Protein AF-0000000077519573 (afdb_homodimer)

Nearest PDB structures (foldseek):
  1yo6-assembly1_B  TM=9.695E-01  e=8.395E-28  Caenorhabditis elegans
  1yo6-assembly2_C  TM=9.551E-01  e=5.136E-28  Caenorhabditis elegans
  1yo6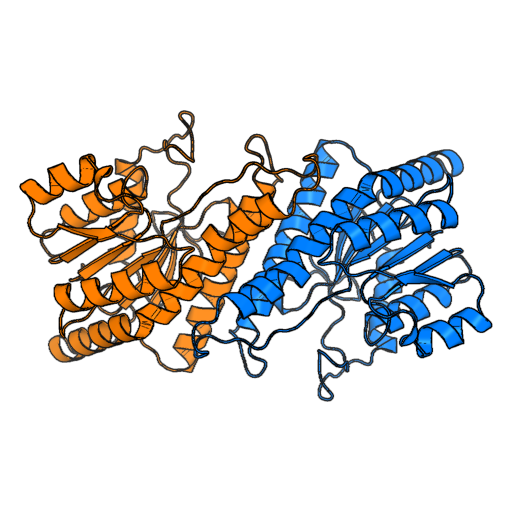-assembly3_E  TM=9.651E-01  e=6.577E-26  Caenorhabditis elegans
  2cfc-assembly1_D  TM=7.766E-01  e=6.249E-14  Xanthobacter autotrophicus Py2
  5f1p-assembly1_A  TM=7.983E-01  e=2.139E-11  Streptomyces platensis subsp. rosaceus

Structure (mmCIF, N/CA/C/O backbone):
data_AF-0000000077519573-model_v1
#
loop_
_entity.id
_entity.type
_entity.pdbx_description
1 polymer 'Uncharacterized protein'
#
loop_
_atom_site.group_PDB
_atom_site.id
_atom_site.type_symbol
_atom_site.label_atom_id
_atom_site.label_alt_id
_atom_site.label_comp_id
_atom_site.label_asym_id
_atom_site.label_entity_id
_atom_site.label_seq_id
_atom_site.pdbx_PDB_ins_code
_atom_site.Cartn_x
_atom_site.Cartn_y
_atom_site.Cartn_z
_atom_site.occupancy
_atom_site.B_iso_or_equiv
_atom_site.auth_seq_id
_atom_site.auth_comp_id
_atom_site.auth_asym_id
_atom_site.auth_atom_id
_atom_site.pdbx_PDB_model_num
ATOM 1 N N . MET A 1 1 ? -1.277 21.375 24.266 1 76.94 1 MET A N 1
ATOM 2 C CA . MET A 1 1 ? -1.514 22.688 23.672 1 76.94 1 MET A CA 1
ATOM 3 C C . MET A 1 1 ? -1.911 22.562 22.203 1 76.94 1 MET A C 1
ATOM 5 O O . MET A 1 1 ? -1.479 21.641 21.516 1 76.94 1 MET A O 1
ATOM 9 N N . ALA A 1 2 ? -2.742 23.469 21.734 1 89.88 2 ALA A N 1
ATOM 10 C CA . ALA A 1 2 ? -3.383 23.422 20.422 1 89.88 2 ALA A CA 1
ATOM 11 C C . ALA A 1 2 ? -2.508 24.094 19.359 1 89.88 2 ALA A C 1
ATOM 13 O O . ALA A 1 2 ? -1.77 25.031 19.656 1 89.88 2 ALA A O 1
ATOM 14 N N . PRO A 1 3 ? -2.477 23.531 18.172 1 95.12 3 PRO A N 1
ATOM 15 C CA . PRO A 1 3 ? -1.772 24.188 17.062 1 95.12 3 PRO A CA 1
ATOM 16 C C . PRO A 1 3 ? -2.426 25.5 16.641 1 95.12 3 PRO A C 1
ATOM 18 O O . PRO A 1 3 ? -3.645 25.656 16.75 1 95.12 3 PRO A O 1
ATOM 21 N N . ARG A 1 4 ? -1.615 26.422 16.188 1 95.75 4 ARG A N 1
ATOM 22 C CA . ARG A 1 4 ? -2.131 27.703 15.75 1 95.75 4 ARG A CA 1
ATOM 23 C C . ARG A 1 4 ? -2.908 27.562 14.445 1 95.75 4 ARG A C 1
ATOM 25 O O . ARG A 1 4 ? -4 28.125 14.305 1 95.75 4 ARG A O 1
ATOM 32 N N . ALA A 1 5 ? -2.336 26.875 13.469 1 98.56 5 ALA A N 1
ATOM 33 C CA . ALA A 1 5 ? -2.889 26.766 12.117 1 98.56 5 ALA A CA 1
ATOM 34 C C . ALA A 1 5 ? -2.953 25.312 11.672 1 98.56 5 ALA A C 1
ATOM 36 O O . ALA A 1 5 ? -1.968 24.578 11.781 1 98.56 5 ALA A O 1
ATOM 37 N N . VAL A 1 6 ? -4.129 24.891 11.125 1 98.88 6 VAL A N 1
ATOM 38 C CA . VAL A 1 6 ? -4.332 23.5 10.703 1 98.88 6 VAL A CA 1
ATOM 39 C C . VAL A 1 6 ? -4.961 23.484 9.312 1 98.88 6 VAL A C 1
ATOM 41 O O . VAL A 1 6 ? -5.699 24.391 8.938 1 98.88 6 VAL A O 1
ATOM 44 N N . PHE A 1 7 ? -4.586 22.484 8.531 1 98.94 7 PHE A N 1
ATOM 45 C CA . PHE A 1 7 ? -5.137 22.234 7.203 1 98.94 7 PHE A CA 1
ATOM 46 C C . PHE A 1 7 ? -5.727 20.844 7.109 1 98.94 7 PHE A C 1
ATOM 48 O O . PHE A 1 7 ? -5.039 19.844 7.371 1 98.94 7 PHE A O 1
ATOM 55 N N . VAL A 1 8 ? -7.039 20.766 6.773 1 98.88 8 VAL A N 1
ATOM 56 C CA . VAL A 1 8 ? -7.754 19.5 6.672 1 98.88 8 VAL A CA 1
ATOM 57 C C . VAL A 1 8 ? -8.195 19.266 5.23 1 98.88 8 VAL A C 1
ATOM 59 O O . VAL A 1 8 ? -8.914 20.078 4.652 1 98.88 8 VAL A O 1
ATOM 62 N N . THR A 1 9 ? -7.77 18.156 4.641 1 98.75 9 THR A N 1
ATOM 63 C CA . THR A 1 9 ? -8.219 17.812 3.293 1 98.75 9 THR A CA 1
ATOM 64 C C . THR A 1 9 ? -9.523 17.031 3.336 1 98.75 9 THR A C 1
ATOM 66 O O . THR A 1 9 ? -9.805 16.328 4.316 1 98.75 9 THR A O 1
ATOM 69 N N . GLY A 1 10 ? -10.281 17.062 2.178 1 97.19 10 GLY A N 1
ATOM 70 C CA . GLY A 1 10 ? -11.562 16.359 2.158 1 97.19 10 GLY A CA 1
ATOM 71 C C . GLY A 1 10 ? -12.508 16.828 3.25 1 97.19 10 GLY A C 1
ATOM 72 O O . GLY A 1 10 ? -13.07 16 3.979 1 97.19 10 GLY A O 1
ATOM 73 N N . ALA A 1 11 ? -12.727 18.109 3.393 1 97.44 11 ALA A N 1
ATOM 74 C CA . ALA A 1 11 ? -13.32 18.688 4.598 1 97.44 11 ALA A CA 1
ATOM 75 C C . ALA A 1 11 ? -14.789 19.047 4.371 1 97.44 11 ALA A C 1
ATOM 77 O O . ALA A 1 11 ? -15.445 19.594 5.258 1 97.44 11 ALA A O 1
ATOM 78 N N . SER A 1 12 ? -15.359 18.75 3.236 1 94.62 12 SER A N 1
ATOM 79 C CA . SER A 1 12 ? -16.672 19.266 2.883 1 94.62 12 SER A CA 1
ATOM 80 C C . SER A 1 12 ? -17.797 18.453 3.539 1 94.62 12 SER A C 1
ATOM 82 O O . SER A 1 12 ? -18.938 18.891 3.596 1 94.62 12 SER A O 1
ATOM 84 N N . ARG A 1 13 ? -17.5 17.219 3.984 1 91 13 ARG A N 1
ATOM 85 C CA . ARG A 1 13 ? -18.516 16.359 4.594 1 91 13 ARG A CA 1
ATOM 86 C C . ARG A 1 13 ? -17.891 15.312 5.496 1 91 13 ARG A C 1
ATOM 88 O O . ARG A 1 13 ? -16.656 15.227 5.598 1 91 13 ARG A O 1
ATOM 95 N N . GLY A 1 14 ? -18.719 14.688 6.238 1 92.31 14 GLY A N 1
ATOM 96 C CA . GLY A 1 14 ? -18.312 13.516 6.984 1 92.31 14 GLY A CA 1
ATOM 97 C C . GLY A 1 14 ? -17.266 13.812 8.039 1 92.31 14 GLY A C 1
ATOM 98 O O . GLY A 1 14 ? -17.406 14.75 8.82 1 92.31 14 GLY A O 1
ATOM 99 N N . ILE A 1 15 ? -16.281 12.938 8.055 1 93.94 15 ILE A N 1
ATOM 100 C CA . ILE A 1 15 ? -15.234 12.992 9.07 1 93.94 15 ILE A CA 1
ATOM 101 C C . ILE A 1 15 ? -14.445 14.289 8.922 1 93.94 15 ILE A C 1
ATOM 103 O O . ILE A 1 15 ? -14.141 14.961 9.906 1 93.94 15 ILE A O 1
ATOM 107 N N . GLY A 1 16 ? -14.164 14.719 7.648 1 96.94 16 GLY A N 1
ATOM 108 C CA . GLY A 1 16 ? -13.406 15.938 7.406 1 96.94 16 GLY A CA 1
ATOM 109 C C . GLY A 1 16 ? -14.094 17.188 7.941 1 96.94 16 GLY A C 1
ATOM 110 O O . GLY A 1 16 ? -13.461 18.016 8.594 1 96.94 16 GLY A O 1
ATOM 111 N N . LEU A 1 17 ? -15.344 17.281 7.66 1 97.06 17 LEU A N 1
ATOM 112 C CA . LEU A 1 17 ? -16.125 18.391 8.188 1 97.06 17 LEU A CA 1
ATOM 113 C C . LEU A 1 17 ? -16.156 18.359 9.711 1 97.06 17 LEU A C 1
ATOM 115 O O . LEU A 1 17 ? -16.031 19.391 10.359 1 97.06 17 LEU A O 1
ATOM 119 N N . GLY A 1 18 ? -16.344 17.156 10.25 1 97.06 18 GLY A N 1
ATOM 120 C CA . GLY A 1 18 ? -16.344 16.984 11.688 1 97.06 18 GLY A CA 1
ATOM 121 C C . GLY A 1 18 ? -15.039 17.438 12.328 1 97.06 18 GLY A C 1
ATOM 122 O O . GLY A 1 18 ? -15.039 18.062 13.398 1 97.06 18 GLY A O 1
ATOM 123 N N . ILE A 1 19 ? -13.906 17.141 11.688 1 98 19 ILE A N 1
ATOM 124 C CA . ILE A 1 19 ? -12.594 17.531 12.188 1 98 19 ILE A CA 1
ATOM 125 C C . ILE A 1 19 ? -12.469 19.047 12.188 1 98 19 ILE A C 1
ATOM 127 O O . ILE A 1 19 ? -11.992 19.641 13.156 1 98 19 ILE A O 1
ATOM 131 N N . VAL A 1 20 ? -12.914 19.672 11.125 1 98.56 20 VAL A N 1
ATOM 132 C CA . VAL A 1 20 ? -12.898 21.125 11.023 1 98.56 20 VAL A CA 1
ATOM 133 C C . VAL A 1 20 ? -13.688 21.734 12.18 1 98.56 20 VAL A C 1
ATOM 135 O O . VAL A 1 20 ? -13.18 22.609 12.883 1 98.56 20 VAL A O 1
ATOM 138 N N . LYS A 1 21 ? -14.867 21.234 12.398 1 98.38 21 LYS A N 1
ATOM 139 C CA . LYS A 1 21 ? -15.719 21.75 13.469 1 98.38 21 LYS A CA 1
ATOM 140 C C . LYS A 1 21 ? -15.062 21.547 14.836 1 98.38 21 LYS A C 1
ATOM 142 O O . LYS A 1 21 ? -15.117 22.438 15.688 1 98.38 21 LYS A O 1
ATOM 147 N N . ALA A 1 22 ? -14.492 20.391 15.031 1 98.06 22 ALA A N 1
ATOM 148 C CA . ALA A 1 22 ? -13.852 20.062 16.312 1 98.06 22 ALA A CA 1
ATOM 149 C C . ALA A 1 22 ? -12.688 21.016 16.578 1 98.06 22 ALA A C 1
ATOM 151 O O . ALA A 1 22 ? -12.508 21.469 17.719 1 98.06 22 ALA A O 1
ATOM 152 N N . PHE A 1 23 ? -11.852 21.344 15.57 1 98.5 23 PHE A N 1
ATOM 153 C CA . PHE A 1 23 ? -10.758 22.297 15.75 1 98.5 23 PHE A CA 1
ATOM 154 C C . PHE A 1 23 ? -11.297 23.672 16.125 1 98.5 23 PHE A C 1
ATOM 156 O O . PHE A 1 23 ? -10.719 24.359 16.969 1 98.5 23 PHE A O 1
ATOM 163 N N . LEU A 1 24 ? -12.383 24.078 15.523 1 98.25 24 LEU A N 1
ATOM 164 C CA . LEU A 1 24 ? -12.938 25.422 15.719 1 98.25 24 LEU A CA 1
ATOM 165 C C . LEU A 1 24 ? -13.547 25.547 17.109 1 98.25 24 LEU A C 1
ATOM 167 O O . LEU A 1 24 ? -13.82 26.672 17.562 1 98.25 24 LEU A O 1
ATOM 171 N N . GLU A 1 25 ? -13.781 24.438 17.797 1 97.38 25 GLU A N 1
ATOM 172 C CA . GLU A 1 25 ? -14.289 24.484 19.172 1 97.38 25 GLU A CA 1
ATOM 173 C C . GLU A 1 25 ? -13.227 25 20.141 1 97.38 25 GLU A C 1
ATOM 175 O O . GLU A 1 25 ? -13.547 25.438 21.25 1 97.38 25 GLU A O 1
ATOM 180 N N . ASP A 1 26 ? -11.977 24.875 19.766 1 96.62 26 ASP A N 1
ATOM 181 C CA . ASP A 1 26 ? -10.891 25.328 20.609 1 96.62 26 ASP A CA 1
ATOM 182 C C . ASP A 1 26 ? -10.469 26.75 20.234 1 96.62 26 ASP A C 1
ATOM 184 O O . ASP A 1 26 ? -9.945 26.984 19.141 1 96.62 26 ASP A O 1
ATOM 188 N N . PRO A 1 27 ? -10.562 27.703 21.109 1 95.88 27 PRO A N 1
ATOM 189 C CA . PRO A 1 27 ? -10.266 29.094 20.781 1 95.88 27 PRO A CA 1
ATOM 190 C C . PRO A 1 27 ? -8.781 29.344 20.547 1 95.88 27 PRO A C 1
ATOM 192 O O . PRO A 1 27 ? -8.398 30.375 20 1 95.88 27 PRO A O 1
ATOM 195 N N . SER A 1 28 ? -7.957 28.406 20.953 1 94.88 28 SER A N 1
ATOM 196 C CA . SER A 1 28 ? -6.516 28.578 20.781 1 94.88 28 SER A CA 1
ATOM 197 C C . SER A 1 28 ? -6.086 28.312 19.344 1 94.88 28 SER A C 1
ATOM 199 O O . SER A 1 28 ? -4.973 28.656 18.953 1 94.88 28 SER A O 1
ATOM 201 N N . VAL A 1 29 ? -6.914 27.656 18.562 1 97.88 29 VAL A N 1
ATOM 202 C CA . VAL A 1 29 ? -6.645 27.469 17.141 1 97.88 29 VAL A CA 1
ATOM 203 C C . VAL A 1 29 ? -7.039 28.719 16.359 1 97.88 29 VAL A C 1
ATOM 205 O O . VAL A 1 29 ? -8.227 29.047 16.266 1 97.88 29 VAL A O 1
ATOM 208 N N . GLU A 1 30 ? -6.117 29.344 15.719 1 98 30 GLU A N 1
ATOM 209 C CA . GLU A 1 30 ? -6.359 30.656 15.133 1 98 30 GLU A CA 1
ATOM 210 C C . GLU A 1 30 ? -6.785 30.531 13.672 1 98 30 GLU A C 1
ATOM 212 O O . GLU A 1 30 ? -7.484 31.406 13.156 1 98 30 GLU A O 1
ATOM 217 N N . ILE A 1 31 ? -6.266 29.516 13.008 1 98.69 31 ILE A N 1
ATOM 218 C CA . ILE A 1 31 ? -6.527 29.344 11.578 1 98.69 31 ILE A CA 1
ATOM 219 C C . ILE A 1 31 ? -6.906 27.891 11.289 1 98.69 31 ILE A C 1
ATOM 221 O O . ILE A 1 31 ? -6.168 26.969 11.641 1 98.69 31 ILE A O 1
ATOM 225 N N . VAL A 1 32 ? -8.039 27.703 10.711 1 98.88 32 VAL A N 1
ATOM 226 C CA . VAL A 1 32 ? -8.469 26.406 10.219 1 98.88 32 VAL A CA 1
ATOM 227 C C . VAL A 1 32 ? -8.719 26.469 8.711 1 98.88 32 VAL A C 1
ATOM 229 O O . VAL A 1 32 ? -9.562 27.25 8.258 1 98.88 32 VAL A O 1
ATOM 232 N N . ILE A 1 33 ? -7.953 25.75 7.969 1 98.88 33 ILE A N 1
ATOM 233 C CA . ILE A 1 33 ? -8.094 25.734 6.516 1 98.88 33 ILE A CA 1
ATOM 234 C C . ILE A 1 33 ? -8.742 24.422 6.082 1 98.88 33 ILE A C 1
ATOM 236 O O . ILE A 1 33 ? -8.25 23.328 6.414 1 98.88 33 ILE A O 1
ATOM 240 N N . ALA A 1 34 ? -9.836 24.516 5.34 1 98.81 34 ALA A N 1
ATOM 241 C CA . ALA A 1 34 ? -10.586 23.375 4.836 1 98.81 34 ALA A CA 1
ATOM 242 C C . ALA A 1 34 ? -10.414 23.219 3.324 1 98.81 34 ALA A C 1
ATOM 244 O O . ALA A 1 34 ? -10.766 24.125 2.564 1 98.81 34 ALA A O 1
ATOM 245 N N . GLY A 1 35 ? -9.836 22.109 2.887 1 98.62 35 GLY A N 1
ATOM 246 C CA . GLY A 1 35 ? -9.727 21.797 1.47 1 98.62 35 GLY A CA 1
ATOM 247 C C . GLY A 1 35 ? -10.93 21.047 0.93 1 98.62 35 GLY A C 1
ATOM 248 O O . GLY A 1 35 ? -11.336 20.031 1.492 1 98.62 35 GLY A O 1
ATOM 249 N N . ALA A 1 36 ? -11.484 21.516 -0.112 1 97.62 36 ALA A N 1
ATOM 250 C CA . ALA A 1 36 ? -12.617 20.875 -0.774 1 97.62 36 ALA A CA 1
ATOM 251 C C . ALA A 1 36 ? -12.469 20.922 -2.291 1 97.62 36 ALA A C 1
ATOM 253 O O . ALA A 1 36 ? -11.984 21.906 -2.844 1 97.62 36 ALA A O 1
ATOM 254 N N . ARG A 1 37 ? -12.906 19.859 -2.955 1 95 37 ARG A N 1
ATOM 255 C CA . ARG A 1 37 ? -12.828 19.812 -4.414 1 95 37 ARG A CA 1
ATOM 256 C C . ARG A 1 37 ? -13.766 20.828 -5.047 1 95 37 ARG A C 1
ATOM 258 O O . ARG A 1 37 ? -13.398 21.516 -6.008 1 95 37 ARG A O 1
ATOM 265 N N . ASN A 1 38 ? -14.938 20.797 -4.508 1 94.75 38 ASN A N 1
ATOM 266 C CA . ASN A 1 38 ? -15.961 21.75 -4.926 1 94.75 38 ASN A CA 1
ATOM 267 C C . ASN A 1 38 ? -16.297 22.734 -3.811 1 94.75 38 ASN A C 1
ATOM 269 O O . ASN A 1 38 ? -17.156 22.453 -2.961 1 94.75 38 ASN A O 1
ATOM 273 N N . VAL A 1 39 ? -15.75 23.891 -3.859 1 95.31 39 VAL A N 1
ATOM 274 C CA . VAL A 1 39 ? -15.898 24.891 -2.812 1 95.31 39 VAL A CA 1
ATOM 275 C C . VAL A 1 39 ? -17.328 25.453 -2.83 1 95.31 39 VAL A C 1
ATOM 277 O O . VAL A 1 39 ? -17.922 25.656 -1.776 1 95.31 39 VAL A O 1
ATOM 280 N N . ASP A 1 40 ? -17.828 25.594 -4.027 1 92.88 40 ASP A N 1
ATOM 281 C CA . ASP A 1 40 ? -19.156 26.156 -4.16 1 92.88 40 ASP A CA 1
ATOM 282 C C . ASP A 1 40 ? -20.219 25.234 -3.555 1 92.88 40 ASP A C 1
ATOM 284 O O . ASP A 1 40 ? -21.234 25.703 -3.039 1 92.88 40 ASP A O 1
ATOM 288 N N . GLY A 1 41 ? -19.969 23.969 -3.574 1 93.25 41 GLY A N 1
ATOM 289 C CA . GLY A 1 41 ? -20.906 22.984 -3.066 1 93.25 41 GLY A CA 1
ATOM 290 C C . GLY A 1 41 ? -20.703 22.656 -1.599 1 93.25 41 GLY A C 1
ATOM 291 O O . GLY A 1 41 ? -21.469 21.891 -1.014 1 93.25 41 GLY A O 1
ATOM 292 N N . ALA A 1 42 ? -19.703 23.266 -0.997 1 95.12 42 ALA A N 1
ATOM 293 C CA . ALA A 1 42 ? -19.406 23 0.412 1 95.12 42 ALA A CA 1
ATOM 294 C C . ALA A 1 42 ? -20.281 23.875 1.316 1 95.12 42 ALA A C 1
ATOM 296 O O . ALA A 1 42 ? -19.781 24.688 2.082 1 95.12 42 ALA A O 1
ATOM 297 N N . VAL A 1 43 ? -21.5 23.594 1.376 1 95.88 43 VAL A N 1
ATOM 298 C CA . VAL A 1 43 ? -22.531 24.438 1.975 1 95.88 43 VAL A CA 1
ATOM 299 C C . VAL A 1 43 ? -22.297 24.547 3.479 1 95.88 43 VAL A C 1
ATOM 301 O O . VAL A 1 43 ? -22.359 25.641 4.039 1 95.88 43 VAL A O 1
ATOM 304 N N . ASP A 1 44 ? -22.016 23.453 4.121 1 96.75 44 ASP A N 1
ATOM 305 C CA . ASP A 1 44 ? -21.812 23.453 5.566 1 96.75 44 ASP A CA 1
ATOM 306 C C . ASP A 1 44 ? -20.578 24.297 5.945 1 96.75 44 ASP A C 1
ATOM 308 O O . ASP A 1 44 ? -20.625 25.062 6.91 1 96.75 44 ASP A O 1
ATOM 312 N N . LEU A 1 45 ? -19.562 24.188 5.188 1 97.88 45 LEU A N 1
ATOM 313 C CA . LEU A 1 45 ? -18.344 24.969 5.438 1 97.88 45 LEU A CA 1
ATOM 314 C C . LEU A 1 45 ? -18.625 26.453 5.27 1 97.88 45 LEU A C 1
ATOM 316 O O . LEU A 1 45 ? -18.172 27.281 6.07 1 97.88 45 LEU A O 1
ATOM 320 N N . LYS A 1 46 ? -19.328 26.781 4.254 1 97.5 46 LYS A N 1
ATOM 321 C CA . LYS A 1 46 ? -19.625 28.188 3.986 1 97.5 46 LYS A CA 1
ATOM 322 C C . LYS A 1 46 ? -20.469 28.781 5.113 1 97.5 46 LYS A C 1
ATOM 324 O O . LYS A 1 46 ? -20.25 29.938 5.512 1 97.5 46 LYS A O 1
ATOM 329 N N . LYS A 1 47 ? -21.391 28.062 5.617 1 97.81 47 LYS A N 1
ATOM 330 C CA . LYS A 1 47 ? -22.203 28.516 6.738 1 97.81 47 LYS A CA 1
ATOM 331 C C . LYS A 1 47 ? -21.328 28.797 7.965 1 97.81 47 LYS A C 1
ATOM 333 O O . LYS A 1 47 ? -21.547 29.797 8.664 1 97.81 47 LYS A O 1
ATOM 338 N N . ILE A 1 48 ? -20.406 27.891 8.234 1 98.12 48 ILE A N 1
ATOM 339 C CA . ILE A 1 48 ? -19.5 28.062 9.375 1 98.12 48 ILE A CA 1
ATOM 340 C C . ILE A 1 48 ? -18.625 29.281 9.156 1 98.12 48 ILE A C 1
ATOM 342 O O . ILE A 1 48 ? -18.406 30.078 10.086 1 98.12 48 ILE A O 1
ATOM 346 N N . GLN A 1 49 ? -18.078 29.391 7.938 1 97.38 49 GLN A N 1
ATOM 347 C CA . GLN A 1 49 ? -17.188 30.484 7.602 1 97.38 49 GLN A CA 1
ATOM 348 C C . GLN A 1 49 ? -17.844 31.844 7.84 1 97.38 49 GLN A C 1
ATOM 350 O O . GLN A 1 49 ? -17.188 32.812 8.211 1 97.38 49 GLN A O 1
ATOM 355 N N . GLU A 1 50 ? -19.156 31.969 7.699 1 97.12 50 GLU A N 1
ATOM 356 C CA . GLU A 1 50 ? -19.922 33.219 7.891 1 97.12 50 GLU A CA 1
ATOM 357 C C . GLU A 1 50 ? -19.875 33.656 9.344 1 97.12 50 GLU A C 1
ATOM 359 O O . GLU A 1 50 ? -19.969 34.844 9.633 1 97.12 50 GLU A O 1
ATOM 364 N N . VAL A 1 51 ? -19.688 32.75 10.305 1 97.44 51 VAL A N 1
ATOM 365 C CA . VAL A 1 51 ? -19.812 33.094 11.711 1 97.44 51 VAL A CA 1
ATOM 366 C C . VAL A 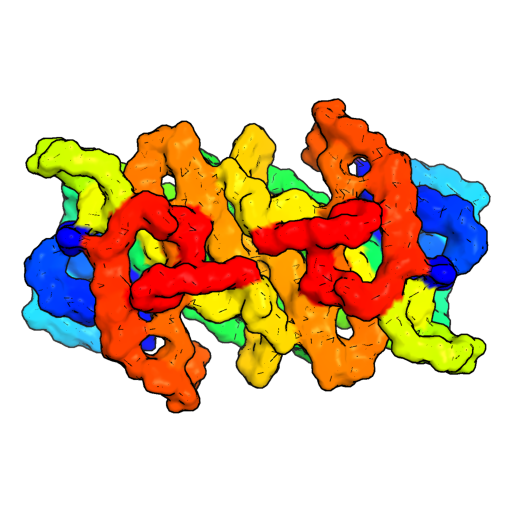1 51 ? -18.469 32.906 12.422 1 97.44 51 VAL A C 1
ATOM 368 O O . VAL A 1 51 ? -18.297 33.344 13.562 1 97.44 51 VAL A O 1
ATOM 371 N N . ASP A 1 52 ? -17.562 32.219 11.883 1 98.31 52 ASP A N 1
ATOM 372 C CA . ASP A 1 52 ? -16.234 32 12.453 1 98.31 52 ASP A CA 1
ATOM 373 C C . ASP A 1 52 ? -15.141 32.344 11.445 1 98.31 52 ASP A C 1
ATOM 375 O O . ASP A 1 52 ? -14.812 31.547 10.57 1 98.31 52 ASP A O 1
ATOM 379 N N . GLU A 1 53 ? -14.492 33.469 11.531 1 97.69 53 GLU A N 1
ATOM 380 C CA . GLU A 1 53 ? -13.531 34.031 10.586 1 97.69 53 GLU A CA 1
ATOM 381 C C . GLU A 1 53 ? -12.234 33.219 10.578 1 97.69 53 GLU A C 1
ATOM 383 O O . GLU A 1 53 ? -11.391 33.406 9.695 1 97.69 53 GLU A O 1
ATOM 388 N N . ARG A 1 54 ? -12.094 32.281 11.57 1 98.5 54 ARG A N 1
ATOM 389 C CA . ARG A 1 54 ? -10.891 31.453 11.625 1 98.5 54 ARG A CA 1
ATOM 390 C C . ARG A 1 54 ? -10.891 30.422 10.5 1 98.5 54 ARG A C 1
ATOM 392 O O . ARG A 1 54 ? -9.836 29.859 10.164 1 98.5 54 ARG A O 1
ATOM 399 N N . LEU A 1 55 ? -12.039 30.141 9.922 1 98.75 55 LEU A N 1
ATOM 400 C CA . LEU A 1 55 ? -12.164 29.125 8.891 1 98.75 55 LEU A CA 1
ATOM 401 C C . LEU A 1 55 ? -11.883 29.703 7.512 1 98.75 55 LEU A C 1
ATOM 403 O O . LEU A 1 55 ? -12.5 30.703 7.117 1 98.75 55 LEU A O 1
ATOM 407 N N . HIS A 1 56 ? -10.992 29.141 6.84 1 98.69 56 HIS A N 1
ATOM 408 C CA . HIS A 1 56 ? -10.688 29.422 5.441 1 98.69 56 HIS A CA 1
ATOM 409 C C . HIS A 1 56 ? -10.945 28.203 4.566 1 98.69 56 HIS A C 1
ATOM 411 O O . HIS A 1 56 ? -10.602 27.078 4.941 1 98.69 56 HIS A O 1
ATOM 417 N N . ILE A 1 57 ? -11.617 28.406 3.385 1 98.62 57 ILE A N 1
ATOM 418 C CA . ILE A 1 57 ? -11.898 27.312 2.469 1 98.62 57 ILE A CA 1
ATOM 419 C C . ILE A 1 57 ? -11.031 27.438 1.222 1 98.62 57 ILE A C 1
ATOM 421 O O . ILE A 1 57 ? -10.977 28.5 0.597 1 98.62 57 ILE A O 1
ATOM 425 N N . VAL A 1 58 ? -10.32 26.391 0.872 1 98.44 58 VAL A N 1
ATOM 426 C CA . VAL A 1 58 ? -9.469 26.391 -0.317 1 98.44 58 VAL A CA 1
ATOM 427 C C . VAL A 1 58 ? -9.891 25.266 -1.248 1 98.44 58 VAL A C 1
ATOM 429 O O . VAL A 1 58 ? -10.281 24.188 -0.789 1 98.44 58 VAL A O 1
ATOM 432 N N . GLN A 1 59 ? -9.836 25.484 -2.537 1 98.5 59 GLN A N 1
ATOM 433 C CA . GLN A 1 59 ? -10.102 24.438 -3.518 1 98.5 59 GLN A CA 1
ATOM 434 C C . GLN A 1 59 ? -8.93 23.469 -3.604 1 98.5 59 GLN A C 1
ATOM 436 O O . GLN A 1 59 ? -7.781 23.875 -3.756 1 98.5 59 GLN A O 1
ATOM 441 N N . LEU A 1 60 ? -9.305 22.156 -3.502 1 98.62 60 LEU A N 1
ATOM 442 C CA . LEU A 1 60 ? -8.242 21.156 -3.521 1 98.62 60 LEU A CA 1
ATOM 443 C C . LEU A 1 60 ? -8.758 19.828 -4.078 1 98.62 60 LEU A C 1
ATOM 445 O O . LEU A 1 60 ? -9.711 19.266 -3.545 1 98.62 60 LEU A O 1
ATOM 449 N N . ASP A 1 61 ? -8.203 19.453 -5.148 1 98.38 61 ASP A N 1
ATOM 450 C CA . ASP A 1 61 ? -8.258 18.078 -5.613 1 98.38 61 ASP A CA 1
ATOM 451 C C . ASP A 1 61 ? -6.926 17.359 -5.375 1 98.38 61 ASP A C 1
ATOM 453 O O . ASP A 1 61 ? -5.938 17.641 -6.059 1 98.38 61 ASP A O 1
ATOM 457 N N . VAL A 1 62 ? -6.93 16.406 -4.457 1 98.25 62 VAL A N 1
ATOM 458 C CA . VAL A 1 62 ? -5.68 15.852 -3.945 1 98.25 62 VAL A CA 1
ATOM 459 C C . VAL A 1 62 ? -4.996 15.031 -5.031 1 98.25 62 VAL A C 1
ATOM 461 O O . VAL A 1 62 ? -3.803 14.727 -4.934 1 98.25 62 VAL A O 1
ATOM 464 N N . VAL A 1 63 ? -5.75 14.602 -6.117 1 97.94 63 VAL A N 1
ATOM 465 C CA . VAL A 1 63 ? -5.141 13.766 -7.141 1 97.94 63 VAL A CA 1
ATOM 466 C C . VAL A 1 63 ? -4.617 14.633 -8.281 1 97.94 63 VAL A C 1
ATOM 468 O O . VAL A 1 63 ? -4.094 14.117 -9.273 1 97.94 63 VAL A O 1
ATOM 471 N N . ASP A 1 64 ? -4.773 15.945 -8.188 1 98.25 64 ASP A N 1
ATOM 472 C CA . ASP A 1 64 ? -4.328 16.906 -9.195 1 98.25 64 ASP A CA 1
ATOM 473 C C . ASP A 1 64 ? -3.209 17.797 -8.648 1 98.25 64 ASP A C 1
ATOM 475 O O . ASP A 1 64 ? -3.457 18.688 -7.84 1 98.25 64 ASP A O 1
ATOM 479 N N . ASP A 1 65 ? -2.027 17.594 -9.188 1 98.06 65 ASP A N 1
ATOM 480 C CA . ASP A 1 65 ? -0.854 18.281 -8.641 1 98.06 65 ASP A CA 1
ATOM 481 C C . ASP A 1 65 ? -0.954 19.797 -8.836 1 98.06 65 ASP A C 1
ATOM 483 O O . ASP A 1 65 ? -0.47 20.562 -8 1 98.06 65 ASP A O 1
ATOM 487 N N . GLU A 1 66 ? -1.523 20.219 -9.922 1 98.12 66 GLU A N 1
ATOM 488 C CA . GLU A 1 66 ? -1.727 21.641 -10.117 1 98.12 66 GLU A CA 1
ATOM 489 C C . GLU A 1 66 ? -2.697 22.219 -9.086 1 98.12 66 GLU A C 1
ATOM 491 O O . GLU A 1 66 ? -2.498 23.312 -8.586 1 98.12 66 GLU A O 1
ATOM 496 N N . SER A 1 67 ? -3.773 21.469 -8.82 1 98.56 67 SER A N 1
ATOM 497 C CA . SER A 1 67 ? -4.711 21.875 -7.777 1 98.56 67 SER A CA 1
ATOM 498 C C . SER A 1 67 ? -4.012 22 -6.426 1 98.56 67 SER A C 1
ATOM 500 O O . SER A 1 67 ? -4.25 22.953 -5.68 1 98.56 67 SER A O 1
ATOM 502 N N . ILE A 1 68 ? -3.113 21.078 -6.105 1 98.69 68 ILE A N 1
ATOM 503 C CA . ILE A 1 68 ? -2.352 21.109 -4.859 1 98.69 68 ILE A CA 1
ATOM 504 C C . ILE A 1 68 ? -1.477 22.359 -4.809 1 98.69 68 ILE A C 1
ATOM 506 O O . ILE A 1 68 ? -1.484 23.078 -3.814 1 98.69 68 ILE A O 1
ATOM 510 N N . ASP A 1 69 ? -0.782 22.625 -5.883 1 98.44 69 ASP A N 1
ATOM 511 C CA . ASP A 1 69 ? 0.118 23.766 -5.922 1 98.44 69 ASP A CA 1
ATOM 512 C C . ASP A 1 69 ? -0.649 25.078 -5.734 1 98.44 69 ASP A C 1
ATOM 514 O O . ASP A 1 69 ? -0.213 25.953 -4.992 1 98.44 69 ASP A O 1
ATOM 518 N N . ASN A 1 70 ? -1.737 25.188 -6.398 1 98.56 70 ASN A N 1
ATOM 519 C CA . ASN A 1 70 ? -2.57 26.375 -6.262 1 98.56 70 ASN A CA 1
ATOM 520 C C . ASN A 1 70 ? -3.086 26.531 -4.832 1 98.56 70 ASN A C 1
ATOM 522 O O . ASN A 1 70 ? -3.107 27.641 -4.297 1 98.56 70 ASN A O 1
ATOM 526 N N . ALA A 1 71 ? -3.52 25.453 -4.242 1 98.62 71 ALA A N 1
ATOM 527 C CA . ALA A 1 71 ? -3.986 25.484 -2.859 1 98.62 71 ALA A CA 1
ATOM 528 C C . ALA A 1 71 ? -2.873 25.953 -1.919 1 98.62 71 ALA A C 1
ATOM 530 O O . ALA A 1 71 ? -3.121 26.703 -0.979 1 98.62 71 ALA A O 1
ATOM 531 N N . LEU A 1 72 ? -1.65 25.469 -2.137 1 98.44 72 LEU A N 1
ATOM 532 C CA . LEU A 1 72 ? -0.528 25.797 -1.267 1 98.44 72 LEU A CA 1
ATOM 533 C C . LEU A 1 72 ? -0.177 27.281 -1.372 1 98.44 72 LEU A C 1
ATOM 535 O O . LEU A 1 72 ? 0.217 27.906 -0.382 1 98.44 72 LEU A O 1
ATOM 539 N N . VAL A 1 73 ? -0.336 27.828 -2.537 1 98.31 73 VAL A N 1
ATOM 540 C CA . VAL A 1 73 ? -0.139 29.266 -2.709 1 98.31 73 VAL A CA 1
ATOM 541 C C . VAL A 1 73 ? -1.146 30.031 -1.853 1 98.31 73 VAL A C 1
ATOM 543 O O . VAL A 1 73 ? -0.787 31 -1.174 1 98.31 73 VAL A O 1
ATOM 546 N N . GLU A 1 74 ? -2.369 29.625 -1.871 1 98.44 74 GLU A N 1
ATOM 547 C CA . GLU A 1 74 ? -3.398 30.25 -1.051 1 98.44 74 GLU A CA 1
ATOM 548 C C . GLU A 1 74 ? -3.102 30.078 0.436 1 98.44 74 GLU A C 1
ATOM 550 O O . GLU A 1 74 ? -3.273 31.016 1.223 1 98.44 74 GLU A O 1
ATOM 555 N N . ILE A 1 75 ? -2.652 28.922 0.828 1 98.56 75 ILE A N 1
ATOM 556 C CA . ILE A 1 75 ? -2.342 28.625 2.219 1 98.56 75 ILE A CA 1
ATOM 557 C C . ILE A 1 75 ? -1.213 29.531 2.707 1 98.56 75 ILE A C 1
ATOM 559 O O . ILE A 1 75 ? -1.256 30.031 3.832 1 98.56 75 ILE A O 1
ATOM 563 N N . ASP A 1 76 ? -0.261 29.781 1.847 1 98.38 76 ASP A N 1
ATOM 564 C CA . ASP A 1 76 ? 0.843 30.672 2.195 1 98.38 76 ASP A CA 1
ATOM 565 C C . ASP A 1 76 ? 0.333 32.062 2.568 1 98.38 76 ASP A C 1
ATOM 567 O O . ASP A 1 76 ? 0.812 32.656 3.531 1 98.38 76 ASP A O 1
ATOM 571 N N . LYS A 1 77 ? -0.617 32.5 1.827 1 98.38 77 LYS A N 1
ATOM 572 C CA . LYS A 1 77 ? -1.186 33.812 2.092 1 98.38 77 LYS A CA 1
ATOM 573 C C . LYS A 1 77 ? -1.93 33.844 3.424 1 98.38 77 LYS A C 1
ATOM 575 O O . LYS A 1 77 ? -1.955 34.844 4.109 1 98.38 77 LYS A O 1
ATOM 580 N N . ILE A 1 78 ? -2.492 32.75 3.77 1 98.31 78 ILE A N 1
ATOM 581 C CA . ILE A 1 78 ? -3.338 32.656 4.953 1 98.31 78 ILE A CA 1
ATOM 582 C C . ILE A 1 78 ? -2.467 32.562 6.203 1 98.31 78 ILE A C 1
ATOM 584 O O . ILE A 1 78 ? -2.703 33.25 7.188 1 98.31 78 ILE A O 1
ATOM 588 N N . VAL A 1 79 ? -1.437 31.703 6.176 1 98.12 79 VAL A N 1
ATOM 589 C CA . VAL A 1 79 ? -0.714 31.375 7.395 1 98.12 79 VAL A CA 1
ATOM 590 C C . VAL A 1 79 ? 0.483 32.312 7.562 1 98.12 79 VAL A C 1
ATOM 592 O O . VAL A 1 79 ? 1.031 32.438 8.664 1 98.12 79 VAL A O 1
ATOM 595 N N . GLY A 1 80 ? 1.012 32.906 6.465 1 96.5 80 GLY A N 1
ATOM 596 C CA . GLY A 1 80 ? 2.129 33.812 6.516 1 96.5 80 GLY A CA 1
ATOM 597 C C . GLY A 1 80 ? 3.418 33.188 6.992 1 96.5 80 GLY A C 1
ATOM 598 O O . GLY A 1 80 ? 3.686 32.031 6.699 1 96.5 80 GLY A O 1
ATOM 599 N N . GLU A 1 81 ? 4.207 33.969 7.707 1 93.56 81 GLU A N 1
ATOM 600 C CA . GLU A 1 81 ? 5.555 33.562 8.102 1 93.56 81 GLU A CA 1
ATOM 601 C C . GLU A 1 81 ? 5.52 32.562 9.25 1 93.56 81 GLU A C 1
ATOM 603 O O . GLU A 1 81 ? 6.508 31.859 9.508 1 93.56 81 GLU A O 1
ATOM 608 N N . ALA A 1 82 ? 4.379 32.5 9.883 1 95.44 82 ALA A N 1
ATOM 609 C CA . ALA A 1 82 ? 4.273 31.609 11.023 1 95.44 82 ALA A CA 1
ATOM 610 C C . ALA A 1 82 ? 4.066 30.172 10.562 1 95.44 82 ALA A C 1
ATOM 612 O O . ALA A 1 82 ? 4.211 29.234 11.352 1 95.44 82 AL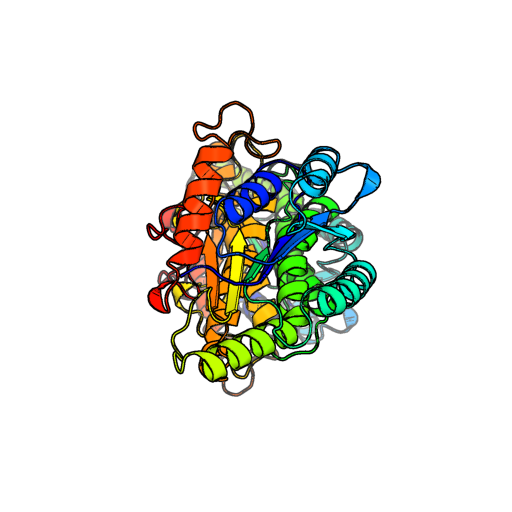A A O 1
ATOM 613 N N . GLY A 1 83 ? 3.691 29.984 9.266 1 97.38 83 GLY A N 1
ATOM 614 C CA . GLY A 1 83 ? 3.605 28.656 8.68 1 97.38 83 GLY A CA 1
ATOM 615 C C . GLY A 1 83 ? 2.379 27.891 9.133 1 97.38 83 GLY A C 1
ATOM 616 O O . GLY A 1 83 ? 1.444 28.469 9.688 1 97.38 83 GLY A O 1
ATOM 617 N N . LEU A 1 84 ? 2.338 26.578 8.797 1 98.56 84 LEU A N 1
ATOM 618 C CA . LEU A 1 84 ? 1.246 25.641 9.078 1 98.56 84 LEU A CA 1
ATOM 619 C C . LEU A 1 84 ? 1.682 24.578 10.086 1 98.56 84 LEU A C 1
ATOM 621 O O . LEU A 1 84 ? 2.684 23.891 9.875 1 98.56 84 LEU A O 1
ATOM 625 N N . ASN A 1 85 ? 0.913 24.391 11.125 1 98.44 85 ASN A N 1
ATOM 626 C CA . ASN A 1 85 ? 1.338 23.484 12.188 1 98.44 85 ASN A CA 1
ATOM 627 C C . ASN A 1 85 ? 0.909 22.047 11.898 1 98.44 85 ASN A C 1
ATOM 629 O O . ASN A 1 85 ? 1.664 21.109 12.148 1 98.44 85 ASN A O 1
ATOM 633 N N . VAL A 1 86 ? -0.309 21.891 11.391 1 98.81 86 VAL A N 1
ATOM 634 C CA . VAL A 1 86 ? -0.827 20.531 11.266 1 98.81 86 VAL A CA 1
ATOM 635 C C . VAL A 1 86 ? -1.456 20.344 9.891 1 98.81 86 VAL A C 1
ATOM 637 O O . VAL A 1 86 ? -2.264 21.156 9.445 1 98.81 86 VAL A O 1
ATOM 640 N N . LEU A 1 87 ? -1.062 19.344 9.211 1 98.88 87 LEU A N 1
ATOM 641 C CA . LEU A 1 87 ? -1.775 18.797 8.062 1 98.88 87 LEU A CA 1
ATOM 642 C C . LEU A 1 87 ? -2.545 17.531 8.461 1 98.88 87 LEU A C 1
ATOM 644 O O . LEU A 1 87 ? -1.964 16.594 9 1 98.88 87 LEU A O 1
ATOM 648 N N . VAL A 1 88 ? -3.838 17.562 8.258 1 98.81 88 VAL A N 1
ATOM 649 C CA . VAL A 1 88 ? -4.652 16.359 8.406 1 98.81 88 VAL A CA 1
ATOM 650 C C . VAL A 1 88 ? -5.035 15.828 7.023 1 98.81 88 VAL A C 1
ATOM 652 O O . VAL A 1 88 ? -5.906 16.391 6.355 1 98.81 88 VAL A O 1
ATOM 655 N N . ASN A 1 89 ? -4.367 14.797 6.637 1 98.69 89 ASN A N 1
ATOM 656 C CA . ASN A 1 89 ? -4.758 14.07 5.434 1 98.69 89 ASN A CA 1
ATOM 657 C C . ASN A 1 89 ? -5.996 13.211 5.668 1 98.69 89 ASN A C 1
ATOM 659 O O . ASN A 1 89 ? -5.887 12.047 6.066 1 98.69 89 ASN A O 1
ATOM 663 N N . ASN A 1 90 ? -7.113 13.781 5.32 1 97.75 90 ASN A N 1
ATOM 664 C CA . ASN A 1 90 ? -8.391 13.117 5.57 1 97.75 90 ASN A CA 1
ATOM 665 C C . ASN A 1 90 ? -9.062 12.688 4.273 1 97.75 90 ASN A C 1
ATOM 667 O O . ASN A 1 90 ? -9.844 11.734 4.258 1 97.75 90 ASN A O 1
ATOM 671 N N . ALA A 1 91 ? -8.781 13.406 3.182 1 95.94 91 ALA A N 1
ATOM 672 C CA . ALA A 1 91 ? -9.375 13.039 1.902 1 95.94 91 ALA A CA 1
ATOM 673 C C . ALA A 1 91 ? -9.156 11.562 1.6 1 95.94 91 ALA A C 1
ATOM 675 O O . ALA A 1 91 ? -8.039 11.055 1.746 1 95.94 91 ALA A O 1
ATOM 676 N N . GLY A 1 92 ? -10.148 10.859 1.274 1 94.06 92 GLY A N 1
ATOM 677 C CA . GLY A 1 92 ? -10.086 9.445 0.967 1 94.06 92 GLY A CA 1
ATOM 678 C C . GLY A 1 92 ? -11.359 8.914 0.337 1 94.06 92 GLY A C 1
ATOM 679 O O . GLY A 1 92 ? -12.391 9.594 0.343 1 94.06 92 GLY A O 1
ATOM 680 N N . ILE A 1 93 ? -11.266 7.77 -0.233 1 92.75 93 ILE A N 1
ATOM 681 C CA . ILE A 1 93 ? -12.422 7.137 -0.864 1 92.75 93 ILE A CA 1
ATOM 682 C C . ILE A 1 93 ? -12.391 5.633 -0.605 1 92.75 93 ILE A C 1
ATOM 684 O O . ILE A 1 93 ? -11.344 5.082 -0.251 1 92.75 93 ILE A O 1
ATOM 688 N N . ILE A 1 94 ? -13.5 5.066 -0.657 1 91.75 94 ILE A N 1
ATOM 689 C CA . ILE A 1 94 ? -13.633 3.615 -0.764 1 91.75 94 ILE A CA 1
ATOM 690 C C . ILE A 1 94 ? -14.141 3.244 -2.152 1 91.75 94 ILE A C 1
ATOM 692 O O . ILE A 1 94 ? -15.219 3.688 -2.564 1 91.75 94 ILE A O 1
ATOM 696 N N . VAL A 1 95 ? -13.367 2.584 -2.889 1 93.19 95 VAL A N 1
ATOM 697 C CA . VAL A 1 95 ? -13.781 1.999 -4.16 1 93.19 95 VAL A CA 1
ATOM 698 C C . VAL A 1 95 ? -14.125 0.524 -3.965 1 93.19 95 VAL A C 1
ATOM 700 O O . VAL A 1 95 ? -13.242 -0.298 -3.717 1 93.19 95 VAL A O 1
ATOM 703 N N . PRO A 1 96 ? -15.375 0.206 -4.031 1 93.19 96 PRO A N 1
ATOM 704 C CA . PRO A 1 96 ? -15.742 -1.195 -3.805 1 93.19 96 PRO A CA 1
ATOM 705 C C . PRO A 1 96 ? -14.984 -2.156 -4.719 1 93.19 96 PRO A C 1
ATOM 707 O O . PRO A 1 96 ? -14.977 -1.979 -5.938 1 93.19 96 PRO A O 1
ATOM 710 N N . TYR A 1 97 ? -14.305 -3.1 -4.109 1 94.06 97 TYR A N 1
ATOM 711 C CA . TYR A 1 97 ? -13.5 -4.094 -4.805 1 94.06 97 TYR A CA 1
ATOM 712 C C . TYR A 1 97 ? -13.211 -5.293 -3.904 1 94.06 97 TYR A C 1
ATOM 714 O O . TYR A 1 97 ? -12.938 -5.133 -2.715 1 94.06 97 TYR A O 1
ATOM 722 N N . ARG A 1 98 ? -13.398 -6.445 -4.391 1 92.62 98 ARG A N 1
ATOM 723 C CA . ARG A 1 98 ? -13.102 -7.668 -3.652 1 92.62 98 ARG A CA 1
ATOM 724 C C . ARG A 1 98 ? -12.469 -8.719 -4.555 1 92.62 98 ARG A C 1
ATOM 726 O O . ARG A 1 98 ? -12.312 -8.492 -5.758 1 92.62 98 ARG A O 1
ATOM 733 N N . ALA A 1 99 ? -12.094 -9.828 -3.992 1 91.5 99 ALA A N 1
ATOM 734 C CA . ALA A 1 99 ? -11.367 -10.867 -4.711 1 91.5 99 ALA A CA 1
ATOM 735 C C . ALA A 1 99 ? -12.156 -11.352 -5.922 1 91.5 99 ALA A C 1
ATOM 737 O O . ALA A 1 99 ? -11.578 -11.625 -6.98 1 91.5 99 ALA A O 1
ATOM 738 N N . GLU A 1 100 ? -13.461 -11.414 -5.816 1 91.06 100 GLU A N 1
ATOM 739 C CA . GLU A 1 100 ? -14.32 -11.992 -6.855 1 91.06 100 GLU A CA 1
ATOM 740 C C . GLU A 1 100 ? -14.742 -10.93 -7.867 1 91.06 100 GLU A C 1
ATOM 742 O O . GLU A 1 100 ? -15.383 -11.242 -8.875 1 91.06 100 GLU A O 1
ATOM 747 N N . THR A 1 101 ? -14.391 -9.664 -7.566 1 93.19 101 THR A N 1
ATOM 748 C CA . THR A 1 101 ? -14.672 -8.617 -8.539 1 93.19 101 THR A CA 1
ATOM 749 C C . THR A 1 101 ? -13.922 -8.867 -9.844 1 93.19 101 THR A C 1
ATOM 751 O O . THR A 1 101 ? -12.766 -9.289 -9.828 1 93.19 101 THR A O 1
ATOM 754 N N . ALA A 1 102 ? -14.648 -8.617 -10.984 1 95.81 102 ALA A N 1
ATOM 755 C CA . ALA A 1 102 ? -13.922 -8.672 -12.242 1 95.81 102 ALA A CA 1
ATOM 756 C C . ALA A 1 102 ? -12.68 -7.781 -12.203 1 95.81 102 ALA A C 1
ATOM 758 O O . ALA A 1 102 ? -12.734 -6.656 -11.703 1 95.81 102 ALA A O 1
ATOM 759 N N . PRO A 1 103 ? -11.578 -8.352 -12.648 1 96.88 103 PRO A N 1
ATOM 760 C CA . PRO A 1 103 ? -10.344 -7.57 -12.578 1 96.88 103 PRO A CA 1
ATOM 761 C C . PRO A 1 103 ? -10.484 -6.18 -13.195 1 96.88 103 PRO A C 1
ATOM 763 O O . PRO A 1 103 ? -10.898 -6.055 -14.352 1 96.88 103 PRO A O 1
ATOM 766 N N . ASP A 1 104 ? -10.227 -5.18 -12.422 1 97.81 104 ASP A N 1
ATOM 767 C CA . ASP A 1 104 ? -10.383 -3.783 -12.812 1 97.81 104 ASP A CA 1
ATOM 768 C C . ASP A 1 104 ? -9.242 -2.928 -12.273 1 97.81 104 ASP A C 1
ATOM 770 O O . ASP A 1 104 ? -9.312 -2.428 -11.148 1 97.81 104 ASP A O 1
ATOM 774 N N . ARG A 1 105 ? -8.219 -2.725 -13.094 1 98.31 105 ARG A N 1
ATOM 775 C CA . ARG A 1 105 ? -7.012 -2 -12.719 1 98.31 105 ARG A CA 1
ATOM 776 C C . ARG A 1 105 ? -7.336 -0.564 -12.32 1 98.31 105 ARG A C 1
ATOM 778 O O . ARG A 1 105 ? -6.766 -0.039 -11.359 1 98.31 105 ARG A O 1
ATOM 785 N N . ALA A 1 106 ? -8.188 0.028 -13.047 1 98.06 106 ALA A N 1
ATOM 786 C CA . ALA A 1 106 ? -8.523 1.433 -12.82 1 98.06 106 ALA A CA 1
ATOM 787 C C . ALA A 1 106 ? -9.102 1.644 -11.43 1 98.06 106 ALA A C 1
ATOM 789 O O . ALA A 1 106 ? -8.781 2.631 -10.758 1 98.06 106 ALA A O 1
ATOM 790 N N . LYS A 1 107 ? -9.938 0.769 -10.945 1 97.69 107 LYS A N 1
ATOM 791 C CA . LYS A 1 107 ? -10.531 0.876 -9.617 1 97.69 107 LYS A CA 1
ATOM 792 C C . LYS A 1 107 ? -9.469 0.809 -8.531 1 97.69 107 LYS A C 1
ATOM 794 O O . LYS A 1 107 ? -9.461 1.627 -7.605 1 97.69 107 LYS A O 1
ATOM 799 N N . ILE A 1 108 ? -8.594 -0.142 -8.68 1 98.19 108 ILE A N 1
ATOM 800 C CA . ILE A 1 108 ? -7.535 -0.331 -7.688 1 98.19 108 ILE A CA 1
ATOM 801 C C . ILE A 1 108 ? -6.629 0.899 -7.66 1 98.19 108 ILE A C 1
ATOM 803 O O . ILE A 1 108 ? -6.336 1.437 -6.586 1 98.19 108 ILE A O 1
ATOM 807 N N . GLU A 1 109 ? -6.254 1.333 -8.828 1 98.5 109 GLU A N 1
ATOM 808 C CA . GLU A 1 109 ? -5.301 2.436 -8.922 1 98.5 109 GLU A CA 1
ATOM 809 C C . GLU A 1 109 ? -5.93 3.748 -8.469 1 98.5 109 GLU A C 1
ATOM 811 O O . GLU A 1 109 ? -5.246 4.609 -7.91 1 98.5 109 GLU A O 1
ATOM 816 N N . THR A 1 110 ? -7.215 3.889 -8.672 1 98.19 110 THR A N 1
ATOM 817 C CA . THR A 1 110 ? -7.914 5.059 -8.156 1 98.19 110 THR A CA 1
ATOM 818 C C . THR A 1 110 ? -7.836 5.109 -6.637 1 98.19 110 THR A C 1
ATOM 820 O O . THR A 1 110 ? -7.496 6.145 -6.059 1 98.19 110 THR A O 1
ATOM 823 N N . ALA A 1 111 ? -8.102 3.994 -5.973 1 97.44 111 ALA A N 1
ATOM 824 C CA . ALA A 1 111 ? -8.023 3.926 -4.516 1 97.44 111 ALA A CA 1
ATOM 825 C C . ALA A 1 111 ? -6.609 4.238 -4.027 1 97.44 111 ALA A C 1
ATOM 827 O O . ALA A 1 111 ? -6.426 5.016 -3.086 1 97.44 111 ALA A O 1
ATOM 828 N N . MET A 1 112 ? -5.641 3.686 -4.719 1 98.31 112 MET A N 1
ATOM 829 C CA . MET A 1 112 ? -4.246 3.883 -4.34 1 98.31 112 MET A CA 1
ATOM 830 C C . MET A 1 112 ? -3.832 5.34 -4.52 1 98.31 112 MET A C 1
ATOM 832 O O . MET A 1 112 ? -3.133 5.898 -3.676 1 98.31 112 MET A O 1
ATOM 836 N N . SER A 1 113 ? -4.25 5.902 -5.598 1 98.56 113 SER A N 1
ATOM 837 C CA . SER A 1 113 ? -3.885 7.277 -5.914 1 98.56 113 SER A CA 1
ATOM 838 C C . SER A 1 113 ? -4.449 8.25 -4.883 1 98.56 113 SER A C 1
ATOM 840 O O . SER A 1 113 ? -3.732 9.117 -4.375 1 98.56 113 SER A O 1
ATOM 842 N N . VAL A 1 114 ? -5.645 8.102 -4.543 1 98.25 114 VAL A N 1
ATOM 843 C CA . VAL A 1 114 ? -6.328 9.039 -3.658 1 98.25 114 VAL A CA 1
ATOM 844 C C . VAL A 1 114 ? -5.879 8.82 -2.217 1 98.25 114 VAL A C 1
ATOM 846 O O . VAL A 1 114 ? -5.531 9.766 -1.512 1 98.25 114 VAL A O 1
ATOM 849 N N . ASN A 1 115 ? -5.801 7.555 -1.777 1 97.94 115 ASN A N 1
ATOM 850 C CA . ASN A 1 115 ? -5.668 7.254 -0.356 1 97.94 115 ASN A CA 1
ATOM 851 C C . ASN A 1 115 ? -4.203 7.164 0.064 1 97.94 115 ASN A C 1
ATOM 853 O O . ASN A 1 115 ? -3.891 7.219 1.255 1 97.94 115 ASN A O 1
ATOM 857 N N . ALA A 1 116 ? -3.326 6.965 -0.911 1 98.31 116 ALA A N 1
ATOM 858 C CA . ALA A 1 116 ? -1.94 6.711 -0.522 1 98.31 116 ALA A CA 1
ATOM 859 C C . ALA A 1 116 ? -0.991 7.688 -1.21 1 98.31 116 ALA A C 1
ATOM 861 O O . ALA A 1 116 ? -0.341 8.5 -0.549 1 98.31 116 ALA A O 1
ATOM 862 N N . THR A 1 117 ? -1.027 7.719 -2.529 1 98.69 117 THR A N 1
ATOM 863 C CA . THR A 1 117 ? -0.087 8.555 -3.268 1 98.69 117 THR A CA 1
ATOM 864 C C . THR A 1 117 ? -0.329 10.031 -2.973 1 98.69 117 THR A C 1
ATOM 866 O O . THR A 1 117 ? 0.615 10.789 -2.727 1 98.69 117 THR A O 1
ATOM 869 N N . SER A 1 118 ? -1.556 10.445 -2.986 1 98.75 118 SER A N 1
ATOM 870 C CA . SER A 1 118 ? -1.907 11.852 -2.863 1 98.75 118 SER A CA 1
ATOM 871 C C . SER A 1 118 ? -1.512 12.406 -1.497 1 98.75 118 SER A C 1
ATOM 873 O O . SER A 1 118 ? -0.889 13.461 -1.405 1 98.75 118 SER A O 1
ATOM 875 N N . PRO A 1 119 ? -1.843 11.727 -0.394 1 98.69 119 PRO A N 1
ATOM 876 C CA . PRO A 1 119 ? -1.409 12.266 0.897 1 98.69 119 PRO A CA 1
ATOM 877 C C . PRO A 1 119 ? 0.111 12.344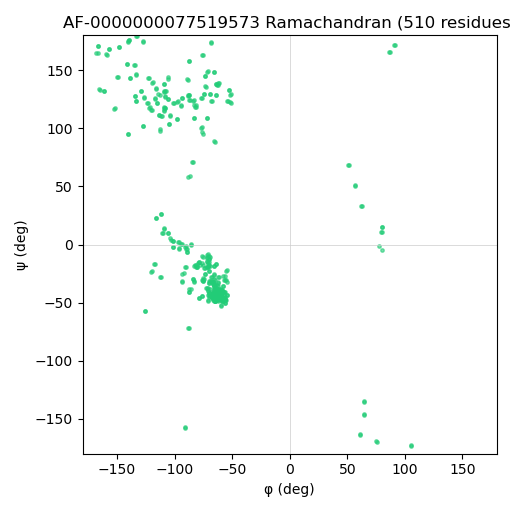 1.026 1 98.69 119 PRO A C 1
ATOM 879 O O . PRO A 1 119 ? 0.636 13.227 1.707 1 98.69 119 PRO A O 1
ATOM 882 N N . LEU A 1 120 ? 0.855 11.406 0.405 1 98.62 120 LEU A N 1
ATOM 883 C CA . LEU A 1 120 ? 2.311 11.492 0.426 1 98.62 120 LEU A CA 1
ATOM 884 C C . LEU A 1 120 ? 2.791 12.727 -0.335 1 98.62 120 LEU A C 1
ATOM 886 O O . LEU A 1 120 ? 3.609 13.492 0.173 1 98.62 120 LEU A O 1
ATOM 890 N N . ILE A 1 121 ? 2.281 12.914 -1.521 1 98.69 121 ILE A N 1
ATOM 891 C CA . ILE A 1 121 ? 2.662 14.047 -2.359 1 98.69 121 ILE A CA 1
ATOM 892 C C . ILE A 1 121 ? 2.375 15.352 -1.624 1 98.69 121 ILE A C 1
ATOM 894 O O . ILE A 1 121 ? 3.23 16.234 -1.562 1 98.69 121 ILE A O 1
ATOM 898 N N . LEU A 1 122 ? 1.213 15.445 -1.075 1 98.69 122 LEU A N 1
ATOM 899 C CA . LEU A 1 122 ? 0.847 16.656 -0.346 1 98.69 122 LEU A CA 1
ATOM 900 C C . LEU A 1 122 ? 1.75 16.859 0.867 1 98.69 122 LEU A C 1
ATOM 902 O O . LEU A 1 122 ? 2.182 17.969 1.148 1 98.69 122 LEU A O 1
ATOM 906 N N . SER A 1 123 ? 2.006 15.781 1.617 1 98.5 123 SER A N 1
ATOM 907 C CA . SER A 1 123 ? 2.879 15.844 2.785 1 98.5 123 SER A CA 1
ATOM 908 C C . SER A 1 123 ? 4.262 16.375 2.416 1 98.5 123 SER A C 1
ATOM 910 O O . SER A 1 123 ? 4.852 17.156 3.16 1 98.5 123 SER A O 1
ATOM 912 N N . GLN A 1 124 ? 4.738 15.914 1.272 1 97.81 124 GLN A N 1
ATOM 913 C CA . GLN A 1 124 ? 6.051 16.359 0.828 1 97.81 124 GLN A CA 1
ATOM 914 C C . GLN A 1 124 ? 6.012 17.828 0.401 1 97.81 124 GLN A C 1
ATOM 916 O O . GLN A 1 124 ? 6.902 18.609 0.75 1 97.81 124 GLN A O 1
ATOM 921 N N . LYS A 1 125 ? 5.008 18.219 -0.324 1 98 125 LYS A N 1
ATOM 922 C CA . LYS A 1 125 ? 4.906 19.578 -0.854 1 98 125 LYS A CA 1
ATOM 923 C C . LYS A 1 125 ? 4.699 20.594 0.266 1 98 125 LYS A C 1
ATOM 925 O O . LYS A 1 125 ? 5.113 21.75 0.15 1 98 125 LYS A O 1
ATOM 930 N N . ILE A 1 126 ? 4.105 20.156 1.349 1 97.88 126 ILE A N 1
ATOM 931 C CA . ILE A 1 126 ? 3.74 21.094 2.396 1 97.88 126 ILE A CA 1
ATOM 932 C C . ILE A 1 126 ? 4.82 21.109 3.477 1 97.88 126 ILE A C 1
ATOM 934 O O . ILE A 1 126 ? 4.773 21.938 4.395 1 97.88 126 ILE A O 1
ATOM 938 N N . ALA A 1 127 ? 5.848 20.312 3.402 1 97.19 127 ALA A N 1
ATOM 939 C CA . ALA A 1 127 ? 6.855 20.094 4.438 1 97.19 127 ALA A CA 1
ATOM 940 C C . ALA A 1 127 ? 7.547 21.406 4.805 1 97.19 127 ALA A C 1
ATOM 942 O O . ALA A 1 127 ? 7.82 21.672 5.98 1 97.19 127 ALA A O 1
ATOM 943 N N . GLY A 1 128 ? 7.824 22.219 3.777 1 96.44 128 GLY A N 1
ATOM 944 C CA . GLY A 1 128 ? 8.461 23.5 4.051 1 96.44 128 GLY A CA 1
ATOM 945 C C . GLY A 1 128 ? 7.629 24.406 4.941 1 96.44 128 GLY A C 1
ATOM 946 O O . GLY A 1 128 ? 8.172 25.094 5.805 1 96.44 128 GLY A O 1
ATOM 947 N N . ARG A 1 129 ? 6.367 24.406 4.75 1 97.88 129 ARG A N 1
ATOM 948 C CA . ARG A 1 129 ? 5.445 25.219 5.547 1 97.88 129 ARG A CA 1
ATOM 949 C C . ARG A 1 129 ? 5.34 24.688 6.969 1 97.88 129 ARG A C 1
ATOM 951 O O . ARG A 1 129 ? 5.199 25.453 7.918 1 97.88 129 ARG A O 1
ATOM 958 N N . LEU A 1 130 ? 5.445 23.391 7.133 1 98.44 130 LEU A N 1
ATOM 959 C CA . LEU A 1 130 ? 5.438 22.766 8.453 1 98.44 130 LEU A CA 1
ATOM 960 C C . LEU A 1 130 ? 6.73 23.062 9.203 1 98.44 130 LEU A C 1
ATOM 962 O O . LEU A 1 130 ? 6.707 23.344 10.398 1 98.44 130 LEU A O 1
ATOM 966 N N . GLN A 1 131 ? 7.797 23.047 8.492 1 97.25 131 GLN A N 1
ATOM 967 C CA . GLN A 1 131 ? 9.078 23.375 9.109 1 97.25 131 GLN A CA 1
ATOM 968 C C . GLN A 1 131 ? 9.109 24.828 9.562 1 97.25 131 GLN A C 1
ATOM 970 O O . GLN A 1 131 ? 9.664 25.156 10.617 1 97.25 131 GLN A O 1
ATOM 975 N N . LYS A 1 132 ? 8.531 25.656 8.734 1 97.44 132 LYS A N 1
ATOM 976 C CA . LYS A 1 132 ? 8.438 27.062 9.109 1 97.44 132 LYS A CA 1
ATOM 977 C C . LYS A 1 132 ? 7.68 27.234 10.43 1 97.44 132 LYS A C 1
ATOM 979 O O . LYS A 1 132 ? 8.117 27.969 11.312 1 97.44 132 LYS A O 1
ATOM 984 N N . ALA A 1 133 ? 6.598 26.547 10.547 1 97.94 133 ALA A N 1
ATOM 985 C CA . ALA A 1 133 ? 5.812 26.609 11.773 1 97.94 133 ALA A CA 1
ATOM 986 C C . ALA A 1 133 ? 6.602 26.047 12.953 1 97.94 133 ALA A C 1
ATOM 988 O O . ALA A 1 133 ? 6.539 26.578 14.062 1 97.94 133 ALA A O 1
ATOM 989 N N . ALA A 1 134 ? 7.281 24.969 12.688 1 97.69 134 ALA A N 1
ATOM 990 C CA . ALA A 1 134 ? 8.086 24.344 13.734 1 97.69 134 ALA A CA 1
ATOM 991 C C . ALA A 1 134 ? 9.156 25.312 14.25 1 97.69 134 ALA A C 1
ATOM 993 O O . ALA A 1 134 ? 9.359 25.438 15.461 1 97.69 134 ALA A O 1
ATOM 994 N N . ASN A 1 135 ? 9.781 25.969 13.367 1 96.12 135 ASN A N 1
ATOM 995 C CA . ASN A 1 135 ? 10.812 26.922 13.742 1 96.12 135 ASN A CA 1
ATOM 996 C C . ASN A 1 135 ? 10.219 28.125 14.469 1 96.12 135 ASN A C 1
ATOM 998 O O . ASN A 1 135 ? 10.781 28.594 15.469 1 96.12 135 ASN A O 1
ATOM 1002 N N . TYR A 1 136 ? 9.188 28.594 13.938 1 96.06 136 TYR A N 1
ATOM 1003 C CA . TYR A 1 136 ? 8.508 29.719 14.57 1 96.06 136 TYR A CA 1
ATOM 1004 C C . TYR A 1 136 ? 8.125 29.375 16.016 1 96.06 136 TYR A C 1
ATOM 1006 O O . TYR A 1 136 ? 8.352 30.172 16.922 1 96.06 136 TYR A O 1
ATOM 1014 N N . TYR A 1 137 ? 7.547 28.234 16.219 1 95.5 137 TYR A N 1
ATOM 1015 C CA . TYR A 1 137 ? 7.145 27.781 17.547 1 95.5 137 TYR A CA 1
ATOM 1016 C C . TYR A 1 137 ? 8.344 27.672 18.484 1 95.5 137 TYR A C 1
ATOM 1018 O O . TYR A 1 137 ? 8.281 28.109 19.641 1 95.5 137 TYR A O 1
ATOM 1026 N N . PHE A 1 138 ? 9.406 27.141 17.984 1 95.38 138 PHE A N 1
ATOM 1027 C CA . PHE A 1 138 ? 10.617 27 18.766 1 95.38 138 PHE A CA 1
ATOM 1028 C C . PHE A 1 138 ? 11.172 28.359 19.172 1 95.38 138 PHE A C 1
ATOM 1030 O O . PHE A 1 138 ? 11.594 28.547 20.312 1 95.38 138 PHE A O 1
ATOM 1037 N N . GLU A 1 139 ? 11.18 29.234 18.297 1 95.69 139 GLU A N 1
ATOM 1038 C CA . GLU A 1 139 ? 11.688 30.578 18.578 1 95.69 139 GLU A CA 1
ATOM 1039 C C . GLU A 1 139 ? 10.859 31.266 19.641 1 95.69 139 GLU A C 1
ATOM 1041 O O . GLU A 1 139 ? 11.398 32 20.469 1 95.69 139 GLU A O 1
ATOM 1046 N N . LYS A 1 140 ? 9.609 31 19.625 1 94.5 140 LYS A N 1
ATOM 1047 C CA . LYS A 1 140 ? 8.703 31.688 20.531 1 94.5 140 LYS A CA 1
ATOM 1048 C C . LYS A 1 140 ? 8.688 31.031 21.906 1 94.5 140 LYS A C 1
ATOM 1050 O O . LYS A 1 140 ? 8.508 31.703 22.922 1 94.5 140 LYS A O 1
ATOM 1055 N N . THR A 1 141 ? 8.898 29.719 21.984 1 94.81 141 THR A N 1
ATOM 1056 C CA . THR A 1 141 ? 8.609 29.016 23.234 1 94.81 141 THR A CA 1
ATOM 1057 C C . THR A 1 141 ? 9.859 28.344 23.781 1 94.81 141 THR A C 1
ATOM 1059 O O . THR A 1 141 ? 9.922 27.984 24.953 1 94.81 141 THR A O 1
ATOM 1062 N N . GLY A 1 142 ? 10.812 28.062 22.938 1 95.69 142 GLY A N 1
ATOM 1063 C CA . GLY A 1 142 ? 11.992 27.297 23.312 1 95.69 142 GLY A CA 1
ATOM 1064 C C . GLY A 1 142 ? 11.742 25.797 23.406 1 95.69 142 GLY A C 1
ATOM 1065 O O . GLY A 1 142 ? 12.664 25.031 23.688 1 95.69 142 GLY A O 1
ATOM 1066 N N . ASP A 1 143 ? 10.523 25.359 23.172 1 94.94 143 ASP A N 1
ATOM 1067 C CA . ASP A 1 143 ? 10.148 23.953 23.219 1 94.94 143 ASP A CA 1
ATOM 1068 C C . ASP A 1 143 ? 10.484 23.25 21.906 1 94.94 143 ASP A C 1
ATOM 1070 O O . ASP A 1 143 ? 9.984 23.625 20.844 1 94.94 143 ASP A O 1
ATOM 1074 N N . ASP A 1 144 ? 11.344 22.203 21.984 1 94.19 144 ASP A N 1
ATOM 1075 C CA . ASP A 1 144 ? 11.812 21.516 20.781 1 94.19 144 ASP A CA 1
ATOM 1076 C C . ASP A 1 144 ? 11.195 20.125 20.672 1 94.19 144 ASP A C 1
ATOM 1078 O O . ASP A 1 144 ? 11.648 19.297 19.875 1 94.19 144 ASP A O 1
ATOM 1082 N N . SER A 1 145 ? 10.141 19.859 21.469 1 95.06 145 SER A N 1
ATOM 1083 C CA . SER A 1 145 ? 9.508 18.547 21.469 1 95.06 145 SER A CA 1
ATOM 1084 C C . SER A 1 145 ? 8.672 18.344 20.203 1 95.06 145 SER A C 1
ATOM 1086 O O . SER A 1 145 ? 8.133 19.297 19.641 1 95.06 145 SER A O 1
ATOM 1088 N N . LEU A 1 146 ? 8.648 17.141 19.719 1 96.31 146 LEU A N 1
ATOM 1089 C CA . LEU A 1 146 ? 7.734 16.812 18.625 1 96.31 146 LEU A CA 1
ATOM 1090 C C . LEU A 1 146 ? 6.285 16.844 19.094 1 96.31 146 LEU A C 1
ATOM 1092 O O . LEU A 1 146 ? 5.918 16.156 20.047 1 96.31 146 LEU A O 1
ATOM 1096 N N . SER A 1 147 ? 5.496 17.625 18.453 1 96.5 147 SER A N 1
ATOM 1097 C CA . SER A 1 147 ? 4.102 17.812 18.828 1 96.5 147 SER A CA 1
ATOM 1098 C C . SER A 1 147 ? 3.314 18.516 17.719 1 96.5 147 SER A C 1
ATOM 1100 O O . SER A 1 147 ? 3.898 19.031 16.766 1 96.5 147 SER A O 1
ATOM 1102 N N . ALA A 1 148 ? 2.002 18.547 17.922 1 96.44 148 ALA A N 1
ATOM 1103 C CA . ALA A 1 148 ? 1.139 19.219 16.953 1 96.44 148 ALA A CA 1
ATOM 1104 C C . ALA A 1 148 ? 1.267 20.734 17.078 1 96.44 148 ALA A C 1
ATOM 1106 O O . ALA A 1 148 ? 0.957 21.453 16.125 1 96.44 148 ALA A O 1
ATOM 1107 N N . ASN A 1 149 ? 1.734 21.266 18.188 1 94.75 149 ASN A N 1
ATOM 1108 C CA . ASN A 1 149 ? 1.969 22.688 18.359 1 94.75 149 ASN A CA 1
ATOM 1109 C C . ASN A 1 149 ? 3.119 23.172 17.469 1 94.75 149 ASN A C 1
ATOM 1111 O O . ASN A 1 149 ? 3.141 24.328 17.062 1 94.75 149 ASN A O 1
ATOM 1115 N N . ARG A 1 150 ? 3.994 22.281 17.297 1 95.94 150 ARG A N 1
ATOM 1116 C CA . ARG A 1 150 ? 5.148 22.594 16.469 1 95.94 150 ARG A CA 1
ATOM 1117 C C . ARG A 1 150 ? 4.859 22.281 15 1 95.94 150 ARG A C 1
ATOM 1119 O O . ARG A 1 150 ? 4.484 23.172 14.234 1 95.94 150 ARG A O 1
ATOM 1126 N N . ALA A 1 151 ? 4.797 20.984 14.664 1 98.25 151 ALA A N 1
ATOM 1127 C CA . ALA A 1 151 ? 4.449 20.562 13.305 1 98.25 151 ALA A CA 1
ATOM 1128 C C . ALA A 1 151 ? 4.09 19.078 13.273 1 98.25 151 ALA A C 1
ATOM 1130 O O . ALA A 1 151 ? 4.801 18.25 13.836 1 98.25 151 ALA A O 1
ATOM 1131 N N . ALA A 1 152 ? 2.977 18.797 12.594 1 98.69 152 ALA A N 1
ATOM 1132 C CA . ALA A 1 152 ? 2.562 17.406 12.516 1 98.69 152 ALA A CA 1
ATOM 1133 C C . ALA A 1 152 ? 1.822 17.109 11.211 1 98.69 152 ALA A C 1
ATOM 1135 O O . ALA A 1 152 ? 1.133 17.984 10.68 1 98.69 152 ALA A O 1
ATOM 1136 N N . ILE A 1 153 ? 2.041 15.961 10.711 1 98.81 153 ILE A N 1
ATOM 1137 C CA . ILE A 1 153 ? 1.223 15.359 9.664 1 98.81 153 ILE A CA 1
ATOM 1138 C C . ILE A 1 153 ? 0.398 14.219 10.25 1 98.81 153 ILE A C 1
ATOM 1140 O O . ILE A 1 153 ? 0.952 13.258 10.797 1 98.81 153 ILE A O 1
ATOM 1144 N N . VAL A 1 154 ? -0.891 14.375 10.188 1 98.75 154 VAL A N 1
ATOM 1145 C CA . VAL A 1 154 ? -1.804 13.344 10.68 1 98.75 154 VAL A CA 1
ATOM 1146 C C . VAL A 1 154 ? -2.549 12.711 9.508 1 98.75 154 VAL A C 1
ATOM 1148 O O . VAL A 1 154 ? -3.379 13.359 8.867 1 98.75 154 VAL A O 1
ATOM 1151 N N . ASN A 1 155 ? -2.227 11.461 9.234 1 98.38 155 ASN A N 1
ATOM 1152 C CA . ASN A 1 155 ? -2.955 10.68 8.242 1 98.38 155 ASN A CA 1
ATOM 1153 C C . ASN A 1 155 ? -4.16 9.969 8.859 1 98.38 155 ASN A C 1
ATOM 1155 O O . ASN A 1 155 ? -4.031 9.297 9.883 1 98.38 155 ASN A O 1
ATOM 1159 N N . ILE A 1 156 ? -5.273 10.164 8.242 1 96.19 156 ILE A N 1
ATOM 1160 C CA . ILE A 1 156 ? -6.449 9.445 8.727 1 96.19 156 ILE A CA 1
ATOM 1161 C C . ILE A 1 156 ? -6.465 8.039 8.133 1 96.19 156 ILE A C 1
ATOM 1163 O O . ILE A 1 156 ? -6.699 7.863 6.938 1 96.19 156 ILE A O 1
ATOM 1167 N N . GLY A 1 157 ? -6.215 7.125 8.992 1 90.5 157 GLY A N 1
ATOM 1168 C CA . GLY A 1 157 ? -6.188 5.723 8.609 1 90.5 157 GLY A CA 1
ATOM 1169 C C . GLY A 1 157 ? -7.531 5.035 8.758 1 90.5 157 GLY A C 1
ATOM 1170 O O . GLY A 1 157 ? -8.578 5.652 8.547 1 90.5 157 GLY A O 1
ATOM 1171 N N . SER A 1 158 ? -7.5 3.75 8.883 1 81.69 158 SER A N 1
ATOM 1172 C CA . SER A 1 158 ? -8.656 2.873 9.055 1 81.69 158 SER A CA 1
ATOM 1173 C C . SER A 1 158 ? -8.242 1.533 9.656 1 81.69 158 SER A C 1
ATOM 1175 O O . SER A 1 158 ? -7.051 1.239 9.773 1 81.69 158 SER A O 1
ATOM 1177 N N . ASP A 1 159 ? -9.234 0.835 10.133 1 77.38 159 ASP A N 1
ATOM 1178 C CA . ASP A 1 159 ? -8.961 -0.552 10.492 1 77.38 159 ASP A CA 1
ATOM 1179 C C . ASP A 1 159 ? -8.367 -1.317 9.305 1 77.38 159 ASP A C 1
ATOM 1181 O O . ASP A 1 159 ? -7.656 -2.307 9.492 1 77.38 159 ASP A O 1
ATOM 1185 N N . SER A 1 160 ? -8.609 -0.854 8.195 1 81.12 160 SER A N 1
ATOM 1186 C CA . SER A 1 160 ? -8.102 -1.448 6.965 1 81.12 160 SER A CA 1
ATOM 1187 C C . SER A 1 160 ? -6.598 -1.229 6.82 1 81.12 160 SER A C 1
ATOM 1189 O O . SER A 1 160 ? -5.949 -1.86 5.984 1 81.12 160 SER A O 1
ATOM 1191 N N . SER A 1 161 ? -6.082 -0.502 7.621 1 80.38 161 SER A N 1
ATOM 1192 C CA . SER A 1 161 ? -4.645 -0.258 7.594 1 80.38 161 SER A CA 1
ATOM 1193 C C . SER A 1 161 ? -3.881 -1.366 8.312 1 80.38 161 SER A C 1
ATOM 1195 O O . SER A 1 161 ? -2.666 -1.494 8.156 1 80.38 161 SER A O 1
ATOM 1197 N N . SER A 1 162 ? -4.609 -2.105 9.125 1 81.56 162 SER A N 1
ATOM 1198 C CA . SER A 1 162 ? -3.977 -3.102 9.984 1 81.56 162 SER A CA 1
ATOM 1199 C C . SER A 1 162 ? -3.969 -4.477 9.328 1 81.56 162 SER A C 1
ATOM 1201 O O . SER A 1 162 ? -5.023 -5.012 8.977 1 81.56 162 SER A O 1
ATOM 1203 N N . MET A 1 163 ? -2.812 -5 9.273 1 82.94 163 MET A N 1
ATOM 1204 C CA . MET A 1 163 ? -2.697 -6.363 8.766 1 82.94 163 MET A CA 1
ATOM 1205 C C . MET A 1 163 ? -3.232 -7.371 9.773 1 82.94 163 MET A C 1
ATOM 1207 O O . MET A 1 163 ? -3.857 -8.367 9.391 1 82.94 163 MET A O 1
ATOM 1211 N N . ALA A 1 164 ? -2.975 -7.066 10.961 1 82.06 164 ALA A N 1
ATOM 1212 C CA . ALA A 1 164 ? -3.402 -7.965 12.031 1 82.06 164 ALA A CA 1
ATOM 1213 C C . ALA A 1 164 ? -4.922 -8.102 12.062 1 82.06 164 ALA A C 1
ATOM 1215 O O . ALA A 1 164 ? -5.449 -9.156 12.414 1 82.06 164 ALA A O 1
ATOM 1216 N N . LEU A 1 165 ? -5.609 -7.07 11.609 1 82.12 165 LEU A N 1
ATOM 1217 C CA . LEU A 1 165 ? -7.066 -7.07 11.672 1 82.12 165 LEU A CA 1
ATOM 1218 C C . LEU A 1 165 ? -7.668 -7.406 10.305 1 82.12 165 LEU A C 1
ATOM 1220 O O . LEU A 1 165 ? -8.891 -7.352 10.133 1 82.12 165 LEU A O 1
ATOM 1224 N N . ASN A 1 166 ? -6.824 -7.691 9.383 1 87.38 166 ASN A N 1
ATOM 1225 C CA . ASN A 1 166 ? -7.293 -8 8.039 1 87.38 166 ASN A CA 1
ATOM 1226 C C . ASN A 1 166 ? -7.98 -9.367 7.98 1 87.38 166 ASN A C 1
ATOM 1228 O O . ASN A 1 166 ? -7.312 -10.398 8.016 1 87.38 166 ASN A O 1
ATOM 1232 N N . ASP A 1 167 ? -9.312 -9.312 7.812 1 86 167 ASP A N 1
ATOM 1233 C CA . ASP A 1 167 ? -10.102 -10.539 7.738 1 86 167 ASP A CA 1
ATOM 1234 C C . ASP A 1 167 ? -10.75 -10.68 6.367 1 86 167 ASP A C 1
ATOM 1236 O O . ASP A 1 167 ? -11.805 -11.312 6.238 1 86 167 ASP A O 1
ATOM 1240 N N . GLY A 1 168 ? -10.109 -9.977 5.383 1 88.69 168 GLY A N 1
ATOM 1241 C CA . GLY A 1 168 ? -10.625 -10.086 4.023 1 88.69 168 GLY A CA 1
ATOM 1242 C C . GLY A 1 168 ? -11.375 -8.852 3.572 1 88.69 168 GLY A C 1
ATOM 1243 O O . GLY A 1 168 ? -11.266 -7.785 4.184 1 88.69 168 GLY A O 1
ATOM 1244 N N . SER A 1 169 ? -12 -8.953 2.4 1 83.19 169 SER A N 1
ATOM 1245 C CA . SER A 1 169 ? -12.68 -7.801 1.81 1 83.19 169 SER A CA 1
ATOM 1246 C C . SER A 1 169 ? -14 -7.516 2.521 1 83.19 169 SER A C 1
ATOM 1248 O O . SER A 1 169 ? -14.414 -6.359 2.621 1 83.19 169 SER A O 1
ATOM 1250 N N . GLY A 1 170 ? -14.594 -8.594 3.062 1 74.31 170 GLY A N 1
ATOM 1251 C CA . GLY A 1 170 ? -15.852 -8.484 3.791 1 74.31 170 GLY A CA 1
ATOM 1252 C C . GLY A 1 170 ? -16.984 -7.953 2.939 1 74.31 170 GLY A C 1
ATOM 1253 O O . GLY A 1 170 ? -16.922 -7.98 1.708 1 74.31 170 GLY A O 1
ATOM 1254 N N . GLN A 1 171 ? -18.016 -7.531 3.67 1 71.44 171 GLN A N 1
ATOM 1255 C CA . GLN A 1 171 ? -19.234 -7.086 3.02 1 71.44 171 GLN A CA 1
ATOM 1256 C C . GLN A 1 171 ? -19.031 -5.742 2.32 1 71.44 171 GLN A C 1
ATOM 1258 O O . GLN A 1 171 ? -19.734 -5.426 1.358 1 71.44 171 GLN A O 1
ATOM 1263 N N . PHE A 1 172 ? -18.016 -5.066 2.715 1 71.31 172 PHE A N 1
ATOM 1264 C CA . PHE A 1 172 ? -17.812 -3.723 2.186 1 71.31 172 PHE A CA 1
ATOM 1265 C C . PHE A 1 172 ? -16.828 -3.744 1.014 1 71.31 172 PHE A C 1
ATOM 1267 O O . PHE A 1 172 ? -16.578 -2.707 0.401 1 71.31 172 PHE A O 1
ATOM 1274 N N . GLU A 1 173 ? -16.375 -4.859 0.633 1 82.69 173 GLU A N 1
ATOM 1275 C CA . GLU A 1 173 ? -15.492 -5.035 -0.521 1 82.69 173 GLU A CA 1
ATOM 1276 C C . GLU A 1 173 ? -14.305 -4.086 -0.46 1 82.69 173 GLU A C 1
ATOM 1278 O O . GLU A 1 173 ? -14.141 -3.225 -1.329 1 82.69 173 GLU A O 1
ATOM 1283 N N . VAL A 1 174 ? -13.406 -4.34 0.534 1 89.88 174 VAL A N 1
ATOM 1284 C CA . VAL A 1 174 ? -12.445 -3.297 0.875 1 89.88 174 VAL A CA 1
ATOM 1285 C C . VAL A 1 174 ? -11.039 -3.738 0.476 1 89.88 174 VAL A C 1
ATOM 1287 O O . VAL A 1 174 ? -10.047 -3.303 1.074 1 89.88 174 VAL A O 1
ATOM 1290 N N . LEU A 1 175 ? -10.969 -4.605 -0.504 1 94.75 175 LEU A N 1
ATOM 1291 C CA . LEU A 1 175 ? -9.641 -5.074 -0.895 1 94.75 175 LEU A CA 1
ATOM 1292 C C . LEU A 1 175 ? -8.758 -3.91 -1.336 1 94.75 175 LEU A C 1
ATOM 1294 O O . LEU A 1 175 ? -7.66 -3.723 -0.81 1 94.75 175 LEU A O 1
ATOM 1298 N N . ALA A 1 176 ? -9.25 -3.102 -2.266 1 95.81 176 ALA A N 1
ATOM 1299 C CA . ALA A 1 176 ? -8.477 -1.963 -2.76 1 95.81 176 ALA A CA 1
ATOM 1300 C C . ALA A 1 176 ? -8.25 -0.933 -1.656 1 95.81 176 ALA A C 1
ATOM 1302 O O . ALA A 1 176 ? -7.195 -0.304 -1.593 1 95.81 176 ALA A O 1
ATOM 1303 N N . HIS A 1 177 ? -9.234 -0.777 -0.829 1 94 177 HIS A N 1
ATOM 1304 C CA . HIS A 1 177 ? -9.117 0.131 0.306 1 94 177 HIS A CA 1
ATOM 1305 C C . HIS A 1 177 ? -8.031 -0.328 1.271 1 94 177 HIS A C 1
ATOM 1307 O O . HIS A 1 177 ? -7.199 0.472 1.7 1 94 177 HIS A O 1
ATOM 1313 N N . ARG A 1 178 ? -7.996 -1.591 1.561 1 94.44 178 ARG A N 1
ATOM 1314 C CA . ARG A 1 178 ? -6.984 -2.143 2.453 1 94.44 178 ARG A CA 1
ATOM 1315 C C . ARG A 1 178 ? -5.582 -1.946 1.881 1 94.44 178 ARG A C 1
ATOM 1317 O O . ARG A 1 178 ? -4.66 -1.557 2.602 1 94.44 178 ARG A O 1
ATOM 1324 N N . MET A 1 179 ? -5.461 -2.23 0.619 1 96.69 179 MET A N 1
ATOM 1325 C CA . MET A 1 179 ? -4.18 -2.002 -0.042 1 96.69 179 MET A CA 1
ATOM 1326 C C . MET A 1 179 ? -3.729 -0.555 0.123 1 96.69 179 MET A C 1
ATOM 1328 O O . MET A 1 179 ? -2.584 -0.294 0.495 1 96.69 179 MET A O 1
ATOM 1332 N N . SER A 1 180 ? -4.598 0.352 -0.12 1 97.06 180 SER A N 1
ATOM 1333 C CA . SER A 1 180 ? -4.27 1.773 -0.139 1 97.06 180 SER A CA 1
ATOM 1334 C C . SER A 1 180 ? -3.963 2.289 1.263 1 97.06 180 SER A C 1
ATOM 1336 O O . SER A 1 180 ? -3.021 3.062 1.452 1 97.06 180 SER A O 1
ATOM 1338 N N . LYS A 1 181 ? -4.719 1.87 2.23 1 95.75 181 LYS A N 1
ATOM 1339 C CA . LYS A 1 181 ? -4.543 2.371 3.592 1 95.75 181 LYS A CA 1
ATOM 1340 C C . LYS A 1 181 ? -3.316 1.749 4.254 1 95.75 181 LYS A C 1
ATOM 1342 O O . LYS A 1 181 ? -2.662 2.385 5.082 1 95.75 181 LYS A O 1
ATOM 1347 N N . THR A 1 182 ? -3.008 0.534 3.893 1 95.31 182 THR A N 1
ATOM 1348 C CA . THR A 1 182 ? -1.754 -0.044 4.363 1 95.31 182 THR A CA 1
ATOM 1349 C C . THR A 1 182 ? -0.56 0.691 3.762 1 95.31 182 THR A C 1
ATOM 1351 O O . THR A 1 182 ? 0.449 0.905 4.438 1 95.31 182 THR A O 1
ATOM 1354 N N . ALA A 1 183 ? -0.671 1.003 2.488 1 96.94 183 ALA A N 1
ATO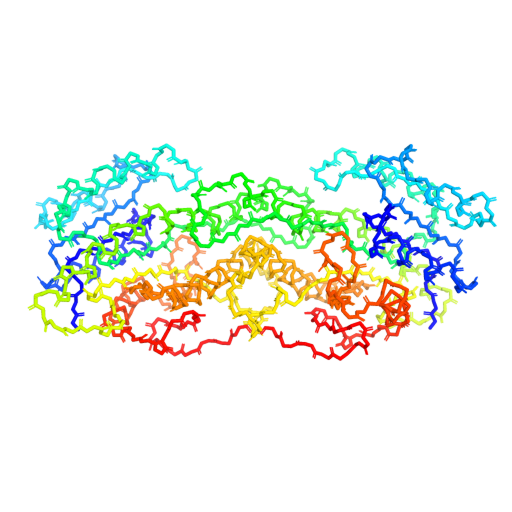M 1355 C CA . ALA A 1 183 ? 0.372 1.8 1.846 1 96.94 183 ALA A CA 1
ATOM 1356 C C . ALA A 1 183 ? 0.515 3.16 2.521 1 96.94 183 ALA A C 1
ATOM 1358 O O . ALA A 1 183 ? 1.629 3.662 2.693 1 96.94 183 ALA A O 1
ATOM 1359 N N . LEU A 1 184 ? -0.578 3.752 2.908 1 97.44 184 LEU A N 1
ATOM 1360 C CA . LEU A 1 184 ? -0.587 5.008 3.652 1 97.44 184 LEU A CA 1
ATOM 1361 C C . LEU A 1 184 ? 0.181 4.867 4.961 1 97.44 184 LEU A C 1
ATOM 1363 O O . LEU A 1 184 ? 0.999 5.727 5.301 1 97.44 184 LEU A O 1
ATOM 1367 N N . LEU A 1 185 ? -0.094 3.83 5.656 1 95.88 185 LEU A N 1
ATOM 1368 C CA . LEU A 1 185 ? 0.604 3.594 6.918 1 95.88 185 LEU A CA 1
ATOM 1369 C C . LEU A 1 185 ? 2.096 3.387 6.68 1 95.88 185 LEU A C 1
ATOM 1371 O O . LEU A 1 185 ? 2.922 3.846 7.473 1 95.88 185 LEU A O 1
ATOM 1375 N N . SER A 1 186 ? 2.383 2.709 5.602 1 95.62 186 SER A N 1
ATOM 1376 C CA . SER A 1 186 ? 3.779 2.463 5.262 1 95.62 186 SER A CA 1
ATOM 1377 C C . SER A 1 186 ? 4.547 3.77 5.094 1 95.62 186 SER A C 1
ATOM 1379 O O . SER A 1 186 ? 5.617 3.947 5.68 1 95.62 186 SER A O 1
ATOM 1381 N N . PHE A 1 187 ? 4.008 4.719 4.332 1 96.94 187 PHE A N 1
ATOM 1382 C CA . PHE A 1 187 ? 4.781 5.945 4.156 1 96.94 187 PHE A CA 1
ATOM 1383 C C . PHE A 1 187 ? 4.746 6.793 5.422 1 96.94 187 PHE A C 1
ATOM 1385 O O . PHE A 1 187 ? 5.633 7.613 5.648 1 96.94 187 PHE A O 1
ATOM 1392 N N . THR A 1 188 ? 3.688 6.625 6.25 1 97.38 188 THR A N 1
ATOM 1393 C CA . THR A 1 188 ? 3.66 7.305 7.539 1 97.38 188 THR A CA 1
ATOM 1394 C C . THR A 1 188 ? 4.898 6.957 8.359 1 97.38 188 THR A C 1
ATOM 1396 O O . THR A 1 188 ? 5.594 7.852 8.852 1 97.38 188 THR A O 1
ATOM 1399 N N . ARG A 1 189 ? 5.105 5.676 8.43 1 95.44 189 ARG A N 1
ATOM 1400 C CA . ARG A 1 189 ? 6.258 5.211 9.188 1 95.44 189 ARG A CA 1
ATOM 1401 C C . ARG A 1 189 ? 7.562 5.617 8.508 1 95.44 189 ARG A C 1
ATOM 1403 O O . ARG A 1 189 ? 8.492 6.086 9.172 1 95.44 189 ARG A O 1
ATOM 1410 N N . THR A 1 190 ? 7.629 5.473 7.227 1 96.5 190 THR A N 1
ATOM 1411 C CA . THR A 1 190 ? 8.844 5.797 6.488 1 96.5 190 THR A CA 1
ATOM 1412 C C . THR A 1 190 ? 9.195 7.273 6.645 1 96.5 190 THR A C 1
ATOM 1414 O O . THR A 1 190 ? 10.344 7.621 6.922 1 96.5 190 THR A O 1
ATOM 1417 N N . LEU A 1 191 ? 8.234 8.133 6.516 1 96.75 191 LEU A N 1
ATOM 1418 C CA . LEU A 1 191 ? 8.461 9.562 6.676 1 96.75 191 LEU A CA 1
ATOM 1419 C C . LEU A 1 191 ? 8.945 9.883 8.086 1 96.75 191 LEU A C 1
ATOM 1421 O O . LEU A 1 191 ? 9.875 10.664 8.266 1 96.75 191 LEU A O 1
ATOM 1425 N N . ALA A 1 192 ? 8.25 9.312 9.062 1 96.94 192 ALA A N 1
ATOM 1426 C CA . ALA A 1 192 ? 8.641 9.547 10.453 1 96.94 192 ALA A CA 1
ATOM 1427 C C . ALA A 1 192 ? 10.109 9.195 10.68 1 96.94 192 ALA A C 1
ATOM 1429 O O . ALA A 1 192 ? 10.844 9.969 11.297 1 96.94 192 ALA A O 1
ATOM 1430 N N . MET A 1 193 ? 10.516 8.07 10.117 1 95.56 193 MET A N 1
ATOM 1431 C CA . MET A 1 193 ? 11.898 7.613 10.281 1 95.56 193 MET A CA 1
ATOM 1432 C C . MET A 1 193 ? 12.859 8.516 9.523 1 95.56 193 MET A C 1
ATOM 1434 O O . MET A 1 193 ? 13.922 8.867 10.039 1 95.56 193 MET A O 1
ATOM 1438 N N . ASP A 1 194 ? 12.523 8.852 8.312 1 95.38 194 ASP A N 1
ATOM 1439 C CA . ASP A 1 194 ? 13.375 9.719 7.504 1 95.38 194 ASP A CA 1
ATOM 1440 C C . ASP A 1 194 ? 13.539 11.086 8.156 1 95.38 194 ASP A C 1
ATOM 1442 O O . ASP A 1 194 ? 14.641 11.633 8.203 1 95.38 194 ASP A O 1
ATOM 1446 N N . TYR A 1 195 ? 12.453 11.641 8.625 1 96 195 TYR A N 1
ATOM 1447 C CA . TYR A 1 195 ? 12.492 12.945 9.281 1 96 195 TYR A CA 1
ATOM 1448 C C . TYR A 1 195 ? 13.328 12.891 10.555 1 96 195 TYR A C 1
ATOM 1450 O O . TYR A 1 195 ? 14.086 13.82 10.852 1 96 195 TYR A O 1
ATOM 1458 N N . LYS A 1 196 ? 13.141 11.859 11.289 1 94.81 196 LYS A N 1
ATOM 1459 C CA . LYS A 1 196 ? 13.953 11.695 12.492 1 94.81 196 LYS A CA 1
ATOM 1460 C C . LYS A 1 196 ? 15.438 11.688 12.156 1 94.81 196 LYS A C 1
ATOM 1462 O O . LYS A 1 196 ? 16.234 12.398 12.781 1 94.81 196 LYS A O 1
ATOM 1467 N N . LYS A 1 197 ? 15.836 10.961 11.148 1 93.81 197 LYS A N 1
ATOM 1468 C CA . LYS A 1 197 ? 17.234 10.836 10.742 1 93.81 197 LYS A CA 1
ATOM 1469 C C . LYS A 1 197 ? 17.781 12.172 10.227 1 93.81 197 LYS A C 1
ATOM 1471 O O . LYS A 1 197 ? 18.938 12.5 10.445 1 93.81 197 LYS A O 1
ATOM 1476 N N . ALA A 1 198 ? 16.922 12.867 9.609 1 93.56 198 ALA A N 1
ATOM 1477 C CA . ALA A 1 198 ? 17.328 14.141 9.031 1 93.56 198 ALA A CA 1
ATOM 1478 C C . ALA A 1 198 ? 17.156 15.281 10.031 1 93.56 198 ALA A C 1
ATOM 1480 O O . ALA A 1 198 ? 17.406 16.438 9.719 1 93.56 198 ALA A O 1
ATOM 1481 N N . GLU A 1 199 ? 16.609 14.984 11.211 1 94.56 199 GLU A N 1
ATOM 1482 C CA . GLU A 1 199 ? 16.359 15.953 12.273 1 94.56 199 GLU A CA 1
ATOM 1483 C C . GLU A 1 199 ? 15.375 17.031 11.82 1 94.56 199 GLU A C 1
ATOM 1485 O O . GLU A 1 199 ? 15.578 18.219 12.078 1 94.56 199 GLU A O 1
ATOM 1490 N N . ILE A 1 200 ? 14.477 16.594 10.992 1 95.62 200 ILE A N 1
ATOM 1491 C CA . ILE A 1 200 ? 13.359 17.453 10.594 1 95.62 200 ILE A CA 1
ATOM 1492 C C . ILE A 1 200 ? 12.25 17.359 11.648 1 95.62 200 ILE A C 1
ATOM 1494 O O . ILE A 1 200 ? 11.742 16.281 11.938 1 95.62 200 ILE A O 1
ATOM 1498 N N . PRO A 1 201 ? 11.836 18.484 12.227 1 97.06 201 PRO A N 1
ATOM 1499 C CA . PRO A 1 201 ? 10.961 18.469 13.398 1 97.06 201 PRO A CA 1
ATOM 1500 C C . PRO A 1 201 ? 9.477 18.406 13.031 1 97.06 201 PRO A C 1
ATOM 1502 O O . PRO A 1 201 ? 8.703 19.266 13.453 1 97.06 201 PRO A O 1
ATOM 1505 N N . ILE A 1 202 ? 9.07 17.406 12.328 1 98 202 ILE A N 1
ATOM 1506 C CA . ILE A 1 202 ? 7.688 17.172 11.945 1 98 202 ILE A CA 1
ATOM 1507 C C . ILE A 1 202 ? 7.238 15.805 12.453 1 98 202 ILE A C 1
ATOM 1509 O O . ILE A 1 202 ? 7.852 14.781 12.133 1 98 202 ILE A O 1
ATOM 1513 N N . LEU A 1 203 ? 6.258 15.797 13.32 1 98.38 203 LEU A N 1
ATOM 1514 C CA . LEU A 1 203 ? 5.66 14.547 13.773 1 98.38 203 LEU A CA 1
ATOM 1515 C C . LEU A 1 203 ? 4.734 13.969 12.711 1 98.38 203 LEU A C 1
ATOM 1517 O O . LEU A 1 203 ? 3.887 14.672 12.172 1 98.38 203 LEU A O 1
ATOM 1521 N N . VAL A 1 204 ? 4.934 12.719 12.32 1 98.44 204 VAL A N 1
ATOM 1522 C CA . VAL A 1 204 ? 4.07 12.047 11.352 1 98.44 204 VAL A CA 1
ATOM 1523 C C . VAL A 1 204 ? 3.395 10.852 12.016 1 98.44 204 VAL A C 1
ATOM 1525 O O . VAL A 1 204 ? 4.062 10 12.617 1 98.44 204 VAL A O 1
ATOM 1528 N N . THR A 1 205 ? 2.092 10.82 11.945 1 97.94 205 THR A N 1
ATOM 1529 C CA . THR A 1 205 ? 1.377 9.719 12.578 1 97.94 205 THR A CA 1
ATOM 1530 C C . THR A 1 205 ? 0.104 9.383 11.812 1 97.94 205 THR A C 1
ATOM 1532 O O . THR A 1 205 ? -0.206 10.023 10.805 1 97.94 205 THR A O 1
ATOM 1535 N N . CYS A 1 206 ? -0.501 8.266 12.203 1 97.38 206 CYS A N 1
ATOM 1536 C CA . CYS A 1 206 ? -1.757 7.801 11.617 1 97.38 206 CYS A CA 1
ATOM 1537 C C . CYS A 1 206 ? -2.799 7.551 12.703 1 97.38 206 CYS A C 1
ATOM 1539 O O . CYS A 1 206 ? -2.52 6.879 13.695 1 97.38 206 CYS A O 1
ATOM 1541 N N . LEU A 1 207 ? -3.967 8.156 12.562 1 96.56 207 LEU A N 1
ATOM 1542 C CA . LEU A 1 207 ? -5.066 7.973 13.508 1 96.56 207 LEU A CA 1
ATOM 1543 C C . LEU A 1 207 ? -6.281 7.367 12.812 1 96.56 207 LEU A C 1
ATOM 1545 O O . LEU A 1 207 ? -6.605 7.738 11.68 1 96.56 207 LEU A O 1
ATOM 1549 N N . HIS A 1 208 ? -6.914 6.5 13.445 1 92.06 208 HIS A N 1
ATOM 1550 C CA . HIS A 1 208 ? -8.156 5.871 13.008 1 92.06 208 HIS A CA 1
ATOM 1551 C C . HIS A 1 208 ? -9.367 6.539 13.641 1 92.06 208 HIS A C 1
ATOM 1553 O O . HIS A 1 208 ? -9.477 6.598 14.867 1 92.06 208 HIS A O 1
ATOM 1559 N N . PRO A 1 209 ? -10.188 6.984 12.852 1 89.56 209 PRO A N 1
ATOM 1560 C CA . PRO A 1 209 ? -11.344 7.695 13.406 1 89.56 209 PRO A CA 1
ATOM 1561 C C . PRO A 1 209 ? -12.375 6.754 14.016 1 89.56 209 PRO A C 1
ATOM 1563 O O . PRO A 1 209 ? -13.281 7.203 14.727 1 89.56 209 PRO A O 1
ATOM 1566 N N . GLY A 1 210 ? -12.234 5.438 13.789 1 79.75 210 GLY A N 1
ATOM 1567 C CA . GLY A 1 210 ? -13.273 4.484 14.133 1 79.75 210 GLY A CA 1
ATOM 1568 C C . GLY A 1 210 ? -14.25 4.234 13 1 79.75 210 GLY A C 1
ATOM 1569 O O . GLY A 1 210 ? -14.086 4.773 11.906 1 79.75 210 GLY A O 1
ATOM 1570 N N . TRP A 1 211 ? -15.094 3.287 13.18 1 75.88 211 TRP A N 1
ATOM 1571 C CA . TRP A 1 211 ? -16.203 3.09 12.258 1 75.88 211 TRP A CA 1
ATOM 1572 C C . TRP A 1 211 ? -17.312 4.121 12.5 1 75.88 211 TRP A C 1
ATOM 1574 O O . TRP A 1 211 ? -18.062 4.02 13.477 1 75.88 211 TRP A O 1
ATOM 1584 N N . VAL A 1 212 ? -17.328 5.094 11.695 1 80 212 VAL A N 1
ATOM 1585 C CA . VAL A 1 212 ? -18.109 6.305 11.938 1 80 212 VAL A CA 1
ATOM 1586 C C . VAL A 1 212 ? -19.281 6.359 10.961 1 80 212 VAL A C 1
ATOM 1588 O O . VAL A 1 212 ? -19.141 6.004 9.789 1 80 212 VAL A O 1
ATOM 1591 N N . ASP A 1 213 ? -20.375 6.738 11.469 1 75.25 213 ASP A N 1
ATOM 1592 C CA . ASP A 1 213 ? -21.562 6.953 10.641 1 75.25 213 ASP A CA 1
ATOM 1593 C C . ASP A 1 213 ? -21.344 8.117 9.672 1 75.25 213 ASP A C 1
ATOM 1595 O O . ASP A 1 213 ? -21.641 9.266 10.008 1 75.25 213 ASP A O 1
ATOM 1599 N N . SER A 1 214 ? -20.828 7.859 8.539 1 75.81 214 SER A N 1
ATOM 1600 C CA . SER A 1 214 ? -20.531 8.766 7.426 1 75.81 214 SER A CA 1
ATOM 1601 C C . SER A 1 214 ? -20.844 8.109 6.086 1 75.81 214 SER A C 1
ATOM 1603 O O . SER A 1 214 ? -21.344 6.984 6.035 1 75.81 214 SER A O 1
ATOM 1605 N N . GLU A 1 215 ? -20.703 8.922 5.09 1 67.25 215 GLU A N 1
ATOM 1606 C CA . GLU A 1 215 ? -20.953 8.367 3.762 1 67.25 215 GLU A CA 1
ATOM 1607 C C . GLU A 1 215 ? -20.109 7.129 3.51 1 67.25 215 GLU A C 1
ATOM 1609 O O . GLU A 1 215 ? -20.562 6.176 2.875 1 67.25 215 GLU A O 1
ATOM 1614 N N . LEU A 1 216 ? -18.953 7.082 4.07 1 70.75 216 LEU A N 1
ATOM 1615 C CA . LEU A 1 216 ? -18.062 5.957 3.846 1 70.75 216 LEU A CA 1
ATOM 1616 C C . LEU A 1 216 ? -18.359 4.82 4.82 1 70.75 216 LEU A C 1
ATOM 1618 O O . LEU A 1 216 ? -18.297 3.646 4.445 1 70.75 216 LEU A O 1
ATOM 1622 N N . GLY A 1 217 ? -18.672 5.113 6.051 1 72.44 217 GLY A N 1
ATOM 1623 C CA . GLY A 1 217 ? -18.844 4.109 7.09 1 72.44 217 GLY A CA 1
ATOM 1624 C C . GLY A 1 217 ? -20.234 3.486 7.098 1 72.44 217 GLY A C 1
ATOM 1625 O O . GLY A 1 217 ? -20.406 2.348 7.535 1 72.44 217 GLY A O 1
ATOM 1626 N N . GLY A 1 218 ? -21.203 4.281 6.66 1 70.5 218 GLY A N 1
ATOM 1627 C CA . GLY A 1 218 ? -22.562 3.785 6.578 1 70.5 218 GLY A CA 1
ATOM 1628 C C . GLY A 1 218 ? -23.328 3.943 7.879 1 70.5 218 GLY A C 1
ATOM 1629 O O . GLY A 1 218 ? -22.75 4.195 8.93 1 70.5 218 GLY A O 1
ATOM 1630 N N . PRO A 1 219 ? -24.609 3.795 7.789 1 68.81 219 PRO A N 1
ATOM 1631 C CA . PRO A 1 219 ? -25.5 4.078 8.906 1 68.81 219 PRO A CA 1
ATOM 1632 C C . PRO A 1 219 ? -25.375 3.064 10.039 1 68.81 219 PRO A C 1
ATOM 1634 O O . PRO A 1 219 ? -25.844 3.312 11.156 1 68.81 219 PRO A O 1
ATOM 1637 N N . GLU A 1 220 ? -24.719 1.954 9.844 1 70.06 220 GLU A N 1
ATOM 1638 C CA . GLU A 1 220 ? -24.594 0.922 10.867 1 70.06 220 GLU A CA 1
ATOM 1639 C C . GLU A 1 220 ? -23.406 1.207 11.797 1 70.06 220 GLU A C 1
ATOM 1641 O O . GLU A 1 220 ? -23.234 0.526 12.805 1 70.06 220 GLU A O 1
ATOM 1646 N N . ALA A 1 221 ? -22.734 2.293 11.516 1 73.06 221 ALA A N 1
ATOM 1647 C CA . ALA A 1 221 ? -21.562 2.613 12.32 1 73.06 221 ALA A CA 1
ATOM 1648 C C . ALA A 1 221 ? -21.953 3.09 13.711 1 73.06 221 ALA A C 1
ATOM 1650 O O . ALA A 1 221 ? -22.828 3.961 13.859 1 73.06 221 ALA A O 1
ATOM 1651 N N . PRO A 1 222 ? -21.328 2.658 14.766 1 77.06 222 PRO A N 1
ATOM 1652 C CA . PRO A 1 222 ? -21.734 2.934 16.141 1 77.06 222 PRO A CA 1
ATOM 1653 C C . PRO A 1 222 ? -21.297 4.312 16.625 1 77.06 222 PRO A C 1
ATOM 1655 O O . PRO A 1 222 ? -21.844 4.836 17.609 1 77.06 222 PRO A O 1
ATOM 1658 N N . VAL A 1 223 ? -20.359 4.91 16.016 1 83.06 223 VAL A N 1
ATOM 1659 C CA . VAL A 1 223 ? -19.797 6.156 16.516 1 83.06 223 VAL A CA 1
ATOM 1660 C C . VAL A 1 223 ? -20.25 7.32 15.633 1 83.06 223 VAL A C 1
ATOM 1662 O O . VAL A 1 223 ? -20.219 7.227 14.398 1 83.06 223 VAL A O 1
ATOM 1665 N N . THR A 1 224 ? -20.719 8.391 16.312 1 87.81 224 THR A N 1
ATOM 1666 C CA . THR A 1 224 ? -21.125 9.562 15.539 1 87.81 224 THR A CA 1
ATOM 1667 C C . THR A 1 224 ? -19.906 10.336 15.039 1 87.81 224 THR A C 1
ATOM 1669 O O . THR A 1 224 ? -18.812 10.203 15.586 1 87.81 224 THR A O 1
ATOM 1672 N N . VAL A 1 225 ? -20.141 11.156 14.102 1 91.69 225 VAL A N 1
ATOM 1673 C CA . VAL A 1 225 ? -19.078 11.984 13.547 1 91.69 225 VAL A CA 1
ATOM 1674 C C . VAL A 1 225 ? -18.547 12.93 14.625 1 91.69 225 VAL A C 1
ATOM 1676 O O . VAL A 1 225 ? -17.328 13.062 14.797 1 91.69 225 VAL A O 1
ATOM 1679 N N . LYS A 1 226 ? -19.438 13.516 15.391 1 92.31 226 LYS A N 1
ATOM 1680 C CA . LYS A 1 226 ? -19.047 14.477 16.422 1 92.31 226 LYS A CA 1
ATOM 1681 C C . LYS A 1 226 ? -18.188 13.812 17.5 1 92.31 226 LYS A C 1
ATOM 1683 O O . LYS A 1 226 ? -17.156 14.352 17.891 1 92.31 226 LYS A O 1
ATOM 1688 N N . GLU A 1 227 ? -18.625 12.656 17.922 1 91.62 227 GLU A N 1
ATOM 1689 C CA . GLU A 1 227 ? -17.875 11.93 18.953 1 91.62 227 GLU A CA 1
ATOM 1690 C C . GLU A 1 227 ? -16.5 11.531 18.438 1 91.62 227 GLU A C 1
ATOM 1692 O O . GLU A 1 227 ? -15.492 11.711 19.125 1 91.62 227 GLU A O 1
ATOM 1697 N N . SER A 1 228 ? -16.469 11.047 17.25 1 93.31 228 SER A N 1
ATOM 1698 C CA . SER A 1 228 ? -15.211 10.578 16.672 1 93.31 228 SER A CA 1
ATOM 1699 C C . SER A 1 228 ? -14.242 11.734 16.453 1 93.31 228 SER A C 1
ATOM 1701 O O . SER A 1 228 ? -13.086 11.672 16.891 1 93.31 228 SER A O 1
ATOM 1703 N N . THR A 1 229 ? -14.703 12.773 15.875 1 95.69 229 THR A N 1
ATOM 1704 C CA . THR A 1 229 ? -13.812 13.859 15.484 1 95.69 229 THR A CA 1
ATOM 1705 C C . THR A 1 229 ? -13.398 14.68 16.703 1 95.69 229 THR A C 1
ATOM 1707 O O . THR A 1 229 ? -12.289 15.211 16.75 1 95.69 229 THR A O 1
ATOM 1710 N N . GLY A 1 230 ? -14.273 14.766 17.719 1 96.12 230 GLY A N 1
ATOM 1711 C CA . GLY A 1 230 ? -13.867 15.375 18.969 1 96.12 230 GLY A CA 1
ATOM 1712 C C . GLY A 1 230 ? -12.711 14.648 19.625 1 96.12 230 GLY A C 1
ATOM 1713 O O . GLY A 1 230 ? -11.742 15.273 20.062 1 96.12 230 GLY A O 1
ATOM 1714 N N . ALA A 1 231 ? -12.836 13.352 19.656 1 95.19 231 ALA A N 1
ATOM 1715 C CA . ALA A 1 231 ? -11.766 12.539 20.234 1 95.19 231 ALA A CA 1
ATOM 1716 C C . ALA A 1 231 ? -10.484 12.656 19.406 1 95.19 231 ALA A C 1
ATOM 1718 O O . ALA A 1 231 ? -9.383 12.727 19.953 1 95.19 231 ALA A O 1
ATOM 1719 N N . LEU A 1 232 ? -10.609 12.703 18.109 1 96.75 232 LEU A N 1
ATOM 1720 C CA . LEU A 1 232 ? -9.477 12.789 17.203 1 96.75 232 LEU A CA 1
ATOM 1721 C C . LEU A 1 232 ? -8.703 14.086 17.422 1 96.75 232 LEU A C 1
ATOM 1723 O O . LEU A 1 232 ? -7.473 14.07 17.547 1 96.75 232 LEU A O 1
ATOM 1727 N N . VAL A 1 233 ? -9.406 15.172 17.484 1 97.94 233 VAL A N 1
ATOM 1728 C CA . VAL A 1 233 ? -8.758 16.469 17.641 1 97.94 233 VAL A CA 1
ATOM 1729 C C . VAL A 1 233 ? -8.102 16.562 19.016 1 97.94 233 VAL A C 1
ATOM 1731 O O . VAL A 1 233 ? -6.988 17.078 19.141 1 97.94 233 VAL A O 1
ATOM 1734 N N . LYS A 1 234 ? -8.789 16.062 20.047 1 96.88 234 LYS A N 1
ATOM 1735 C CA . LYS A 1 234 ? -8.164 16 21.359 1 96.88 234 LYS A CA 1
ATOM 1736 C C . LYS A 1 234 ? -6.867 15.203 21.312 1 96.88 234 LYS A C 1
ATOM 1738 O O . LYS A 1 234 ? -5.871 15.602 21.922 1 96.88 234 LYS A O 1
ATOM 1743 N N . SER A 1 235 ? -6.914 14.117 20.656 1 97.38 235 SER A N 1
ATOM 1744 C CA . SER A 1 235 ? -5.734 13.273 20.516 1 97.38 235 SER A CA 1
ATOM 1745 C C . SER A 1 235 ? -4.629 13.984 19.75 1 97.38 235 SER A C 1
ATOM 1747 O O . SER A 1 235 ? -3.449 13.859 20.078 1 97.38 235 SER A O 1
ATOM 1749 N N . ILE A 1 236 ? -5 14.727 18.688 1 98 236 ILE A N 1
ATOM 1750 C CA . ILE A 1 236 ? -4.016 15.477 17.922 1 98 236 ILE A CA 1
ATOM 1751 C C . ILE A 1 236 ? -3.293 16.469 18.828 1 98 236 ILE A C 1
ATOM 1753 O O . ILE A 1 236 ? -2.07 16.609 18.766 1 98 236 ILE A O 1
ATOM 1757 N N . PHE A 1 237 ? -4.012 17.109 19.766 1 97.38 237 PHE A N 1
ATOM 1758 C CA . PHE A 1 237 ? -3.432 18.062 20.688 1 97.38 237 PHE A CA 1
ATOM 1759 C C . PHE A 1 237 ? -2.451 17.391 21.641 1 97.38 237 PHE A C 1
ATOM 1761 O O . PHE A 1 237 ? -1.573 18.031 22.203 1 97.38 237 PHE A O 1
ATOM 1768 N N . ASN A 1 238 ? -2.57 16.062 21.734 1 96.94 238 ASN A N 1
ATOM 1769 C CA . ASN A 1 238 ? -1.787 15.336 22.734 1 96.94 238 ASN A CA 1
ATOM 1770 C C . ASN A 1 238 ? -0.705 14.477 22.078 1 96.94 238 ASN A C 1
ATOM 1772 O O . ASN A 1 238 ? -0.097 13.633 22.734 1 96.94 238 ASN A O 1
ATOM 1776 N N . LEU A 1 239 ? -0.478 14.625 20.828 1 97.44 239 LEU A N 1
ATOM 1777 C CA . LEU A 1 239 ? 0.54 13.852 20.125 1 97.44 239 LEU A CA 1
ATOM 1778 C C . LEU A 1 239 ? 1.932 14.172 20.672 1 97.44 239 LEU A C 1
ATOM 1780 O O . LEU A 1 239 ? 2.244 15.336 20.938 1 97.44 239 LEU A O 1
ATOM 1784 N N . THR A 1 240 ? 2.77 13.188 20.859 1 96.56 240 THR A N 1
ATOM 1785 C CA . THR A 1 240 ? 4.172 13.273 21.25 1 96.56 240 THR A CA 1
ATOM 1786 C C . THR A 1 240 ? 5.039 12.391 20.359 1 96.56 240 THR A C 1
ATOM 1788 O O . THR A 1 240 ? 4.527 11.711 19.453 1 96.56 240 THR A O 1
ATOM 1791 N N . GLU A 1 241 ? 6.273 12.414 20.625 1 96.25 241 GLU A N 1
ATOM 1792 C CA . GLU A 1 241 ? 7.234 11.625 19.859 1 96.25 241 GLU A CA 1
ATOM 1793 C C . GLU A 1 241 ? 6.875 10.141 19.906 1 96.25 241 GLU A C 1
ATOM 1795 O O . GLU A 1 241 ? 7.133 9.414 18.938 1 96.25 241 GLU A O 1
ATOM 1800 N N . THR A 1 242 ? 6.207 9.672 20.922 1 96.19 242 THR A N 1
ATOM 1801 C CA . THR A 1 242 ? 5.883 8.258 21.078 1 96.19 242 THR A CA 1
ATOM 1802 C C . THR A 1 242 ? 4.816 7.84 20.078 1 96.19 242 THR A C 1
ATOM 1804 O O . THR A 1 242 ? 4.59 6.648 19.859 1 96.19 242 THR A O 1
ATOM 1807 N N . HIS A 1 243 ? 4.195 8.758 19.422 1 96.81 243 HIS A N 1
ATOM 1808 C CA . HIS A 1 243 ? 3.111 8.461 18.5 1 96.81 243 HIS A CA 1
ATOM 1809 C C . HIS A 1 243 ? 3.594 8.508 17.047 1 96.81 243 HIS A C 1
ATOM 1811 O O . HIS A 1 243 ? 2.824 8.242 16.125 1 96.81 243 HIS A O 1
ATOM 1817 N N . ALA A 1 244 ? 4.848 8.844 16.844 1 96.81 244 ALA A N 1
ATOM 1818 C CA . ALA A 1 244 ? 5.379 9 15.5 1 96.81 244 ALA A CA 1
ATOM 1819 C C . ALA A 1 244 ? 5.465 7.66 14.781 1 96.81 244 ALA A C 1
ATOM 1821 O O . ALA A 1 244 ? 5.941 6.672 15.352 1 96.81 244 ALA A O 1
ATOM 1822 N N . GLY A 1 245 ? 4.945 7.605 13.586 1 95.44 245 GLY A N 1
ATOM 1823 C CA . GLY A 1 245 ? 5.16 6.504 12.664 1 95.44 245 GLY A CA 1
ATOM 1824 C C . GLY A 1 245 ? 4.281 5.301 12.961 1 95.44 245 GLY A C 1
ATOM 1825 O O . GLY A 1 245 ? 4.52 4.211 12.438 1 95.44 245 GLY A O 1
ATOM 1826 N N . ARG A 1 246 ? 3.26 5.492 13.766 1 92.62 246 ARG A N 1
ATOM 1827 C CA . ARG A 1 246 ? 2.441 4.355 14.18 1 92.62 246 ARG A CA 1
ATOM 1828 C C . ARG A 1 246 ? 0.963 4.625 13.922 1 92.62 246 ARG A C 1
ATOM 1830 O O . ARG A 1 246 ? 0.606 5.641 13.32 1 92.62 246 ARG A O 1
ATOM 1837 N N . LEU A 1 247 ? 0.229 3.611 14.172 1 94.25 247 LEU A N 1
ATOM 1838 C CA . LEU A 1 247 ? -1.22 3.672 14.008 1 94.25 247 LEU A CA 1
ATOM 1839 C C . LEU A 1 247 ? -1.919 3.646 15.359 1 94.25 247 LEU A C 1
ATOM 1841 O O . LEU A 1 247 ? -1.629 2.791 16.203 1 94.25 247 LEU A O 1
ATOM 1845 N N . PHE A 1 248 ? -2.863 4.586 15.531 1 95.56 248 PHE A N 1
ATOM 1846 C CA . PHE A 1 248 ? -3.584 4.668 16.797 1 95.56 248 PHE A CA 1
ATOM 1847 C C . PHE A 1 248 ? -5.082 4.832 16.562 1 95.56 248 PHE A C 1
ATOM 1849 O O . PHE A 1 248 ? -5.496 5.348 15.516 1 95.56 248 PHE A O 1
ATOM 1856 N N . GLU A 1 249 ? -5.848 4.418 17.5 1 94.19 249 GLU A N 1
ATOM 1857 C CA . GLU A 1 249 ? -7.266 4.758 17.547 1 94.19 249 GLU A CA 1
ATOM 1858 C C . GLU A 1 249 ? -7.469 6.246 17.828 1 94.19 249 GLU A C 1
ATOM 1860 O O . GLU A 1 249 ? -6.52 6.953 18.172 1 94.19 249 GLU A O 1
ATOM 1865 N N . ARG A 1 250 ? -8.664 6.699 17.766 1 93.75 250 ARG A N 1
ATOM 1866 C CA . ARG A 1 250 ? -9 8.109 17.953 1 93.75 250 ARG A CA 1
ATOM 1867 C C . ARG A 1 250 ? -8.656 8.562 19.375 1 93.75 250 ARG A C 1
ATOM 1869 O O . ARG A 1 250 ? -8.547 9.758 19.625 1 93.75 250 ARG A O 1
ATOM 1876 N N . ASP A 1 251 ? -8.453 7.641 20.328 1 93.25 251 ASP A N 1
ATOM 1877 C CA . ASP A 1 251 ? -8.117 7.992 21.703 1 93.25 251 ASP A CA 1
ATOM 1878 C C . ASP A 1 251 ? -6.645 7.707 22 1 93.25 251 ASP A C 1
ATOM 1880 O O . ASP A 1 251 ? -6.242 7.613 23.156 1 93.25 251 ASP A O 1
ATOM 1884 N N . LEU A 1 252 ? -5.855 7.395 20.953 1 95.44 252 LEU A N 1
ATOM 1885 C CA . LEU A 1 252 ? -4.41 7.188 20.969 1 95.44 252 LEU A CA 1
ATOM 1886 C C . LEU A 1 252 ? -4.066 5.801 21.5 1 95.44 252 LEU A C 1
ATOM 1888 O O . LEU A 1 252 ? -2.91 5.527 21.844 1 95.44 252 LEU A O 1
ATOM 1892 N N . THR A 1 253 ? -5.113 4.957 21.641 1 94.81 253 THR A N 1
ATOM 1893 C CA . THR A 1 253 ? -4.801 3.555 21.891 1 94.81 253 THR A CA 1
ATOM 1894 C C . THR A 1 253 ? -4.055 2.945 20.703 1 94.81 253 THR A C 1
ATOM 1896 O O . THR A 1 253 ? -4.465 3.102 19.562 1 94.81 253 THR A O 1
ATOM 1899 N N . PRO A 1 254 ? -2.939 2.312 20.984 1 93.62 254 PRO A N 1
ATOM 1900 C CA . PRO A 1 254 ? -2.18 1.732 19.875 1 93.62 254 PRO A CA 1
ATOM 1901 C C . PRO A 1 254 ? -2.953 0.643 19.141 1 93.62 254 PRO A C 1
ATOM 1903 O O . PRO A 1 254 ? -3.68 -0.135 19.766 1 93.62 254 PRO A O 1
ATOM 1906 N N . MET A 1 255 ? -2.879 0.672 17.891 1 90.75 255 MET A N 1
ATOM 1907 C CA . MET A 1 255 ? -3.428 -0.39 17.047 1 90.75 255 MET A CA 1
ATOM 1908 C C . MET A 1 255 ? -2.312 -1.252 16.469 1 90.75 255 MET A C 1
ATOM 1910 O O . MET A 1 255 ? -1.238 -0.746 16.141 1 90.75 255 MET A O 1
ATOM 1914 N N . PRO A 1 256 ? -2.607 -2.535 16.359 1 85.06 256 PRO A N 1
ATOM 1915 C CA . PRO A 1 256 ? -1.59 -3.398 15.766 1 85.06 256 PRO A CA 1
ATOM 1916 C C . PRO A 1 256 ? -1.441 -3.178 14.258 1 85.06 256 PRO A C 1
ATOM 1918 O O . PRO A 1 256 ? -2.422 -2.863 13.578 1 85.06 256 PRO A O 1
ATOM 1921 N N . PHE A 1 257 ? -0.237 -3.377 13.812 1 79.81 257 PHE A N 1
ATOM 1922 C CA . PHE A 1 257 ? -0.041 -3.318 12.367 1 79.81 257 PHE A CA 1
ATOM 1923 C C . PHE A 1 257 ? -0.621 -4.555 11.695 1 79.81 257 PHE A C 1
ATOM 1925 O O . PHE A 1 257 ? -0.521 -5.664 12.227 1 79.81 257 PHE A O 1
ATOM 1932 N N . MET B 1 1 ? 5.629 -32.375 -2.096 1 77.44 1 MET B N 1
ATOM 1933 C CA . MET B 1 1 ? 5.484 -32.719 -3.508 1 77.44 1 MET B CA 1
ATOM 1934 C C . MET B 1 1 ? 5.477 -31.453 -4.379 1 77.44 1 MET B C 1
ATOM 1936 O O . MET B 1 1 ? 5.027 -30.391 -3.943 1 77.44 1 MET B O 1
ATOM 1940 N N . ALA B 1 2 ? 6.012 -31.578 -5.59 1 90.25 2 ALA B N 1
ATOM 1941 C CA . ALA B 1 2 ? 6.25 -30.469 -6.512 1 90.25 2 ALA B CA 1
ATOM 1942 C C . ALA B 1 2 ? 5.031 -30.219 -7.398 1 90.25 2 ALA B C 1
ATOM 1944 O O . ALA B 1 2 ? 4.293 -31.156 -7.723 1 90.25 2 ALA B O 1
ATOM 1945 N N . PRO B 1 3 ? 4.73 -28.984 -7.68 1 96 3 PRO B N 1
ATOM 1946 C CA . PRO B 1 3 ? 3.658 -28.672 -8.633 1 96 3 PRO B CA 1
ATOM 1947 C C . PRO B 1 3 ? 3.98 -29.125 -10.055 1 96 3 PRO B C 1
ATOM 1949 O O . PRO B 1 3 ? 5.152 -29.156 -10.445 1 96 3 PRO B O 1
ATOM 1952 N N . ARG B 1 4 ? 2.965 -29.484 -10.773 1 96.44 4 ARG B N 1
ATOM 1953 C CA . ARG B 1 4 ? 3.154 -29.922 -12.148 1 96.44 4 ARG B CA 1
ATOM 1954 C C . ARG B 1 4 ? 3.529 -28.75 -13.047 1 96.44 4 ARG B C 1
ATOM 1956 O O . ARG B 1 4 ? 4.453 -28.859 -13.859 1 96.44 4 ARG B O 1
ATOM 1963 N N . ALA B 1 5 ? 2.791 -27.656 -12.953 1 98.62 5 ALA B N 1
ATOM 1964 C CA . ALA B 1 5 ? 2.941 -26.5 -13.836 1 98.62 5 ALA B CA 1
ATOM 1965 C C . ALA B 1 5 ? 3.068 -25.203 -13.031 1 98.62 5 ALA B C 1
ATOM 1967 O O . ALA B 1 5 ? 2.264 -24.953 -12.133 1 98.62 5 ALA B O 1
ATOM 1968 N N . VAL B 1 6 ? 4.086 -24.375 -13.398 1 98.88 6 VAL B N 1
ATOM 1969 C CA . VAL B 1 6 ? 4.34 -23.125 -12.672 1 98.88 6 VAL B CA 1
ATOM 1970 C C . VAL B 1 6 ? 4.543 -21.984 -13.664 1 98.88 6 VAL B C 1
ATOM 1972 O O . VAL B 1 6 ? 5.012 -22.203 -14.781 1 98.88 6 VAL B O 1
ATOM 1975 N N . PHE B 1 7 ? 4.109 -20.797 -13.273 1 98.94 7 PHE B N 1
ATOM 1976 C CA . PHE B 1 7 ? 4.281 -19.578 -14.039 1 98.94 7 PHE B CA 1
ATOM 1977 C C . PHE B 1 7 ? 5.004 -18.516 -13.219 1 98.94 7 PHE B C 1
ATOM 1979 O O . PHE B 1 7 ? 4.559 -18.172 -12.125 1 98.94 7 PHE B O 1
ATOM 1986 N N . VAL B 1 8 ? 6.156 -18.047 -13.734 1 98.88 8 VAL B N 1
ATOM 1987 C CA . VAL B 1 8 ? 6.977 -17.047 -13.055 1 98.88 8 VAL B CA 1
ATOM 1988 C C . VAL B 1 8 ? 7.016 -15.758 -13.875 1 98.88 8 VAL B C 1
ATOM 1990 O O . VAL B 1 8 ? 7.418 -15.766 -15.039 1 98.88 8 VAL B O 1
ATOM 1993 N N . THR B 1 9 ? 6.59 -14.648 -13.273 1 98.75 9 THR B N 1
ATOM 1994 C CA . THR B 1 9 ? 6.672 -13.367 -13.961 1 98.75 9 THR B CA 1
ATOM 1995 C C . THR B 1 9 ? 8.031 -12.711 -13.719 1 98.75 9 THR B C 1
ATOM 1997 O O . THR B 1 9 ? 8.672 -12.961 -12.695 1 98.75 9 THR B O 1
ATOM 2000 N N . GLY B 1 10 ? 8.414 -11.766 -14.656 1 97.25 10 GLY B N 1
ATOM 2001 C CA . GLY B 1 10 ? 9.711 -11.133 -14.516 1 97.25 10 GLY B CA 1
ATOM 2002 C C . GLY B 1 10 ? 10.859 -12.117 -14.477 1 97.25 10 GLY B C 1
ATOM 2003 O O . GLY B 1 10 ? 11.719 -12.055 -13.586 1 97.25 10 GLY B O 1
ATOM 2004 N N . ALA B 1 11 ? 10.953 -13.039 -15.422 1 97.5 11 ALA B N 1
ATOM 2005 C CA . ALA B 1 11 ? 11.781 -14.227 -15.297 1 97.5 11 ALA B CA 1
ATOM 2006 C C . ALA B 1 11 ? 13.062 -14.102 -16.125 1 97.5 11 ALA B C 1
ATOM 2008 O O . ALA B 1 11 ? 13.859 -15.039 -16.188 1 97.5 11 ALA B O 1
ATOM 2009 N N . SER B 1 12 ? 13.32 -12.969 -16.734 1 94.56 12 SER B N 1
ATOM 2010 C CA . SER B 1 12 ? 14.398 -12.859 -17.703 1 94.56 12 SER B CA 1
ATOM 2011 C C . SER B 1 12 ? 15.75 -12.672 -17.031 1 94.56 12 SER B C 1
ATOM 2013 O O . SER B 1 12 ? 16.797 -12.852 -17.656 1 94.56 12 SER B O 1
ATOM 2015 N N . ARG B 1 13 ? 15.773 -12.242 -15.758 1 91.19 13 ARG B N 1
ATOM 2016 C CA . ARG B 1 13 ? 17.031 -12.016 -15.055 1 91.19 13 ARG B CA 1
ATOM 2017 C C . ARG B 1 13 ? 16.828 -12.086 -13.539 1 91.19 13 ARG B C 1
ATOM 2019 O O . ARG B 1 13 ? 15.703 -12.273 -13.07 1 91.19 13 ARG B O 1
ATOM 2026 N N . GLY B 1 14 ? 17.906 -12.133 -12.867 1 92.5 14 GLY B N 1
ATOM 2027 C CA . GLY B 1 14 ? 17.891 -11.977 -11.422 1 92.5 14 GLY B CA 1
ATOM 2028 C C . GLY B 1 14 ? 17.156 -13.102 -10.711 1 92.5 14 GLY B C 1
ATOM 2029 O O . GLY B 1 14 ? 17.391 -14.281 -10.992 1 92.5 14 GLY B O 1
ATOM 2030 N N . ILE B 1 15 ? 16.344 -12.68 -9.773 1 94.12 15 ILE B N 1
ATOM 2031 C CA . ILE B 1 15 ? 15.633 -13.609 -8.914 1 94.12 15 ILE B CA 1
ATOM 2032 C C . ILE B 1 15 ? 14.664 -14.445 -9.742 1 94.12 15 ILE B C 1
ATOM 2034 O O . ILE B 1 15 ? 14.57 -15.664 -9.562 1 94.12 15 ILE B O 1
ATOM 2038 N N . GLY B 1 16 ? 13.984 -13.812 -10.734 1 97.06 16 GLY B N 1
ATOM 2039 C CA . GLY B 1 16 ? 13.039 -14.531 -11.578 1 97.06 16 GLY B CA 1
ATOM 2040 C C . GLY B 1 16 ? 13.672 -15.641 -12.383 1 97.06 16 GLY B C 1
ATOM 2041 O O . GLY B 1 16 ? 13.148 -16.766 -12.438 1 97.06 16 GLY B O 1
ATOM 2042 N N . LEU B 1 17 ? 14.766 -15.32 -12.984 1 97.12 17 LEU B N 1
ATOM 2043 C CA . LEU B 1 17 ? 15.508 -16.328 -13.727 1 97.12 17 LEU B CA 1
ATOM 2044 C C . LEU B 1 17 ? 15.984 -17.438 -12.797 1 97.12 17 LEU B C 1
ATOM 2046 O O . LEU B 1 17 ? 15.914 -18.625 -13.148 1 97.12 17 LEU B O 1
ATOM 2050 N N . GLY B 1 18 ? 16.469 -17.047 -11.633 1 97.19 18 GLY B N 1
ATOM 2051 C CA . GLY B 1 18 ? 16.891 -18.016 -10.641 1 97.19 18 GLY B CA 1
ATOM 2052 C C . GLY B 1 18 ? 15.789 -18.953 -10.211 1 97.19 18 GLY B C 1
ATOM 2053 O O . GLY B 1 18 ? 16.016 -20.156 -10.047 1 97.19 18 GLY B O 1
ATOM 2054 N N . ILE B 1 19 ? 14.57 -18.438 -10.062 1 98.06 19 ILE B N 1
ATOM 2055 C CA . ILE B 1 19 ? 13.422 -19.25 -9.672 1 98.06 19 ILE B CA 1
ATOM 2056 C C . ILE B 1 19 ? 13.094 -20.25 -10.773 1 98.06 19 ILE B C 1
ATOM 2058 O O . ILE B 1 19 ? 12.836 -21.422 -10.492 1 98.06 19 ILE B O 1
ATOM 2062 N N . VAL B 1 20 ? 13.125 -19.797 -12 1 98.62 20 VAL B N 1
ATOM 2063 C CA . VAL B 1 20 ? 12.883 -20.672 -13.148 1 98.62 20 VAL B CA 1
ATOM 2064 C C . VAL B 1 20 ? 13.883 -21.828 -13.133 1 98.62 20 VAL B C 1
ATOM 2066 O O . VAL B 1 20 ? 13.492 -23 -13.219 1 98.62 20 VAL B O 1
ATOM 2069 N N . LYS B 1 21 ? 15.133 -21.5 -12.969 1 98.38 21 LYS B N 1
ATOM 2070 C CA . LYS B 1 21 ? 16.188 -22.531 -12.953 1 98.38 21 LYS B CA 1
ATOM 2071 C C . LYS B 1 21 ? 15.977 -23.5 -11.797 1 98.38 21 LYS B C 1
ATOM 2073 O O . LYS B 1 21 ? 16.141 -24.719 -11.969 1 98.38 21 LYS B O 1
ATOM 2078 N N . ALA B 1 22 ? 15.633 -22.969 -10.656 1 98.19 22 ALA B N 1
ATOM 2079 C CA . ALA B 1 22 ? 15.438 -23.812 -9.469 1 98.19 22 ALA B CA 1
ATOM 2080 C C . ALA B 1 22 ? 14.281 -24.781 -9.672 1 98.19 22 ALA B C 1
ATOM 2082 O O . ALA B 1 22 ? 14.375 -25.953 -9.289 1 98.19 22 ALA B O 1
ATOM 2083 N N . PHE B 1 23 ? 13.164 -24.359 -10.289 1 98.56 23 PHE B N 1
ATOM 2084 C CA . PHE B 1 23 ? 12.055 -25.25 -10.578 1 98.56 23 PHE B CA 1
ATOM 2085 C C . PHE B 1 23 ? 12.484 -26.359 -11.531 1 98.56 23 PHE B C 1
ATOM 2087 O O . PHE B 1 23 ? 12.086 -27.516 -11.375 1 98.56 23 PHE B O 1
ATOM 2094 N N . LEU B 1 24 ? 13.289 -26.047 -12.516 1 98.31 24 LEU B N 1
ATOM 2095 C CA . LEU B 1 24 ? 13.695 -26.984 -13.555 1 98.31 24 LEU B CA 1
ATOM 2096 C C . LEU B 1 24 ? 14.648 -28.031 -13 1 98.31 24 LEU B C 1
ATOM 2098 O O . LEU B 1 24 ? 14.891 -29.047 -13.641 1 98.31 24 LEU B O 1
ATOM 2102 N N . GLU B 1 25 ? 15.211 -27.781 -11.82 1 97.44 25 GLU B N 1
ATOM 2103 C CA . GLU B 1 25 ? 16.078 -28.766 -11.18 1 97.44 25 GLU B CA 1
ATOM 2104 C C . GLU B 1 25 ? 15.281 -29.969 -10.68 1 97.44 25 GLU B C 1
ATOM 2106 O O . GLU B 1 25 ? 15.844 -31.047 -10.438 1 97.44 25 GLU B O 1
ATOM 2111 N N . ASP B 1 26 ? 14.008 -29.766 -10.453 1 96.75 26 ASP B N 1
ATOM 2112 C CA . ASP B 1 26 ? 13.156 -30.859 -9.984 1 96.75 26 ASP B CA 1
ATOM 2113 C C . ASP B 1 26 ? 12.461 -31.547 -11.156 1 96.75 26 ASP B C 1
ATOM 2115 O O . ASP B 1 26 ? 11.633 -30.953 -11.836 1 96.75 26 ASP B O 1
ATOM 2119 N N . PRO B 1 27 ? 12.656 -32.812 -11.375 1 96 27 PRO B N 1
ATOM 2120 C CA . PRO B 1 27 ? 12.094 -33.5 -12.531 1 96 27 PRO B CA 1
ATOM 2121 C C . PRO B 1 27 ? 10.578 -33.688 -12.43 1 96 27 PRO B C 1
ATOM 2123 O O . PRO B 1 27 ? 9.922 -34 -13.43 1 96 27 PRO B O 1
ATOM 2126 N N . SER B 1 28 ? 10.039 -33.5 -11.266 1 94.94 28 SER B N 1
ATOM 2127 C CA . SER B 1 28 ? 8.602 -33.688 -11.086 1 94.94 28 SER B CA 1
ATOM 2128 C C . SER B 1 28 ? 7.824 -32.469 -11.609 1 94.94 28 SER B C 1
ATOM 2130 O O . SER B 1 28 ? 6.609 -32.531 -11.789 1 94.94 28 SER B O 1
ATOM 2132 N N . VAL B 1 29 ? 8.469 -31.359 -11.836 1 97.94 29 VAL B N 1
ATOM 2133 C CA . VAL B 1 29 ? 7.836 -30.203 -12.469 1 97.94 29 VAL B CA 1
ATOM 2134 C C . VAL B 1 29 ? 7.824 -30.375 -13.984 1 97.94 29 VAL B C 1
ATOM 2136 O O . VAL B 1 29 ? 8.875 -30.359 -14.625 1 97.94 29 VAL B O 1
ATOM 2139 N N . GLU B 1 30 ? 6.684 -30.422 -14.562 1 98.06 30 GLU B N 1
ATOM 2140 C CA . GLU B 1 30 ? 6.574 -30.797 -15.969 1 98.06 30 GLU B CA 1
ATOM 2141 C C . GLU B 1 30 ? 6.57 -29.578 -16.875 1 98.06 30 GLU B C 1
ATOM 2143 O O . GLU B 1 30 ? 6.969 -29.656 -18.047 1 98.06 30 GLU B O 1
ATOM 2148 N N . ILE B 1 31 ? 6.023 -28.484 -16.359 1 98.75 31 ILE B N 1
ATOM 2149 C CA . ILE B 1 31 ? 5.883 -27.281 -17.156 1 98.75 31 ILE B CA 1
ATOM 2150 C C . ILE B 1 31 ? 6.359 -26.062 -16.344 1 98.75 31 ILE B C 1
ATOM 2152 O O . ILE B 1 31 ? 5.883 -25.828 -15.242 1 98.75 31 ILE B O 1
ATOM 2156 N N . VAL B 1 32 ? 7.297 -25.359 -16.875 1 98.88 32 VAL B N 1
ATOM 2157 C CA . VAL B 1 32 ? 7.742 -24.094 -16.312 1 98.88 32 VAL B CA 1
ATOM 2158 C C . VAL B 1 32 ? 7.539 -22.969 -17.344 1 98.88 32 VAL B C 1
ATOM 2160 O O . VAL B 1 32 ? 8.102 -23.016 -18.438 1 98.88 32 VAL B O 1
ATOM 2163 N N . ILE B 1 33 ? 6.695 -22.047 -17.031 1 98.88 33 ILE B N 1
ATOM 2164 C CA . ILE B 1 33 ? 6.414 -20.922 -17.922 1 98.88 33 ILE B CA 1
ATOM 2165 C C . ILE B 1 33 ? 7.078 -19.672 -17.375 1 98.88 33 ILE B C 1
ATOM 2167 O O . ILE B 1 33 ? 6.855 -19.281 -16.234 1 98.88 33 ILE B O 1
ATOM 2171 N N . ALA B 1 34 ? 7.891 -19.031 -18.219 1 98.81 34 ALA B N 1
ATOM 2172 C CA . ALA B 1 34 ? 8.609 -17.812 -17.875 1 98.81 34 ALA B CA 1
ATOM 2173 C C . ALA B 1 34 ? 8.031 -16.609 -18.609 1 98.81 34 ALA B C 1
ATOM 2175 O O . ALA B 1 34 ? 8.039 -16.578 -19.844 1 98.81 34 ALA B O 1
ATOM 2176 N N . GLY B 1 35 ? 7.512 -15.625 -17.875 1 98.62 35 GLY B N 1
ATOM 2177 C CA . GLY B 1 35 ? 7.051 -14.383 -18.453 1 98.62 35 GLY B CA 1
ATOM 2178 C C . GLY B 1 35 ? 8.141 -13.328 -18.562 1 98.62 35 GLY B C 1
ATOM 2179 O O . GLY B 1 35 ? 8.828 -13.039 -17.578 1 98.62 35 GLY B O 1
ATOM 2180 N N . ALA B 1 36 ? 8.305 -12.781 -19.703 1 97.69 36 ALA B N 1
ATOM 2181 C CA . ALA B 1 36 ? 9.281 -11.727 -19.953 1 97.69 36 ALA B CA 1
ATOM 2182 C C . ALA B 1 36 ? 8.695 -10.641 -20.859 1 97.69 36 ALA B C 1
ATOM 2184 O O . ALA B 1 36 ? 7.941 -10.938 -21.781 1 97.69 36 ALA B O 1
ATOM 2185 N N . ARG B 1 37 ? 9.055 -9.398 -20.594 1 95.19 37 ARG B N 1
ATOM 2186 C CA . ARG B 1 37 ? 8.578 -8.281 -21.406 1 95.19 37 ARG B CA 1
ATOM 2187 C C . ARG B 1 37 ? 9.148 -8.344 -22.828 1 95.19 37 ARG B C 1
ATOM 2189 O O . ARG B 1 37 ? 8.43 -8.125 -23.797 1 95.19 37 ARG B O 1
ATOM 2196 N N . ASN B 1 38 ? 10.414 -8.562 -22.797 1 94.81 38 ASN B N 1
ATOM 2197 C CA . ASN B 1 38 ? 11.141 -8.727 -24.047 1 94.81 38 ASN B CA 1
ATOM 2198 C C . ASN B 1 38 ? 11.656 -10.148 -24.219 1 94.81 38 ASN B C 1
ATOM 2200 O O . ASN B 1 38 ? 12.742 -10.484 -23.75 1 94.81 38 ASN B O 1
ATOM 2204 N N . VAL B 1 39 ? 10.953 -10.945 -24.938 1 95.38 39 VAL B N 1
ATOM 2205 C CA . VAL B 1 39 ? 11.258 -12.359 -25.109 1 95.38 39 VAL B CA 1
ATOM 2206 C C . VAL B 1 39 ? 12.531 -12.516 -25.938 1 95.38 39 VAL B C 1
ATOM 2208 O O . VAL B 1 39 ? 13.375 -13.367 -25.641 1 95.38 39 VAL B O 1
ATOM 2211 N N . ASP B 1 40 ? 12.641 -11.648 -26.906 1 93.06 40 ASP B N 1
ATOM 2212 C CA . ASP B 1 40 ? 13.797 -11.734 -27.797 1 93.06 40 ASP B CA 1
ATOM 2213 C C . ASP B 1 40 ? 15.094 -11.445 -27.031 1 93.06 40 ASP B C 1
ATOM 2215 O O . ASP B 1 40 ? 16.141 -11.992 -27.359 1 93.06 40 ASP B O 1
ATOM 2219 N N . GLY B 1 41 ? 15.016 -10.641 -26.031 1 93.38 41 GLY B N 1
ATOM 2220 C CA . GLY B 1 41 ? 16.188 -10.258 -25.25 1 93.38 41 GLY B CA 1
ATOM 2221 C C . GLY B 1 41 ? 16.453 -11.172 -24.078 1 93.38 41 GLY B C 1
ATOM 2222 O O . GLY B 1 41 ? 17.453 -11.008 -23.375 1 93.38 41 GLY B O 1
ATOM 2223 N N . ALA B 1 42 ? 15.594 -12.156 -23.891 1 95.31 42 ALA B N 1
ATOM 2224 C CA . ALA B 1 42 ? 15.758 -13.078 -22.766 1 95.31 42 ALA B CA 1
ATOM 2225 C C . ALA B 1 42 ? 16.734 -14.195 -23.125 1 95.31 42 ALA B C 1
ATOM 2227 O O . ALA B 1 42 ? 16.359 -15.375 -23.141 1 95.31 42 ALA B O 1
ATOM 2228 N N . VAL B 1 43 ? 17.953 -13.898 -23.234 1 95.94 43 VAL B N 1
ATOM 2229 C CA . VAL B 1 43 ? 18.984 -14.758 -23.797 1 95.94 43 VAL B CA 1
ATOM 2230 C C . VAL B 1 43 ? 19.172 -15.992 -22.922 1 95.94 43 VAL B C 1
ATOM 2232 O O . VAL B 1 43 ? 19.25 -17.109 -23.438 1 95.94 43 VAL B O 1
ATOM 2235 N N . ASP B 1 44 ? 19.234 -15.789 -21.641 1 96.81 44 ASP B N 1
ATOM 2236 C CA . ASP B 1 44 ? 19.453 -16.906 -20.719 1 96.81 44 ASP B CA 1
ATOM 2237 C C . ASP B 1 44 ? 18.297 -17.891 -20.766 1 96.81 44 ASP B C 1
ATOM 2239 O O . ASP B 1 44 ? 18.5 -19.109 -20.766 1 96.81 44 ASP B O 1
ATOM 2243 N N . LEU B 1 45 ? 17.125 -17.406 -20.844 1 97.94 45 LEU B N 1
ATOM 2244 C CA . LEU B 1 45 ? 15.945 -18.266 -20.938 1 97.94 45 LEU B CA 1
ATOM 2245 C C . LEU B 1 45 ? 15.953 -19.062 -22.234 1 97.94 45 LEU B C 1
ATOM 2247 O O . LEU B 1 45 ? 15.641 -20.25 -22.234 1 97.94 45 LEU B O 1
ATOM 2251 N N . LYS B 1 46 ? 16.281 -18.406 -23.266 1 97.5 46 LYS B N 1
ATOM 2252 C CA . LYS B 1 46 ? 16.312 -19.078 -24.562 1 97.5 46 LYS B CA 1
ATOM 2253 C C . LYS B 1 46 ? 17.344 -20.203 -24.578 1 97.5 46 LYS B C 1
ATOM 2255 O O . LYS B 1 46 ? 17.094 -21.281 -25.141 1 97.5 46 LYS B O 1
ATOM 2260 N N . LYS B 1 47 ? 18.469 -20 -24.016 1 97.81 47 LYS B N 1
ATOM 2261 C CA . LYS B 1 47 ? 19.5 -21.031 -23.906 1 97.81 47 LYS B CA 1
ATOM 2262 C C . LYS B 1 47 ? 18.984 -22.234 -23.141 1 97.81 47 LYS B C 1
ATOM 2264 O O . LYS B 1 47 ? 19.25 -23.375 -23.531 1 97.81 47 LYS B O 1
ATOM 2269 N N . ILE B 1 48 ? 18.297 -21.984 -22.031 1 98.12 48 ILE B N 1
ATOM 2270 C CA . ILE B 1 48 ? 17.75 -23.062 -21.219 1 98.12 48 ILE B CA 1
ATOM 2271 C C . ILE B 1 48 ? 16.672 -23.812 -22.016 1 98.12 48 ILE B C 1
ATOM 2273 O O . ILE B 1 48 ? 16.641 -25.047 -21.984 1 98.12 48 ILE B O 1
ATOM 2277 N N . GLN B 1 49 ? 15.812 -23.047 -22.672 1 97.44 49 GLN B N 1
ATOM 2278 C CA . GLN B 1 49 ? 14.719 -23.625 -23.438 1 97.44 49 GLN B CA 1
ATOM 2279 C C . GLN B 1 49 ? 15.242 -24.594 -24.5 1 97.44 49 GLN B C 1
ATOM 2281 O O . GLN B 1 49 ? 14.586 -25.578 -24.812 1 97.44 49 GLN B O 1
ATOM 2286 N N . GLU B 1 50 ? 16.422 -24.391 -25.047 1 97.19 50 GLU B N 1
ATOM 2287 C CA . GLU B 1 50 ? 17.031 -25.219 -26.078 1 97.19 50 GLU B CA 1
ATOM 2288 C C . GLU B 1 50 ? 17.344 -26.609 -25.531 1 97.19 50 GLU B C 1
ATOM 2290 O O . GLU B 1 50 ? 17.359 -27.594 -26.297 1 97.19 50 GLU B O 1
ATOM 2295 N N . VAL B 1 51 ? 17.547 -26.766 -24.219 1 97.44 51 VAL B N 1
ATOM 2296 C CA . VAL B 1 51 ? 18.031 -28.047 -23.688 1 97.44 51 VAL B CA 1
ATOM 2297 C C . VAL B 1 51 ? 16.984 -28.625 -22.75 1 97.44 51 VAL B C 1
ATOM 2299 O O . VAL B 1 51 ? 17.078 -29.781 -22.328 1 97.44 51 VAL B O 1
ATOM 2302 N N . ASP B 1 52 ? 16.062 -27.906 -22.281 1 98.31 52 ASP B N 1
ATOM 2303 C CA . ASP B 1 52 ? 14.992 -28.359 -21.391 1 98.31 52 ASP B CA 1
ATOM 2304 C C . ASP B 1 52 ? 13.617 -27.969 -21.938 1 98.31 52 ASP B C 1
ATOM 2306 O O . ASP B 1 52 ? 13.164 -26.844 -21.766 1 98.31 52 ASP B O 1
ATOM 2310 N N . GLU B 1 53 ? 12.883 -28.859 -22.531 1 97.75 53 GLU B N 1
ATOM 2311 C CA . GLU B 1 53 ? 11.625 -28.641 -23.25 1 97.75 53 GLU B CA 1
ATOM 2312 C C . GLU B 1 53 ? 10.5 -28.281 -22.281 1 97.75 53 GLU B C 1
ATOM 2314 O O . GLU B 1 53 ? 9.422 -27.859 -22.703 1 97.75 53 GLU B O 1
ATOM 2319 N N . ARG B 1 54 ? 10.773 -28.422 -20.953 1 98.5 54 ARG B N 1
ATOM 2320 C CA . ARG B 1 54 ? 9.758 -28.078 -19.953 1 98.5 54 ARG B CA 1
ATOM 2321 C C . ARG B 1 54 ? 9.57 -26.578 -19.859 1 98.5 54 ARG B C 1
ATOM 2323 O O . ARG B 1 54 ? 8.547 -26.109 -19.344 1 98.5 54 ARG B O 1
ATOM 2330 N N . LEU B 1 55 ? 10.539 -25.812 -20.328 1 98.75 55 LEU B N 1
ATOM 2331 C CA . LEU B 1 55 ? 10.5 -24.359 -20.219 1 98.75 55 LEU B CA 1
ATOM 2332 C C . LEU B 1 55 ? 9.758 -23.75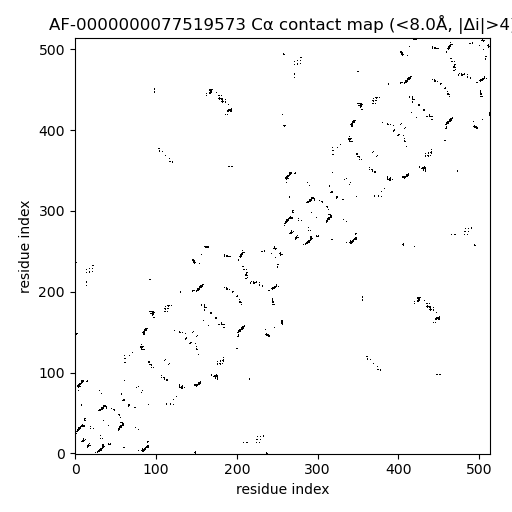 -21.391 1 98.75 55 LEU B C 1
ATOM 2334 O O . LEU B 1 55 ? 10.094 -24.016 -22.547 1 98.75 55 LEU B O 1
ATOM 2338 N N . HIS B 1 56 ? 8.797 -23 -21.125 1 98.69 56 HIS B N 1
ATOM 2339 C CA . HIS B 1 56 ? 8.07 -22.172 -22.078 1 98.69 56 HIS B CA 1
ATOM 2340 C C . HIS B 1 56 ? 8.227 -20.688 -21.766 1 98.69 56 HIS B C 1
ATOM 2342 O O . HIS B 1 56 ? 8.133 -20.281 -20.594 1 98.69 56 HIS B O 1
ATOM 2348 N N . ILE B 1 57 ? 8.508 -19.859 -22.812 1 98.62 57 ILE B N 1
ATOM 2349 C CA . ILE B 1 57 ? 8.664 -18.422 -22.609 1 98.62 57 ILE B CA 1
ATOM 2350 C C . ILE B 1 57 ? 7.457 -17.688 -23.203 1 98.62 57 ILE B C 1
ATOM 2352 O O . ILE B 1 57 ? 7.09 -17.906 -24.359 1 98.62 57 ILE B O 1
ATOM 2356 N N . VAL B 1 58 ? 6.824 -16.828 -22.422 1 98.44 58 VAL B N 1
ATOM 2357 C CA . VAL B 1 58 ? 5.68 -16.062 -22.891 1 98.44 58 VAL B CA 1
ATOM 2358 C C . VAL B 1 58 ? 5.961 -14.562 -22.719 1 98.44 58 VAL B C 1
ATOM 2360 O O . VAL B 1 58 ? 6.609 -14.156 -21.75 1 98.44 58 VAL B O 1
ATOM 2363 N N . GLN B 1 59 ? 5.504 -13.766 -23.656 1 98.5 59 GLN B N 1
ATOM 2364 C CA . GLN B 1 59 ? 5.613 -12.312 -23.531 1 98.5 59 GLN B CA 1
ATOM 2365 C C . GLN B 1 59 ? 4.609 -11.773 -22.516 1 98.5 59 GLN B C 1
ATOM 2367 O O . GLN B 1 59 ? 3.42 -12.078 -22.594 1 98.5 59 GLN B O 1
ATOM 2372 N N . LEU B 1 60 ? 5.164 -10.961 -21.594 1 98.62 60 LEU B N 1
ATOM 2373 C CA . LEU B 1 60 ? 4.289 -10.438 -20.547 1 98.62 60 LEU B CA 1
ATOM 2374 C C . LEU B 1 60 ? 4.797 -9.094 -20.031 1 98.62 60 LEU B C 1
ATOM 2376 O O . LEU B 1 60 ? 5.93 -8.992 -19.562 1 98.62 60 LEU B O 1
ATOM 2380 N N . ASP B 1 61 ? 4.016 -8.117 -20.234 1 98.38 61 ASP B N 1
ATOM 2381 C CA . ASP B 1 61 ? 4.117 -6.863 -19.484 1 98.38 61 ASP B CA 1
ATOM 2382 C C . ASP B 1 61 ? 3.02 -6.758 -18.438 1 98.38 61 ASP B C 1
ATOM 2384 O O . ASP B 1 61 ? 1.85 -6.559 -18.766 1 98.38 61 ASP B O 1
ATOM 2388 N N . VAL B 1 62 ? 3.416 -6.824 -17.172 1 98.25 62 VAL B N 1
ATOM 2389 C CA . VAL B 1 62 ? 2.449 -7.02 -16.094 1 98.25 62 VAL B CA 1
ATOM 2390 C C . VAL B 1 62 ? 1.6 -5.762 -15.93 1 98.25 62 VAL B C 1
ATOM 2392 O O . VAL B 1 62 ? 0.539 -5.801 -15.305 1 98.25 62 VAL B O 1
ATOM 2395 N N . VAL B 1 63 ? 2.061 -4.57 -16.484 1 98 63 VAL B N 1
ATOM 2396 C CA . VAL B 1 63 ? 1.301 -3.34 -16.281 1 98 63 VAL B CA 1
ATOM 2397 C C . VAL B 1 63 ? 0.357 -3.123 -17.469 1 98 63 VAL B C 1
ATOM 2399 O O . VAL B 1 63 ? -0.356 -2.119 -17.531 1 98 63 VAL B O 1
ATOM 2402 N N . ASP B 1 64 ? 0.354 -4.023 -18.438 1 98.31 64 ASP B N 1
ATOM 2403 C CA . ASP B 1 64 ? -0.486 -3.953 -19.641 1 98.31 64 ASP B CA 1
ATOM 2404 C C . ASP B 1 64 ? -1.51 -5.086 -19.656 1 98.31 64 ASP B C 1
ATOM 2406 O O . ASP B 1 64 ? -1.162 -6.242 -19.906 1 98.31 64 ASP B O 1
ATOM 2410 N N . ASP B 1 65 ? -2.756 -4.73 -19.5 1 98.12 65 ASP B N 1
ATOM 2411 C CA . ASP B 1 65 ? -3.805 -5.73 -19.344 1 98.12 65 ASP B CA 1
ATOM 2412 C C . ASP B 1 65 ? -3.967 -6.559 -20.625 1 98.12 65 ASP B C 1
ATOM 2414 O O . ASP B 1 65 ? -4.289 -7.746 -20.562 1 98.12 65 ASP B O 1
ATOM 2418 N N . GLU B 1 66 ? -3.797 -5.945 -21.734 1 98.12 66 GLU B N 1
ATOM 2419 C CA . GLU B 1 66 ? -3.854 -6.699 -22.984 1 98.12 66 GLU B CA 1
ATOM 2420 C C . GLU B 1 66 ? -2.713 -7.711 -23.078 1 98.12 66 GLU B C 1
ATOM 2422 O O . GLU B 1 66 ? -2.906 -8.836 -23.547 1 98.12 66 GLU B O 1
ATOM 2427 N N . SER B 1 67 ? -1.516 -7.281 -22.672 1 98.56 67 SER B N 1
ATOM 2428 C CA . SER B 1 67 ? -0.383 -8.195 -22.609 1 98.56 67 SER B CA 1
ATOM 2429 C C . SER B 1 67 ? -0.675 -9.383 -21.688 1 98.56 67 SER B C 1
ATOM 2431 O O . SER B 1 67 ? -0.367 -10.523 -22.031 1 98.56 67 SER B O 1
ATOM 2433 N N . ILE B 1 68 ? -1.313 -9.148 -20.562 1 98.69 68 ILE B N 1
ATOM 2434 C CA . ILE B 1 68 ? -1.681 -10.188 -19.609 1 98.69 68 ILE B CA 1
ATOM 2435 C C . ILE B 1 68 ? -2.664 -11.156 -20.266 1 98.69 68 ILE B C 1
ATOM 2437 O O . ILE B 1 68 ? -2.469 -12.375 -20.219 1 98.69 68 ILE B O 1
ATOM 2441 N N . ASP B 1 69 ? -3.664 -10.625 -20.906 1 98.44 69 ASP B N 1
ATOM 2442 C CA . ASP B 1 69 ? -4.684 -11.469 -21.531 1 98.44 69 ASP B CA 1
ATOM 2443 C C . ASP B 1 69 ? -4.074 -12.352 -22.625 1 98.44 69 ASP B C 1
ATOM 2445 O O . ASP B 1 69 ? -4.395 -13.539 -22.719 1 98.44 69 ASP B O 1
ATOM 2449 N N . ASN B 1 70 ? -3.254 -11.766 -23.406 1 98.56 70 ASN B N 1
ATOM 2450 C CA . ASN B 1 70 ? -2.584 -12.531 -24.453 1 98.56 70 ASN B CA 1
ATOM 2451 C C . ASN B 1 70 ? -1.706 -13.633 -23.875 1 98.56 70 ASN B C 1
ATOM 2453 O O . ASN B 1 70 ? -1.681 -14.75 -24.391 1 98.56 70 ASN B O 1
ATOM 2457 N N . ALA B 1 71 ? -0.978 -13.328 -22.844 1 98.62 71 ALA B N 1
ATOM 2458 C CA . ALA B 1 71 ? -0.143 -14.32 -22.172 1 98.62 71 ALA B CA 1
ATOM 2459 C C . ALA B 1 71 ? -0.988 -15.469 -21.641 1 98.62 71 ALA B C 1
ATOM 2461 O O . ALA B 1 71 ? -0.586 -16.641 -21.719 1 98.62 71 ALA B O 1
ATOM 2462 N N . LEU B 1 72 ? -2.148 -15.164 -21.047 1 98.44 72 LEU B N 1
ATOM 2463 C CA . LEU B 1 72 ? -3.008 -16.188 -20.453 1 98.44 72 LEU B CA 1
ATOM 2464 C C . LEU B 1 72 ? -3.568 -17.109 -21.531 1 98.44 72 LEU B C 1
ATOM 2466 O O . LEU B 1 72 ? -3.742 -18.312 -21.297 1 98.44 72 LEU B O 1
ATOM 2470 N N . VAL B 1 73 ? -3.826 -16.562 -22.688 1 98.31 73 VAL B N 1
ATOM 2471 C CA . VAL B 1 73 ? -4.254 -17.391 -23.812 1 98.31 73 VAL B CA 1
ATOM 2472 C C . VAL B 1 73 ? -3.156 -18.391 -24.156 1 98.31 73 VAL B C 1
ATOM 2474 O O . VAL B 1 73 ? -3.43 -19.578 -24.375 1 98.31 73 VAL B O 1
ATOM 2477 N N . GLU B 1 74 ? -1.944 -17.953 -24.219 1 98.44 74 GLU B N 1
ATOM 2478 C CA . GLU B 1 74 ? -0.816 -18.844 -24.484 1 98.44 74 GLU B CA 1
ATOM 2479 C C . GLU B 1 74 ? -0.647 -19.891 -23.391 1 98.44 74 GLU B C 1
ATOM 2481 O O . GLU B 1 74 ? -0.38 -21.062 -23.656 1 98.44 74 GLU B O 1
ATOM 2486 N N . ILE B 1 75 ? -0.811 -19.484 -22.156 1 98.62 75 ILE B N 1
ATOM 2487 C CA . ILE B 1 75 ? -0.667 -20.375 -21.016 1 98.62 75 ILE B CA 1
ATOM 2488 C C . ILE B 1 75 ? -1.719 -21.469 -21.078 1 98.62 75 ILE B C 1
ATOM 2490 O O . ILE B 1 75 ? -1.423 -22.641 -20.797 1 98.62 75 ILE B O 1
ATOM 2494 N N . ASP B 1 76 ? -2.896 -21.125 -21.5 1 98.38 76 ASP B N 1
ATOM 2495 C CA . ASP B 1 76 ? -3.963 -22.109 -21.641 1 98.38 76 ASP B CA 1
ATOM 2496 C C . ASP B 1 76 ? -3.557 -23.219 -22.609 1 98.38 76 ASP B C 1
ATOM 2498 O O . ASP B 1 76 ? -3.816 -24.406 -22.344 1 98.38 76 ASP B O 1
ATOM 2502 N N . LYS B 1 77 ? -2.93 -22.828 -23.656 1 98.38 77 LYS B N 1
ATOM 2503 C CA . LYS B 1 77 ? -2.492 -23.797 -24.641 1 98.38 77 LYS B CA 1
ATOM 2504 C C . LYS B 1 77 ? -1.409 -24.719 -24.078 1 98.38 77 LYS B C 1
ATOM 2506 O O . LYS B 1 77 ? -1.326 -25.891 -24.438 1 98.38 77 LYS B O 1
ATOM 2511 N N . ILE B 1 78 ? -0.639 -24.188 -23.219 1 98.38 78 ILE B N 1
ATOM 2512 C CA . ILE B 1 78 ? 0.515 -24.906 -22.672 1 98.38 78 ILE B CA 1
ATOM 2513 C C . ILE B 1 78 ? 0.058 -25.891 -21.609 1 98.38 78 ILE B C 1
ATOM 2515 O O . ILE B 1 78 ? 0.469 -27.062 -21.609 1 98.38 78 ILE B O 1
ATOM 2519 N N . VAL B 1 79 ? -0.822 -25.453 -20.703 1 98.12 79 VAL B N 1
ATOM 2520 C CA . VAL B 1 79 ? -1.113 -26.25 -19.5 1 98.12 79 VAL B CA 1
ATOM 2521 C C . VAL B 1 79 ? -2.326 -27.141 -19.766 1 98.12 79 VAL B C 1
ATOM 2523 O O . VAL B 1 79 ? -2.549 -28.109 -19.031 1 98.12 79 VAL B O 1
ATOM 2526 N N . GLY B 1 80 ? -3.221 -26.766 -20.703 1 96.56 80 GLY B N 1
ATOM 2527 C CA . GLY B 1 80 ? -4.395 -27.562 -21.047 1 96.56 80 GLY B CA 1
ATOM 2528 C C . GLY B 1 80 ? -5.387 -27.688 -19.906 1 96.56 80 GLY B C 1
ATOM 2529 O O . GLY B 1 80 ? -5.57 -26.734 -19.141 1 96.56 80 GLY B O 1
ATOM 2530 N N . GLU B 1 81 ? -6.027 -28.812 -19.844 1 93.44 81 GLU B N 1
ATOM 2531 C CA . GLU B 1 81 ? -7.141 -29.031 -18.906 1 93.44 81 GLU B CA 1
ATOM 2532 C C . GLU B 1 81 ? -6.637 -29.234 -17.484 1 93.44 81 GLU B C 1
ATOM 2534 O O . GLU B 1 81 ? -7.41 -29.109 -16.531 1 93.44 81 GLU B O 1
ATOM 2539 N N . ALA B 1 82 ? -5.367 -29.531 -17.406 1 95.38 82 ALA B N 1
ATOM 2540 C CA . ALA B 1 82 ? -4.82 -29.781 -16.078 1 95.38 82 ALA B CA 1
ATOM 2541 C C . ALA B 1 82 ? -4.555 -28.469 -15.336 1 95.38 82 ALA B C 1
ATOM 2543 O O . ALA B 1 82 ? -4.34 -28.484 -14.125 1 95.38 82 ALA B O 1
ATOM 2544 N N . GLY B 1 83 ? -4.555 -27.328 -16.078 1 97.38 83 GLY B N 1
ATOM 2545 C CA . GLY B 1 83 ? -4.461 -26.016 -15.453 1 97.38 83 GLY B CA 1
ATOM 2546 C C . GLY B 1 83 ? -3.064 -25.688 -14.953 1 97.38 83 GLY B C 1
ATOM 2547 O O . GLY B 1 83 ? -2.098 -26.359 -15.336 1 97.38 83 GLY B O 1
ATOM 2548 N N . LEU B 1 84 ? -2.949 -24.594 -14.172 1 98.56 84 LEU B N 1
ATOM 2549 C CA . LEU B 1 84 ? -1.707 -24.062 -13.633 1 98.56 84 LEU B CA 1
ATOM 2550 C C . LEU B 1 84 ? -1.687 -24.172 -12.109 1 98.56 84 LEU B C 1
ATOM 2552 O O . LEU B 1 84 ? -2.604 -23.688 -11.438 1 98.56 84 LEU B O 1
ATOM 2556 N N . ASN B 1 85 ? -0.637 -24.719 -11.562 1 98.5 85 ASN B N 1
ATOM 2557 C CA . ASN B 1 85 ? -0.615 -24.984 -10.125 1 98.5 85 ASN B CA 1
ATOM 2558 C C . ASN B 1 85 ? -0.102 -23.766 -9.352 1 98.5 85 ASN B C 1
ATOM 2560 O O . ASN B 1 85 ? -0.618 -23.453 -8.281 1 98.5 85 ASN B O 1
ATOM 2564 N N . VAL B 1 86 ? 0.937 -23.125 -9.898 1 98.81 86 VAL B N 1
ATOM 2565 C CA . VAL B 1 86 ? 1.578 -22.078 -9.102 1 98.81 86 VAL B CA 1
ATOM 2566 C C . VAL B 1 86 ? 1.807 -20.844 -9.961 1 98.81 86 VAL B C 1
ATOM 2568 O O . VAL B 1 86 ? 2.334 -20.938 -11.07 1 98.81 86 VAL B O 1
ATOM 2571 N N . LEU B 1 87 ? 1.375 -19.75 -9.516 1 98.88 87 LEU B N 1
ATOM 2572 C CA . LEU B 1 87 ? 1.799 -18.438 -9.984 1 98.88 87 LEU B CA 1
ATOM 2573 C C . LEU B 1 87 ? 2.811 -17.812 -9.031 1 98.88 87 LEU B C 1
ATOM 2575 O O . LEU B 1 87 ? 2.543 -17.688 -7.836 1 98.88 87 LEU B O 1
ATOM 2579 N N . VAL B 1 88 ? 3.979 -17.5 -9.547 1 98.88 88 VAL B N 1
ATOM 2580 C CA . VAL B 1 88 ? 4.953 -16.719 -8.789 1 98.88 88 VAL B CA 1
ATOM 2581 C C . VAL B 1 88 ? 4.988 -15.281 -9.328 1 98.88 88 VAL B C 1
ATOM 2583 O O . VAL B 1 88 ? 5.551 -15.023 -10.391 1 98.88 88 VAL B O 1
ATOM 2586 N N . ASN B 1 89 ? 4.383 -14.414 -8.586 1 98.75 89 ASN B N 1
ATOM 2587 C CA . ASN B 1 89 ? 4.504 -12.992 -8.883 1 98.75 89 ASN B CA 1
ATOM 2588 C C . ASN B 1 89 ? 5.863 -12.445 -8.453 1 98.75 89 ASN B C 1
ATOM 2590 O O . ASN B 1 89 ? 6.031 -12 -7.316 1 98.75 89 ASN B O 1
ATOM 2594 N N . ASN B 1 90 ? 6.746 -12.391 -9.414 1 97.81 90 ASN B N 1
ATOM 2595 C CA . ASN B 1 90 ? 8.117 -11.984 -9.133 1 97.81 90 ASN B CA 1
ATOM 2596 C C . ASN B 1 90 ? 8.445 -10.641 -9.781 1 97.81 90 ASN B C 1
ATOM 2598 O O . ASN B 1 90 ? 9.312 -9.906 -9.297 1 97.81 90 ASN B O 1
ATOM 2602 N N . ALA B 1 91 ? 7.766 -10.336 -10.906 1 96.12 91 ALA B N 1
ATOM 2603 C CA . ALA B 1 91 ? 8.023 -9.062 -11.562 1 96.12 91 ALA B CA 1
ATOM 2604 C C . ALA B 1 91 ? 7.914 -7.898 -10.578 1 96.12 91 ALA B C 1
ATOM 2606 O O . ALA B 1 91 ? 6.961 -7.82 -9.805 1 96.12 91 ALA B O 1
ATOM 2607 N N . GLY B 1 92 ? 8.867 -7.082 -10.516 1 94.12 92 GLY B N 1
ATOM 2608 C CA . GLY B 1 92 ? 8.898 -5.938 -9.625 1 94.12 92 GLY B CA 1
ATOM 2609 C C . GLY B 1 92 ? 10 -4.945 -9.969 1 94.12 92 GLY B C 1
ATOM 2610 O O . GLY B 1 92 ? 10.883 -5.25 -10.766 1 94.12 92 GLY B O 1
ATOM 2611 N N . ILE B 1 93 ? 9.906 -3.785 -9.43 1 92.94 93 ILE B N 1
ATOM 2612 C CA . ILE B 1 93 ? 10.906 -2.748 -9.664 1 92.94 93 ILE B CA 1
ATOM 2613 C C . ILE B 1 93 ? 11.148 -1.965 -8.375 1 92.94 93 ILE B C 1
ATOM 2615 O O . ILE B 1 93 ? 10.336 -2.012 -7.453 1 92.94 93 ILE B O 1
ATOM 2619 N N . ILE B 1 94 ? 12.266 -1.418 -8.305 1 92 94 ILE B N 1
ATOM 2620 C CA . ILE B 1 94 ? 12.547 -0.378 -7.32 1 92 94 ILE B CA 1
ATOM 2621 C C . ILE B 1 94 ? 12.688 0.971 -8.023 1 92 94 ILE B C 1
ATOM 2623 O O . ILE B 1 94 ? 13.531 1.133 -8.906 1 92 94 ILE B O 1
ATOM 2627 N N . VAL B 1 95 ? 11.828 1.862 -7.75 1 93.25 95 VAL B N 1
ATOM 2628 C CA . VAL B 1 95 ? 11.93 3.248 -8.195 1 93.25 95 VAL B CA 1
ATOM 2629 C C . VAL B 1 95 ? 12.508 4.109 -7.07 1 93.25 95 VAL B C 1
ATOM 2631 O O . VAL B 1 95 ? 11.852 4.34 -6.055 1 93.25 95 VAL B O 1
ATOM 2634 N N . PRO B 1 96 ? 13.727 4.527 -7.227 1 93.25 96 PRO B N 1
ATOM 2635 C CA . PRO B 1 96 ? 14.328 5.316 -6.148 1 93.25 96 PRO B CA 1
ATOM 2636 C C . PRO B 1 96 ? 13.469 6.523 -5.758 1 93.25 96 PRO B C 1
ATOM 2638 O O . PRO B 1 96 ? 13.094 7.32 -6.617 1 93.25 96 PRO B O 1
ATOM 2641 N N . TYR B 1 97 ? 13.125 6.586 -4.5 1 94.12 97 TYR B N 1
ATOM 2642 C CA . TYR B 1 97 ? 12.289 7.641 -3.941 1 94.12 97 TYR B CA 1
ATOM 2643 C C . TYR B 1 97 ? 12.438 7.711 -2.426 1 94.12 97 TYR B C 1
ATOM 2645 O O . TYR B 1 97 ? 12.492 6.676 -1.754 1 94.12 97 TYR B O 1
ATOM 2653 N N . ARG B 1 98 ? 12.633 8.852 -1.909 1 92.62 98 ARG B N 1
ATOM 2654 C CA . ARG B 1 98 ? 12.734 9.055 -0.468 1 92.62 98 ARG B CA 1
ATOM 2655 C C . ARG B 1 98 ? 12.016 10.328 -0.042 1 92.62 98 ARG B C 1
ATOM 2657 O O . ARG B 1 98 ? 11.492 11.062 -0.884 1 92.62 98 ARG B O 1
ATOM 2664 N N . ALA B 1 99 ? 11.969 10.578 1.238 1 91.62 99 ALA B N 1
ATOM 2665 C CA . ALA B 1 99 ? 11.211 11.695 1.794 1 91.62 99 ALA B CA 1
ATOM 2666 C C . ALA B 1 99 ? 11.68 13.023 1.206 1 91.62 99 ALA B C 1
ATOM 2668 O O . ALA B 1 99 ? 10.867 13.914 0.942 1 91.62 99 ALA B O 1
ATOM 2669 N N . GLU B 1 100 ? 12.953 13.164 0.945 1 91.06 100 GLU B N 1
ATOM 2670 C CA . GLU B 1 100 ? 13.547 14.422 0.505 1 91.06 100 GLU B CA 1
ATOM 2671 C C . GLU B 1 100 ? 13.508 14.547 -1.016 1 91.06 100 GLU B C 1
ATOM 2673 O O . GLU B 1 100 ? 13.867 15.594 -1.566 1 91.06 100 GLU B O 1
ATOM 2678 N N . THR B 1 101 ? 13.086 13.461 -1.684 1 93.25 101 THR B N 1
ATOM 2679 C CA . THR B 1 101 ? 12.938 13.539 -3.133 1 93.25 101 THR B CA 1
ATOM 2680 C C . THR B 1 101 ? 11.883 14.578 -3.508 1 93.25 101 THR B C 1
ATOM 2682 O O . THR B 1 101 ? 10.844 14.68 -2.854 1 93.25 101 THR B O 1
ATOM 2685 N N . ALA B 1 102 ? 12.203 15.367 -4.59 1 95.81 102 ALA B N 1
ATOM 2686 C CA . ALA B 1 102 ? 11.156 16.25 -5.098 1 95.81 102 ALA B CA 1
ATOM 2687 C C . ALA B 1 102 ? 9.875 15.469 -5.375 1 95.81 102 ALA B C 1
ATOM 2689 O O . ALA B 1 102 ? 9.914 14.367 -5.934 1 95.81 102 ALA B O 1
ATOM 2690 N N . PRO B 1 103 ? 8.773 16.031 -4.902 1 96.94 103 PRO B N 1
ATOM 2691 C CA . PRO B 1 103 ? 7.52 15.297 -5.09 1 96.94 103 PRO B CA 1
ATOM 2692 C C . PRO B 1 103 ? 7.293 14.875 -6.539 1 96.94 103 PRO B C 1
ATOM 2694 O O . PRO B 1 103 ? 7.336 15.711 -7.445 1 96.94 103 PRO B O 1
ATOM 2697 N N . ASP B 1 104 ? 7.133 13.609 -6.75 1 97.88 104 ASP B N 1
ATOM 2698 C CA . ASP B 1 104 ? 6.984 13.016 -8.07 1 97.88 104 ASP B CA 1
ATOM 2699 C C . ASP B 1 104 ? 5.941 11.898 -8.055 1 97.88 104 ASP B C 1
ATOM 2701 O O . ASP B 1 104 ? 6.266 10.742 -7.773 1 97.88 104 ASP B O 1
ATOM 2705 N N . ARG B 1 105 ? 4.711 12.242 -8.414 1 98.31 105 ARG B N 1
ATOM 2706 C CA . ARG B 1 105 ? 3.576 11.328 -8.383 1 98.31 105 ARG B CA 1
ATOM 2707 C C . ARG B 1 105 ? 3.807 10.141 -9.312 1 98.31 105 ARG B C 1
ATOM 2709 O O . ARG B 1 105 ? 3.473 9.008 -8.961 1 98.31 105 ARG B O 1
ATOM 2716 N N . ALA B 1 106 ? 4.34 10.406 -10.438 1 98.12 106 ALA B N 1
ATOM 2717 C CA . ALA B 1 106 ? 4.535 9.375 -11.445 1 98.12 106 ALA B CA 1
ATOM 2718 C C . ALA B 1 106 ? 5.457 8.273 -10.93 1 98.12 106 ALA B C 1
ATOM 2720 O O . ALA B 1 106 ? 5.215 7.086 -11.172 1 98.12 106 ALA B O 1
ATOM 2721 N N . LYS B 1 107 ? 6.496 8.602 -10.234 1 97.69 107 LYS B N 1
ATOM 2722 C CA . LYS B 1 107 ? 7.434 7.621 -9.688 1 97.69 107 LYS B CA 1
ATOM 2723 C C . LYS B 1 107 ? 6.746 6.707 -8.68 1 97.69 107 LYS B C 1
ATOM 2725 O O . LYS B 1 107 ? 6.898 5.488 -8.734 1 97.69 107 LYS B O 1
ATOM 2730 N N . ILE B 1 108 ? 6 7.316 -7.805 1 98.25 108 ILE B N 1
ATOM 2731 C CA . ILE B 1 108 ? 5.309 6.559 -6.766 1 98.25 108 ILE B CA 1
ATOM 2732 C C . ILE B 1 108 ? 4.297 5.613 -7.406 1 98.25 108 ILE B C 1
ATOM 2734 O O . ILE B 1 108 ? 4.254 4.422 -7.086 1 98.25 108 ILE B O 1
ATOM 2738 N N . GLU B 1 109 ? 3.539 6.152 -8.32 1 98.5 109 GLU B N 1
ATOM 2739 C CA . GLU B 1 109 ? 2.461 5.375 -8.93 1 98.5 109 GLU B CA 1
ATOM 2740 C C . GLU B 1 109 ? 3.014 4.266 -9.82 1 98.5 109 GLU B C 1
ATOM 2742 O O . GLU B 1 109 ? 2.41 3.197 -9.938 1 98.5 109 GLU B O 1
ATOM 2747 N N . THR B 1 110 ? 4.152 4.516 -10.422 1 98.25 110 THR B N 1
ATOM 2748 C CA . THR B 1 110 ? 4.809 3.461 -11.195 1 98.25 110 THR B CA 1
ATOM 2749 C C . THR B 1 110 ? 5.168 2.281 -10.297 1 98.25 110 THR B C 1
ATOM 2751 O O . THR B 1 110 ? 4.875 1.13 -10.625 1 98.25 110 THR B O 1
ATOM 2754 N N . ALA B 1 111 ? 5.762 2.541 -9.133 1 97.5 111 ALA B N 1
ATOM 2755 C CA . ALA B 1 111 ? 6.113 1.485 -8.188 1 97.5 111 ALA B CA 1
ATOM 2756 C C . ALA B 1 111 ? 4.871 0.728 -7.727 1 97.5 111 ALA B C 1
ATOM 2758 O O . ALA B 1 111 ? 4.863 -0.505 -7.695 1 97.5 111 ALA B O 1
ATOM 2759 N N . MET B 1 112 ? 3.826 1.472 -7.445 1 98.31 112 MET B N 1
ATOM 2760 C CA . MET B 1 112 ? 2.586 0.872 -6.965 1 98.31 112 MET B CA 1
ATOM 2761 C C . MET B 1 112 ? 1.947 0.004 -8.047 1 98.31 112 MET B C 1
ATOM 2763 O O . MET B 1 112 ? 1.45 -1.086 -7.758 1 98.31 112 MET B O 1
ATOM 2767 N N . SER B 1 113 ? 1.957 0.5 -9.234 1 98.56 113 SER B N 1
ATOM 2768 C CA . SER B 1 113 ? 1.336 -0.209 -10.352 1 98.56 113 SER B CA 1
ATOM 2769 C C . SER B 1 113 ? 2.037 -1.536 -10.617 1 98.56 113 SER B C 1
ATOM 2771 O O . SER B 1 113 ? 1.386 -2.574 -10.75 1 98.56 113 SER B O 1
ATOM 2773 N N . VAL B 1 114 ? 3.291 -1.535 -10.648 1 98.25 114 VAL B N 1
ATOM 2774 C CA . VAL B 1 114 ? 4.062 -2.717 -11.023 1 98.25 114 VAL B CA 1
ATOM 2775 C C . VAL B 1 114 ? 4.082 -3.709 -9.859 1 98.25 114 VAL B C 1
ATOM 2777 O O . VAL B 1 114 ? 3.826 -4.898 -10.055 1 98.25 114 VAL B O 1
ATOM 2780 N N . ASN B 1 115 ? 4.305 -3.223 -8.625 1 97.94 115 ASN B N 1
ATOM 2781 C CA . ASN B 1 115 ? 4.625 -4.105 -7.512 1 97.94 115 ASN B CA 1
ATOM 2782 C C . ASN B 1 115 ? 3.369 -4.559 -6.777 1 97.94 115 ASN B C 1
ATOM 2784 O O . ASN B 1 115 ? 3.406 -5.523 -6.012 1 97.94 115 ASN B O 1
ATOM 2788 N N . ALA B 1 116 ? 2.281 -3.822 -6.965 1 98.31 116 ALA B N 1
ATOM 2789 C CA . ALA B 1 116 ? 1.112 -4.133 -6.145 1 98.31 116 ALA B CA 1
ATOM 2790 C C . ALA B 1 116 ? -0.117 -4.379 -7.016 1 98.31 116 ALA B C 1
ATOM 2792 O O . ALA B 1 116 ? -0.653 -5.492 -7.043 1 98.31 116 ALA B O 1
ATOM 2793 N N . THR B 1 117 ? -0.473 -3.406 -7.836 1 98.69 117 THR B N 1
ATOM 2794 C CA . THR B 1 117 ? -1.689 -3.525 -8.633 1 98.69 117 THR B CA 1
ATOM 2795 C C . THR B 1 117 ? -1.574 -4.672 -9.625 1 98.69 117 THR B C 1
ATOM 2797 O O . THR B 1 117 ? -2.5 -5.477 -9.773 1 98.69 117 THR B O 1
ATOM 2800 N N . SER B 1 118 ? -0.468 -4.766 -10.297 1 98.81 118 SER B N 1
ATOM 2801 C CA . SER B 1 118 ? -0.29 -5.73 -11.383 1 98.81 118 SER B CA 1
ATOM 2802 C C . SER B 1 118 ? -0.345 -7.16 -10.859 1 98.81 118 SER B C 1
ATOM 2804 O O . SER B 1 118 ? -1.054 -8 -11.422 1 98.81 118 SER B O 1
ATOM 2806 N N . PRO B 1 119 ? 0.38 -7.504 -9.797 1 98.69 119 PRO B N 1
ATOM 2807 C CA . PRO B 1 119 ? 0.268 -8.875 -9.305 1 98.69 119 PRO B CA 1
ATOM 2808 C C . PRO B 1 119 ? -1.146 -9.227 -8.836 1 98.69 119 PRO B C 1
ATOM 2810 O O . PRO B 1 119 ? -1.567 -10.383 -8.945 1 98.69 119 PRO B O 1
ATOM 2813 N N . LEU B 1 120 ? -1.899 -8.25 -8.297 1 98.62 120 LEU B N 1
ATOM 2814 C CA . LEU B 1 120 ? -3.285 -8.523 -7.93 1 98.62 120 LEU B CA 1
ATOM 2815 C C . LEU B 1 120 ? -4.125 -8.82 -9.172 1 98.62 120 LEU B C 1
ATOM 2817 O O . LEU B 1 120 ? -4.859 -9.812 -9.203 1 98.62 120 LEU B O 1
ATOM 2821 N N . ILE B 1 121 ? -4.016 -7.984 -10.164 1 98.69 121 ILE B N 1
ATOM 2822 C CA . ILE B 1 121 ? -4.77 -8.148 -11.398 1 98.69 121 ILE B CA 1
ATOM 2823 C C . ILE B 1 121 ? -4.461 -9.508 -12.016 1 98.69 121 ILE B C 1
ATOM 2825 O O . ILE B 1 121 ? -5.375 -10.25 -12.391 1 98.69 121 ILE B O 1
ATOM 2829 N N . LEU B 1 122 ? -3.221 -9.836 -12.094 1 98.69 122 LEU B N 1
ATOM 2830 C CA . LEU B 1 122 ? -2.828 -11.117 -12.664 1 98.69 122 LEU B CA 1
ATOM 2831 C C . LEU B 1 122 ? -3.361 -12.273 -11.82 1 98.69 122 LEU B C 1
ATOM 2833 O O . LEU B 1 122 ? -3.842 -13.273 -12.367 1 98.69 122 LEU B O 1
ATOM 2837 N N . SER B 1 123 ? -3.246 -12.172 -10.5 1 98.56 123 SER B N 1
ATOM 2838 C CA . SER B 1 123 ? -3.744 -13.195 -9.594 1 98.56 123 SER B CA 1
ATOM 2839 C C . SER B 1 123 ? -5.23 -13.453 -9.812 1 98.56 123 SER B C 1
ATOM 2841 O O . SER B 1 123 ? -5.684 -14.602 -9.781 1 98.56 123 SER B O 1
ATOM 2843 N N . GLN B 1 124 ? -5.949 -12.359 -10.023 1 97.81 124 GLN B N 1
ATOM 2844 C CA . GLN B 1 124 ? -7.383 -12.5 -10.25 1 97.81 124 GLN B CA 1
ATOM 2845 C C . GLN B 1 124 ? -7.668 -13.125 -11.609 1 97.81 124 GLN B C 1
ATOM 2847 O O . GLN B 1 124 ? -8.516 -14.023 -11.719 1 97.81 124 GLN B O 1
ATOM 2852 N N . LYS B 1 125 ? -6.984 -12.711 -12.617 1 98 125 LYS B N 1
ATOM 2853 C CA . LYS B 1 125 ? -7.227 -13.18 -13.977 1 98 125 LYS B CA 1
ATOM 2854 C C . LYS B 1 125 ? -6.844 -14.648 -14.125 1 98 125 LYS B C 1
ATOM 2856 O O . LYS B 1 125 ? -7.434 -15.375 -14.938 1 98 125 LYS B O 1
ATOM 2861 N N . ILE B 1 126 ? -5.91 -15.086 -13.336 1 97.88 126 ILE B N 1
ATOM 2862 C CA . ILE B 1 126 ? -5.387 -16.438 -13.523 1 97.88 126 ILE B CA 1
ATOM 2863 C C . ILE B 1 126 ? -6.105 -17.406 -12.578 1 97.88 126 ILE B C 1
ATOM 2865 O O . ILE B 1 126 ? -5.91 -18.625 -12.664 1 97.88 126 ILE B O 1
ATOM 2869 N N . ALA B 1 127 ? -6.98 -16.969 -11.719 1 97.19 127 ALA B N 1
ATOM 2870 C CA . ALA B 1 127 ? -7.613 -17.75 -10.656 1 97.19 127 ALA B CA 1
ATOM 2871 C C . ALA B 1 127 ? -8.336 -18.969 -11.219 1 97.19 127 ALA B C 1
ATOM 2873 O O . ALA B 1 127 ? -8.289 -20.047 -10.633 1 97.19 127 ALA B O 1
ATOM 2874 N N . GLY B 1 128 ? -9.008 -18.75 -12.359 1 96.44 128 GLY B N 1
ATOM 2875 C CA . GLY B 1 128 ? -9.703 -19.875 -12.969 1 96.44 128 GLY B CA 1
ATOM 2876 C C . GLY B 1 128 ? -8.781 -21.016 -13.352 1 96.44 128 GLY B C 1
ATOM 2877 O O . GLY B 1 128 ? -9.133 -22.188 -13.203 1 96.44 128 GLY B O 1
ATOM 2878 N N . ARG B 1 129 ? -7.645 -20.703 -13.828 1 97.88 129 ARG B N 1
ATOM 2879 C CA . ARG B 1 129 ? -6.648 -21.703 -14.227 1 97.88 129 ARG B CA 1
ATOM 2880 C C . ARG B 1 129 ? -6.066 -22.406 -13 1 97.88 129 ARG B C 1
ATOM 2882 O O . ARG B 1 129 ? -5.766 -23.609 -13.055 1 97.88 129 ARG B O 1
ATOM 2889 N N . LEU B 1 130 ? -5.945 -21.703 -11.914 1 98.44 130 LEU B N 1
ATOM 2890 C CA . LEU B 1 130 ? -5.473 -22.281 -10.656 1 98.44 130 LEU B CA 1
ATOM 2891 C C . LEU B 1 130 ? -6.523 -23.219 -10.062 1 98.44 130 LEU B C 1
ATOM 2893 O O . LEU B 1 130 ? -6.191 -24.297 -9.562 1 98.44 130 LEU B O 1
ATOM 2897 N N . GLN B 1 131 ? -7.734 -22.812 -10.164 1 97.25 131 GLN B N 1
ATOM 2898 C CA . GLN B 1 131 ? -8.812 -23.656 -9.672 1 97.25 131 GLN B CA 1
ATOM 2899 C C . GLN B 1 131 ? -8.906 -24.953 -10.484 1 97.25 131 GLN B C 1
ATOM 2901 O O . GLN B 1 131 ? -9.172 -26.016 -9.93 1 97.25 131 GLN B O 1
ATOM 2906 N N . LYS B 1 132 ? -8.719 -24.797 -11.758 1 97.5 132 LYS B N 1
ATOM 2907 C CA . LYS B 1 132 ? -8.703 -25.984 -12.617 1 97.5 132 LYS B CA 1
ATOM 2908 C C . LYS B 1 132 ? -7.629 -26.969 -12.172 1 97.5 132 LYS B C 1
ATOM 2910 O O . LYS B 1 132 ? -7.891 -28.172 -12.07 1 97.5 132 LYS B O 1
ATOM 2915 N N . ALA B 1 133 ? -6.484 -26.469 -11.906 1 98 133 ALA B N 1
ATOM 2916 C CA . ALA B 1 133 ? -5.391 -27.312 -11.438 1 98 133 ALA B CA 1
ATOM 2917 C C . ALA B 1 133 ? -5.723 -27.938 -10.086 1 98 133 ALA B C 1
ATOM 2919 O O . ALA B 1 133 ? -5.422 -29.109 -9.844 1 98 133 ALA B O 1
ATOM 2920 N N . ALA B 1 134 ? -6.297 -27.141 -9.25 1 97.75 134 ALA B N 1
ATOM 2921 C CA . ALA B 1 134 ? -6.68 -27.625 -7.926 1 97.75 134 ALA B CA 1
ATOM 2922 C C . ALA B 1 134 ? -7.672 -28.781 -8.031 1 97.75 134 ALA B C 1
ATOM 2924 O O . ALA B 1 134 ? -7.527 -29.797 -7.34 1 97.75 134 ALA B O 1
ATOM 2925 N N . ASN B 1 135 ? -8.602 -28.625 -8.867 1 96.25 135 ASN B N 1
ATOM 2926 C CA . ASN B 1 135 ? -9.602 -29.672 -9.07 1 96.25 135 ASN B CA 1
ATOM 2927 C C . ASN B 1 135 ? -8.992 -30.922 -9.703 1 96.25 135 ASN B C 1
ATOM 2929 O O . ASN B 1 135 ? -9.297 -32.031 -9.289 1 96.25 135 ASN B O 1
ATOM 2933 N N . TYR B 1 136 ? -8.227 -30.688 -10.664 1 96.19 136 TYR B N 1
ATOM 2934 C CA . TYR B 1 136 ? -7.547 -31.797 -11.32 1 96.19 136 TYR B CA 1
ATOM 2935 C C . TYR B 1 136 ? -6.73 -32.594 -10.32 1 96.19 136 TYR B C 1
ATOM 2937 O O . TYR B 1 136 ? -6.793 -33.844 -10.305 1 96.19 136 TYR B O 1
ATOM 2945 N N . TYR B 1 137 ? -5.969 -31.953 -9.492 1 95.56 137 TYR B N 1
ATOM 2946 C CA . TYR B 1 137 ? -5.148 -32.594 -8.469 1 95.56 137 TYR B CA 1
ATOM 2947 C C . TYR B 1 137 ? -6.008 -33.375 -7.496 1 95.56 137 TYR B C 1
ATOM 2949 O O . TYR B 1 137 ? -5.672 -34.5 -7.141 1 95.56 137 TYR B O 1
ATOM 2957 N N . PHE B 1 138 ? -7.086 -32.781 -7.102 1 95.44 138 PHE B N 1
ATOM 2958 C CA . PHE B 1 138 ? -7.988 -33.438 -6.168 1 95.44 138 PHE B CA 1
ATOM 2959 C C . PHE B 1 138 ? -8.578 -34.719 -6.785 1 95.44 138 PHE B C 1
ATOM 2961 O O . PHE B 1 138 ? -8.68 -35.75 -6.125 1 95.44 138 PHE B O 1
ATOM 2968 N N . GLU B 1 139 ? -8.953 -34.625 -7.961 1 95.75 139 GLU B N 1
ATOM 2969 C CA . GLU B 1 139 ? -9.531 -35.75 -8.656 1 95.75 139 GLU B CA 1
ATOM 2970 C C . GLU B 1 139 ? -8.531 -36.906 -8.766 1 95.75 139 GLU B C 1
ATOM 2972 O O . GLU B 1 139 ? -8.906 -38.094 -8.656 1 95.75 139 GLU B O 1
ATOM 2977 N N . LYS B 1 140 ? -7.328 -36.562 -8.93 1 94.69 140 LYS B N 1
ATOM 2978 C CA . LYS B 1 140 ? -6.297 -37.562 -9.164 1 94.69 140 LYS B CA 1
ATOM 2979 C C . LYS B 1 140 ? -5.801 -38.156 -7.844 1 94.69 140 LYS B C 1
ATOM 2981 O O . LYS B 1 140 ? -5.426 -39.312 -7.789 1 94.69 140 LYS B O 1
ATOM 2986 N N . THR B 1 141 ? -5.793 -37.375 -6.77 1 94.81 141 THR B N 1
ATOM 2987 C CA . THR B 1 141 ? -5.066 -37.812 -5.582 1 94.81 141 THR B CA 1
ATOM 2988 C C . THR B 1 141 ? -6.008 -37.938 -4.387 1 94.81 141 THR B C 1
ATOM 2990 O O . THR B 1 141 ? -5.68 -38.594 -3.398 1 94.81 141 THR B O 1
ATOM 2993 N N . GLY B 1 142 ? -7.113 -37.25 -4.414 1 95.75 142 GLY B N 1
ATOM 2994 C CA . GLY B 1 142 ? -8.023 -37.219 -3.279 1 95.75 142 GLY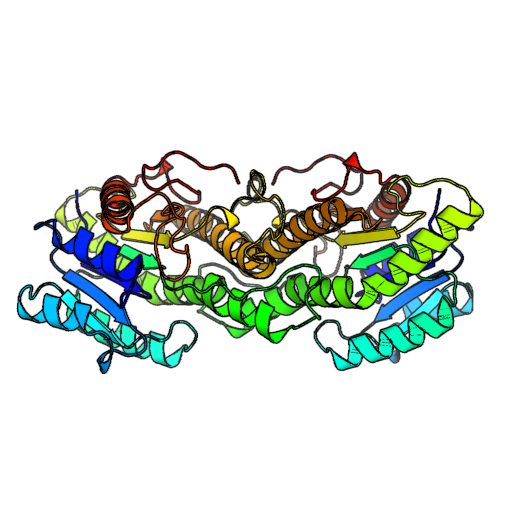 B CA 1
ATOM 2995 C C . GLY B 1 142 ? -7.555 -36.25 -2.186 1 95.75 142 GLY B C 1
ATOM 2996 O O . GLY B 1 142 ? -8.242 -36.094 -1.18 1 95.75 142 GLY B O 1
ATOM 2997 N N . ASP B 1 143 ? -6.406 -35.656 -2.342 1 95 143 ASP B N 1
ATOM 2998 C CA . ASP B 1 143 ? -5.848 -34.719 -1.368 1 95 143 ASP B CA 1
ATOM 2999 C C . ASP B 1 143 ? -6.453 -33.312 -1.533 1 95 143 ASP B C 1
ATOM 3001 O O . ASP B 1 143 ? -6.344 -32.719 -2.6 1 95 143 ASP B O 1
ATOM 3005 N N . ASP B 1 144 ? -7.098 -32.812 -0.478 1 94.31 144 ASP B N 1
ATOM 3006 C CA . ASP B 1 144 ? -7.793 -31.531 -0.553 1 94.31 144 ASP B CA 1
ATOM 3007 C C . ASP B 1 144 ? -7.062 -30.453 0.253 1 94.31 144 ASP B C 1
ATOM 3009 O O . ASP B 1 144 ? -7.613 -29.391 0.521 1 94.31 144 ASP B O 1
ATOM 3013 N N . SER B 1 145 ? -5.797 -30.734 0.649 1 95.12 145 SER B N 1
ATOM 3014 C CA . SER B 1 145 ? -5.027 -29.797 1.449 1 95.12 145 SER B CA 1
ATOM 3015 C C . SER B 1 145 ? -4.566 -28.609 0.609 1 95.12 145 SER B C 1
ATOM 3017 O O . SER B 1 145 ? -4.336 -28.734 -0.594 1 95.12 145 SER B O 1
ATOM 3019 N N . LEU B 1 146 ? -4.523 -27.453 1.202 1 96.38 146 LEU B N 1
ATOM 3020 C CA . LEU B 1 146 ? -3.924 -26.297 0.54 1 96.38 146 LEU B CA 1
ATOM 3021 C C . LEU B 1 146 ? -2.42 -26.484 0.378 1 96.38 146 LEU B C 1
ATOM 3023 O O . LEU B 1 146 ? -1.708 -26.703 1.361 1 96.38 146 LEU B O 1
ATOM 3027 N N . SER B 1 147 ? -1.966 -26.406 -0.823 1 96.62 147 SER B N 1
ATOM 3028 C CA . SER B 1 147 ? -0.557 -26.625 -1.133 1 96.62 147 SER B CA 1
ATOM 3029 C C . SER B 1 147 ? -0.22 -26.156 -2.543 1 96.62 147 SER B C 1
ATOM 3031 O O . SER B 1 147 ? -1.116 -25.859 -3.336 1 96.62 147 SER B O 1
ATOM 3033 N N . ALA B 1 148 ? 1.07 -26.156 -2.822 1 96.56 148 ALA B N 1
ATOM 3034 C CA . ALA B 1 148 ? 1.522 -25.766 -4.152 1 96.56 148 ALA B CA 1
ATOM 3035 C C . ALA B 1 148 ? 1.229 -26.859 -5.18 1 96.56 148 ALA B C 1
ATOM 3037 O O . ALA B 1 148 ? 1.15 -26.578 -6.379 1 96.56 148 ALA B O 1
ATOM 3038 N N . ASN B 1 149 ? 1.028 -28.094 -4.762 1 94.88 149 ASN B N 1
ATOM 3039 C CA . ASN B 1 149 ? 0.659 -29.172 -5.664 1 94.88 149 ASN B CA 1
ATOM 3040 C C . ASN B 1 149 ? -0.748 -28.984 -6.227 1 94.88 149 ASN B C 1
ATOM 3042 O O . ASN B 1 149 ? -1.044 -29.422 -7.336 1 94.88 149 ASN B O 1
ATOM 3046 N N . ARG B 1 150 ? -1.504 -28.391 -5.406 1 96 150 ARG B N 1
ATOM 3047 C CA . ARG B 1 150 ? -2.881 -28.109 -5.805 1 96 150 ARG B CA 1
ATOM 3048 C C . ARG B 1 150 ? -2.986 -26.781 -6.531 1 96 150 ARG B C 1
ATOM 3050 O O . ARG B 1 150 ? -2.982 -26.734 -7.762 1 96 150 ARG B O 1
ATOM 3057 N N . ALA B 1 151 ? -2.84 -25.672 -5.785 1 98.25 151 ALA B N 1
ATOM 3058 C CA . ALA B 1 151 ? -2.842 -24.328 -6.379 1 98.25 151 ALA B CA 1
ATOM 3059 C C . ALA B 1 151 ? -2.312 -23.297 -5.395 1 98.25 151 ALA B C 1
ATOM 3061 O O . ALA B 1 151 ? -2.713 -23.281 -4.227 1 98.25 151 ALA B O 1
ATOM 3062 N N . ALA B 1 152 ? -1.412 -22.453 -5.914 1 98.69 152 ALA B N 1
ATOM 3063 C CA . ALA B 1 152 ? -0.854 -21.438 -5.031 1 98.69 152 ALA B CA 1
ATOM 3064 C C . ALA B 1 152 ? -0.488 -20.188 -5.816 1 98.69 152 ALA B C 1
ATOM 3066 O O . ALA B 1 152 ? -0.099 -20.266 -6.984 1 98.69 152 ALA B O 1
ATOM 3067 N N . ILE B 1 153 ? -0.686 -19.078 -5.191 1 98.81 153 ILE B N 1
ATOM 3068 C CA . ILE B 1 153 ? -0.127 -17.797 -5.602 1 98.81 153 ILE B CA 1
ATOM 3069 C C . ILE B 1 153 ? 0.977 -17.375 -4.633 1 98.81 153 ILE B C 1
ATOM 3071 O O . ILE B 1 153 ? 0.734 -17.234 -3.434 1 98.81 153 ILE B O 1
ATOM 3075 N N . VAL B 1 154 ? 2.162 -17.266 -5.156 1 98.75 154 VAL B N 1
ATOM 3076 C CA . VAL B 1 154 ? 3.309 -16.844 -4.355 1 98.75 154 VAL B CA 1
ATOM 3077 C C . VAL B 1 154 ? 3.764 -15.453 -4.793 1 98.75 154 VAL B C 1
ATOM 3079 O O . VAL B 1 154 ? 4.281 -15.281 -5.898 1 98.75 154 VAL B O 1
ATOM 3082 N N . ASN B 1 155 ? 3.545 -14.484 -3.932 1 98.44 155 ASN B N 1
ATOM 3083 C CA . ASN B 1 155 ? 4.051 -13.133 -4.148 1 98.44 155 ASN B CA 1
ATOM 3084 C C . ASN B 1 155 ? 5.465 -12.969 -3.594 1 98.44 155 ASN B C 1
ATOM 3086 O O . ASN B 1 155 ? 5.73 -13.32 -2.441 1 98.44 155 ASN B O 1
ATOM 3090 N N . ILE B 1 156 ? 6.328 -12.477 -4.426 1 96.25 156 ILE B N 1
ATOM 3091 C CA . ILE B 1 156 ? 7.676 -12.211 -3.932 1 96.25 156 ILE B CA 1
ATOM 3092 C C . ILE B 1 156 ? 7.711 -10.852 -3.234 1 96.25 156 ILE B C 1
ATOM 3094 O O . ILE B 1 156 ? 7.605 -9.812 -3.885 1 96.25 156 ILE B O 1
ATOM 3098 N N . GLY B 1 157 ? 7.84 -10.945 -1.963 1 90.75 157 GLY B N 1
ATOM 3099 C CA . GLY B 1 157 ? 7.887 -9.75 -1.137 1 90.75 157 GLY B CA 1
ATOM 3100 C C . GLY B 1 157 ? 9.297 -9.234 -0.92 1 90.75 157 GLY B C 1
ATOM 3101 O O . GLY B 1 157 ? 10.141 -9.328 -1.812 1 90.75 157 GLY B O 1
ATOM 3102 N N . SER B 1 158 ? 9.484 -8.492 0.112 1 82.38 158 SER B N 1
ATOM 3103 C CA . SER B 1 158 ? 10.742 -7.887 0.537 1 82.38 158 SER B CA 1
ATOM 3104 C C . SER B 1 158 ? 10.711 -7.523 2.018 1 82.38 158 SER B C 1
ATOM 3106 O O . SER B 1 158 ? 9.656 -7.59 2.654 1 82.38 158 SER B O 1
ATOM 3108 N N . ASP B 1 159 ? 11.875 -7.301 2.547 1 77.81 159 ASP B N 1
ATOM 3109 C CA . ASP B 1 159 ? 11.898 -6.699 3.877 1 77.81 159 ASP B CA 1
ATOM 3110 C C . ASP B 1 159 ? 11.102 -5.395 3.906 1 77.81 159 ASP B C 1
ATOM 3112 O O . ASP B 1 159 ? 10.609 -4.988 4.961 1 77.81 159 ASP B O 1
ATOM 3116 N N . SER B 1 160 ? 10.945 -4.84 2.828 1 81.88 160 SER B N 1
ATOM 3117 C CA . SER B 1 160 ? 10.188 -3.6 2.674 1 81.88 160 SER B CA 1
ATOM 3118 C C . SER B 1 160 ? 8.695 -3.84 2.854 1 81.88 160 SER B C 1
ATOM 3120 O O . SER B 1 160 ? 7.922 -2.891 3.008 1 81.88 160 SER B O 1
ATOM 3122 N N . SER B 1 161 ? 8.344 -4.992 2.926 1 80.5 161 SER B N 1
ATOM 3123 C CA . SER B 1 161 ? 6.938 -5.328 3.137 1 80.5 161 SER B CA 1
ATOM 3124 C C . SER B 1 161 ? 6.566 -5.25 4.613 1 80.5 161 SER B C 1
ATOM 3126 O O . SER B 1 161 ? 5.387 -5.219 4.965 1 80.5 161 SER B O 1
ATOM 3128 N N . SER B 1 162 ? 7.586 -5.273 5.453 1 82.19 162 SER B N 1
ATOM 3129 C CA . SER B 1 162 ? 7.367 -5.352 6.891 1 82.19 162 SER B CA 1
ATOM 3130 C C . SER B 1 162 ? 7.352 -3.965 7.527 1 82.19 162 SER B C 1
ATOM 3132 O O . SER B 1 162 ? 8.32 -3.215 7.414 1 82.19 162 SER B O 1
ATOM 3134 N N . MET B 1 163 ? 6.309 -3.746 8.211 1 83.19 163 MET B N 1
ATOM 3135 C CA . MET B 1 163 ? 6.23 -2.494 8.961 1 83.19 163 MET B CA 1
ATOM 3136 C C . MET B 1 163 ? 7.168 -2.518 10.164 1 83.19 163 MET B C 1
ATOM 3138 O O . MET B 1 163 ? 7.781 -1.503 10.5 1 83.19 163 MET B O 1
ATOM 3142 N N . ALA B 1 164 ? 7.223 -3.637 10.727 1 82.38 164 ALA B N 1
ATOM 3143 C CA . ALA B 1 164 ? 8.055 -3.793 11.922 1 82.38 164 ALA B CA 1
ATOM 3144 C C . ALA B 1 164 ? 9.523 -3.52 11.602 1 82.38 164 ALA B C 1
ATOM 3146 O O . ALA B 1 164 ? 10.273 -3.031 12.453 1 82.38 164 ALA B O 1
ATOM 3147 N N . LEU B 1 165 ? 9.898 -3.754 10.367 1 82.44 165 LEU B N 1
ATOM 3148 C CA . LEU B 1 165 ? 11.297 -3.604 9.984 1 82.44 165 LEU B CA 1
ATOM 3149 C C . LEU B 1 165 ? 11.523 -2.289 9.25 1 82.44 165 LEU B C 1
ATOM 3151 O O . LEU B 1 165 ? 12.625 -2.033 8.75 1 82.44 165 LEU B O 1
ATOM 3155 N N . ASN B 1 166 ? 10.492 -1.522 9.148 1 87.69 166 ASN B N 1
ATOM 3156 C CA . ASN B 1 166 ? 10.602 -0.252 8.438 1 87.69 166 ASN B CA 1
ATOM 3157 C C . ASN B 1 166 ? 11.414 0.766 9.227 1 87.69 166 ASN B C 1
ATOM 3159 O O . ASN B 1 166 ? 10.938 1.324 10.219 1 87.69 166 ASN B O 1
ATOM 3163 N N . ASP B 1 167 ? 12.625 1.033 8.703 1 86.25 167 ASP B N 1
ATOM 3164 C CA . ASP B 1 167 ? 13.516 1.99 9.352 1 86.25 167 ASP B CA 1
ATOM 3165 C C . ASP B 1 167 ? 13.766 3.201 8.453 1 86.25 167 ASP B C 1
ATOM 3167 O O . ASP B 1 167 ? 14.82 3.842 8.547 1 86.25 167 ASP B O 1
ATOM 3171 N N . GLY B 1 168 ? 12.789 3.391 7.523 1 88.94 168 GLY B N 1
ATOM 3172 C CA . GLY B 1 168 ? 12.906 4.547 6.648 1 88.94 168 GLY B CA 1
ATOM 3173 C C . GLY B 1 168 ? 13.328 4.184 5.238 1 88.94 168 GLY B C 1
ATOM 3174 O O . GLY B 1 168 ? 13.266 3.016 4.848 1 88.94 168 GLY B O 1
ATOM 3175 N N . SER B 1 169 ? 13.586 5.207 4.438 1 83.31 169 SER B N 1
ATOM 3176 C CA . SER B 1 169 ? 13.914 4.996 3.029 1 83.31 169 SER B CA 1
ATOM 3177 C C . SER B 1 169 ? 15.328 4.465 2.861 1 83.31 169 SER B C 1
ATOM 3179 O O . SER B 1 169 ? 15.609 3.701 1.936 1 83.31 169 SER B O 1
ATOM 3181 N N . GLY B 1 170 ? 16.188 4.855 3.814 1 74.62 170 GLY B N 1
ATOM 3182 C CA . GLY B 1 170 ? 17.578 4.418 3.809 1 74.62 170 GLY B CA 1
ATOM 3183 C C . GLY B 1 170 ? 18.344 4.855 2.572 1 74.62 170 GLY B C 1
ATOM 3184 O O . GLY B 1 170 ? 17.922 5.781 1.875 1 74.62 170 GLY B O 1
ATOM 3185 N N . GLN B 1 171 ? 19.469 4.18 2.404 1 71.44 171 GLN B N 1
ATOM 3186 C CA . GLN B 1 171 ? 20.375 4.535 1.327 1 71.44 171 GLN B CA 1
ATOM 3187 C C . GLN B 1 171 ? 19.812 4.156 -0.034 1 71.44 171 GLN B C 1
ATOM 3189 O O . GLN B 1 171 ? 20.156 4.762 -1.051 1 71.44 171 GLN B O 1
ATOM 3194 N N . PHE B 1 172 ? 18.859 3.279 -0.018 1 71.62 172 PHE B N 1
ATOM 3195 C CA . PHE B 1 172 ? 18.344 2.77 -1.281 1 71.62 172 PHE B CA 1
ATOM 3196 C C . PHE B 1 172 ? 17.078 3.523 -1.689 1 71.62 172 PHE B C 1
ATOM 3198 O O . PHE B 1 172 ? 16.516 3.271 -2.758 1 71.62 172 PHE B O 1
ATOM 3205 N N . GLU B 1 173 ? 16.688 4.473 -0.939 1 83 173 GLU B N 1
ATOM 3206 C CA . GLU B 1 173 ? 15.539 5.328 -1.249 1 83 173 GLU B CA 1
ATOM 3207 C C . GLU B 1 173 ? 14.305 4.504 -1.583 1 83 173 GLU B C 1
ATOM 3209 O O . GLU B 1 173 ? 13.789 4.574 -2.699 1 83 173 GLU B O 1
ATOM 3214 N N . VAL B 1 174 ? 13.781 3.807 -0.539 1 90.19 174 VAL B N 1
ATOM 3215 C CA . VAL B 1 174 ? 12.82 2.744 -0.843 1 90.19 174 VAL B CA 1
ATOM 3216 C C . VAL B 1 174 ? 11.438 3.141 -0.347 1 90.19 174 VAL B C 1
ATOM 3218 O O . VAL B 1 174 ? 10.609 2.279 -0.036 1 90.19 174 VAL B O 1
ATOM 3221 N N . LEU B 1 175 ? 11.195 4.43 -0.263 1 94.88 175 LEU B N 1
ATOM 3222 C CA . LEU B 1 175 ? 9.891 4.852 0.235 1 94.88 175 LEU B CA 1
ATOM 3223 C C . LEU B 1 175 ? 8.773 4.305 -0.647 1 94.88 175 LEU B C 1
ATOM 3225 O O . LEU B 1 175 ? 7.855 3.645 -0.155 1 94.88 175 LEU B O 1
ATOM 3229 N N . ALA B 1 176 ? 8.867 4.531 -1.946 1 95.88 176 ALA B N 1
ATOM 3230 C CA . ALA B 1 176 ? 7.844 4.059 -2.869 1 95.88 176 ALA B CA 1
ATOM 3231 C C . ALA B 1 176 ? 7.809 2.533 -2.914 1 95.88 176 ALA B C 1
ATOM 3233 O O . ALA B 1 176 ? 6.734 1.934 -3.039 1 95.88 176 ALA B O 1
ATOM 3234 N N . HIS B 1 177 ? 8.953 1.948 -2.822 1 94.06 177 HIS B N 1
ATOM 3235 C CA . HIS B 1 177 ? 9.047 0.493 -2.787 1 94.06 177 HIS B CA 1
ATOM 3236 C C . HIS B 1 177 ? 8.352 -0.073 -1.552 1 94.06 177 HIS B C 1
ATOM 3238 O O . HIS B 1 177 ? 7.578 -1.027 -1.652 1 94.06 177 HIS B O 1
ATOM 3244 N N . ARG B 1 178 ? 8.578 0.529 -0.425 1 94.5 178 ARG B N 1
ATOM 3245 C CA . ARG B 1 178 ? 7.945 0.086 0.814 1 94.5 178 ARG B CA 1
ATOM 3246 C C . ARG B 1 178 ? 6.426 0.196 0.728 1 94.5 178 ARG B C 1
ATOM 3248 O O . ARG B 1 178 ? 5.707 -0.719 1.135 1 94.5 178 ARG B O 1
ATOM 3255 N N . MET B 1 179 ? 5.98 1.307 0.213 1 96.75 179 MET B N 1
ATOM 3256 C CA . MET B 1 179 ? 4.543 1.479 0.018 1 96.75 179 MET B CA 1
ATOM 3257 C C . MET B 1 179 ? 3.973 0.353 -0.837 1 96.75 179 MET B C 1
ATOM 3259 O O . MET B 1 179 ? 2.961 -0.252 -0.478 1 96.75 179 MET B O 1
ATOM 3263 N N . SER B 1 180 ? 4.605 0.066 -1.907 1 97.12 180 SER B N 1
ATOM 3264 C CA . SER B 1 180 ? 4.098 -0.889 -2.887 1 97.12 180 SER B CA 1
ATOM 3265 C C . SER B 1 180 ? 4.141 -2.312 -2.344 1 97.12 180 SER B C 1
ATOM 3267 O O . SER B 1 180 ? 3.197 -3.084 -2.533 1 97.12 180 SER B O 1
ATOM 3269 N N . LYS B 1 181 ? 5.195 -2.66 -1.67 1 95.88 181 LYS B N 1
ATOM 3270 C CA . LYS B 1 181 ? 5.352 -4.027 -1.181 1 95.88 181 LYS B CA 1
ATOM 3271 C C . LYS B 1 181 ? 4.465 -4.281 0.034 1 95.88 181 LYS B C 1
ATOM 3273 O O . LYS B 1 181 ? 3.996 -5.402 0.244 1 95.88 181 LYS B O 1
ATOM 3278 N N . THR B 1 182 ? 4.23 -3.266 0.815 1 95.38 182 THR B N 1
ATOM 3279 C CA . THR B 1 182 ? 3.256 -3.41 1.889 1 95.38 182 THR B CA 1
ATOM 3280 C C . THR B 1 182 ? 1.852 -3.598 1.321 1 95.38 182 THR B C 1
ATOM 3282 O O . THR B 1 182 ? 1.059 -4.375 1.854 1 95.38 182 THR B O 1
ATOM 3285 N N . ALA B 1 183 ? 1.541 -2.83 0.296 1 97 183 ALA B N 1
ATOM 3286 C CA . ALA B 1 183 ? 0.26 -3.012 -0.383 1 97 183 ALA B CA 1
ATOM 3287 C C . ALA B 1 183 ? 0.136 -4.422 -0.954 1 97 183 ALA B C 1
ATOM 3289 O O . ALA B 1 183 ? -0.938 -5.027 -0.901 1 97 183 ALA B O 1
ATOM 3290 N N . LEU B 1 184 ? 1.202 -4.949 -1.483 1 97.44 184 LEU B N 1
ATOM 3291 C CA . LEU B 1 184 ? 1.254 -6.32 -1.979 1 97.44 184 LEU B CA 1
ATOM 3292 C C . LEU B 1 184 ? 0.919 -7.312 -0.869 1 97.44 184 LEU B C 1
ATOM 3294 O O . LEU B 1 184 ? 0.122 -8.234 -1.072 1 97.44 184 LEU B O 1
ATOM 3298 N N . LEU B 1 185 ? 1.519 -7.121 0.248 1 95.88 185 LEU B N 1
ATOM 3299 C CA . LEU B 1 185 ? 1.248 -8 1.378 1 95.88 185 LEU B CA 1
ATOM 3300 C C . LEU B 1 185 ? -0.208 -7.895 1.818 1 95.88 185 LEU B C 1
ATOM 3302 O O . LEU B 1 185 ? -0.827 -8.898 2.186 1 95.88 185 LEU B O 1
ATOM 3306 N N . SER B 1 186 ? -0.694 -6.688 1.765 1 95.62 186 SER B N 1
ATOM 3307 C CA . SER B 1 186 ? -2.084 -6.461 2.145 1 95.62 186 SER B CA 1
ATOM 3308 C C . SER B 1 186 ? -3.033 -7.285 1.282 1 95.62 186 SER B C 1
ATOM 3310 O O . SER B 1 186 ? -3.906 -7.984 1.804 1 95.62 186 SER B O 1
ATOM 3312 N N . PHE B 1 187 ? -2.875 -7.258 -0.039 1 96.94 187 PHE B N 1
ATOM 3313 C CA . PHE B 1 187 ? -3.818 -8.031 -0.841 1 96.94 187 PHE B CA 1
ATOM 3314 C C . PHE B 1 187 ? -3.535 -9.523 -0.725 1 96.94 187 PHE B C 1
ATOM 3316 O O . PHE B 1 187 ? -4.426 -10.344 -0.948 1 96.94 187 PHE B O 1
ATOM 3323 N N . THR B 1 188 ? -2.279 -9.891 -0.408 1 97.38 188 THR B N 1
ATOM 3324 C CA . THR B 1 188 ? -1.976 -11.297 -0.151 1 97.38 188 THR B CA 1
ATOM 3325 C C . THR B 1 188 ? -2.871 -11.852 0.954 1 97.38 188 THR B C 1
ATOM 3327 O O . THR B 1 188 ? -3.512 -12.883 0.78 1 97.38 188 THR B O 1
ATOM 3330 N N . ARG B 1 189 ? -2.869 -11.094 2.02 1 95.5 189 ARG B N 1
ATOM 3331 C CA . ARG B 1 189 ? -3.686 -11.516 3.152 1 95.5 189 ARG B CA 1
ATOM 3332 C C . ARG B 1 189 ? -5.172 -11.445 2.814 1 95.5 189 ARG B C 1
ATOM 3334 O O . ARG B 1 189 ? -5.93 -12.367 3.131 1 95.5 189 ARG B O 1
ATOM 3341 N N . THR B 1 190 ? -5.582 -10.406 2.172 1 96.44 190 THR B N 1
ATOM 3342 C CA . THR B 1 190 ? -6.988 -10.227 1.835 1 96.44 190 THR B CA 1
ATOM 3343 C C . THR B 1 190 ? -7.473 -11.352 0.925 1 96.44 190 THR B C 1
ATOM 3345 O O . THR B 1 190 ? -8.531 -11.945 1.163 1 96.44 190 THR B O 1
ATOM 3348 N N . LEU B 1 191 ? -6.723 -11.68 -0.077 1 96.81 191 LEU B N 1
ATOM 3349 C CA . LEU B 1 191 ? -7.082 -12.766 -0.985 1 96.81 191 LEU B CA 1
ATOM 3350 C C . LEU B 1 191 ? -7.18 -14.094 -0.24 1 96.81 191 LEU B C 1
ATOM 3352 O O . LEU B 1 191 ? -8.117 -14.867 -0.456 1 96.81 191 LEU B O 1
ATOM 3356 N N . ALA B 1 192 ? -6.164 -14.359 0.573 1 96.94 192 ALA B N 1
ATOM 3357 C CA . ALA B 1 192 ? -6.164 -15.602 1.338 1 96.94 192 ALA B CA 1
ATOM 3358 C C . ALA B 1 192 ? -7.445 -15.742 2.154 1 96.94 192 ALA B C 1
ATOM 3360 O O . ALA B 1 192 ? -8.07 -16.812 2.16 1 96.94 192 ALA B O 1
ATOM 3361 N N . MET B 1 193 ? -7.844 -14.648 2.789 1 95.56 193 MET B N 1
ATOM 3362 C CA . MET B 1 193 ? -9.039 -14.664 3.621 1 95.56 193 MET B CA 1
ATOM 3363 C C . MET B 1 193 ? -10.297 -14.812 2.768 1 95.56 193 MET B C 1
ATOM 3365 O O . MET B 1 193 ? -11.203 -15.57 3.113 1 95.56 193 MET B O 1
ATOM 3369 N N . ASP B 1 194 ? -10.359 -14.078 1.695 1 95.38 194 ASP B N 1
ATOM 3370 C CA . ASP B 1 194 ? -11.516 -14.148 0.807 1 95.38 194 ASP B CA 1
ATOM 3371 C C . ASP B 1 194 ? -11.672 -15.547 0.217 1 95.38 194 ASP B C 1
ATOM 3373 O O . ASP B 1 194 ? -12.781 -16.078 0.156 1 95.38 194 ASP B O 1
ATOM 3377 N N . TYR B 1 195 ? -10.586 -16.109 -0.241 1 96.06 195 TYR B N 1
ATOM 3378 C CA . TYR B 1 195 ? -10.609 -17.453 -0.815 1 96.06 195 TYR B CA 1
ATOM 3379 C C . TYR B 1 195 ? -11.031 -18.484 0.228 1 96.06 195 TYR B C 1
ATOM 3381 O O . TYR B 1 195 ? -11.789 -19.406 -0.074 1 96.06 195 TYR B O 1
ATOM 3389 N N . LYS B 1 196 ? -10.508 -18.344 1.389 1 94.88 196 LYS B N 1
ATOM 3390 C CA . LYS B 1 196 ? -10.914 -19.234 2.469 1 94.88 196 LYS B CA 1
ATOM 3391 C C . LYS B 1 196 ? -12.422 -19.188 2.695 1 94.88 196 LYS B C 1
ATOM 3393 O O . LYS B 1 196 ? -13.086 -20.219 2.76 1 94.88 196 LYS B O 1
ATOM 3398 N N . LYS B 1 197 ? -12.984 -18 2.754 1 93.94 197 LYS B N 1
ATOM 3399 C CA . LYS B 1 197 ? -14.406 -17.812 3.006 1 93.94 197 LYS B CA 1
ATOM 3400 C C . LYS B 1 197 ? -15.25 -18.359 1.858 1 93.94 197 LYS B C 1
ATOM 3402 O O . LYS B 1 197 ? -16.344 -18.906 2.082 1 93.94 197 LYS B O 1
ATOM 3407 N N . ALA B 1 198 ? -14.719 -18.25 0.723 1 93.62 198 ALA B N 1
ATOM 3408 C CA . ALA B 1 198 ? -15.445 -18.703 -0.462 1 93.62 198 ALA B CA 1
ATOM 3409 C C . ALA B 1 198 ? -15.133 -20.172 -0.762 1 93.62 198 ALA B C 1
ATOM 3411 O O . ALA B 1 198 ? -15.617 -20.719 -1.75 1 93.62 198 ALA B O 1
ATOM 3412 N N . GLU B 1 199 ? -14.234 -20.781 0.004 1 94.62 199 GLU B N 1
ATOM 3413 C CA . GLU B 1 199 ? -13.82 -22.172 -0.156 1 94.62 199 GLU B CA 1
ATOM 3414 C C . GLU B 1 199 ? -13.156 -22.391 -1.511 1 94.62 199 GLU B C 1
ATOM 3416 O O . GLU B 1 199 ? -13.43 -23.391 -2.184 1 94.62 199 GLU B O 1
ATOM 3421 N N . ILE B 1 200 ? -12.484 -21.375 -1.938 1 95.69 200 ILE B N 1
ATOM 3422 C CA . ILE B 1 200 ? -11.648 -21.484 -3.127 1 95.69 200 ILE B CA 1
ATOM 3423 C C . ILE B 1 200 ? -10.289 -22.078 -2.75 1 95.69 200 ILE B C 1
ATOM 3425 O O . ILE B 1 200 ? -9.578 -21.516 -1.909 1 95.69 200 ILE B O 1
ATOM 3429 N N . PRO B 1 201 ? -9.867 -23.156 -3.359 1 97.06 201 PRO B N 1
ATOM 3430 C CA . PRO B 1 201 ? -8.703 -23.922 -2.898 1 97.06 201 PRO B CA 1
ATOM 3431 C C . PRO B 1 201 ? -7.395 -23.406 -3.496 1 97.06 201 PRO B C 1
ATOM 3433 O O . PRO B 1 201 ? -6.645 -24.172 -4.102 1 97.06 201 PRO B O 1
ATOM 3436 N N . ILE B 1 202 ? -7.086 -22.172 -3.291 1 98.06 202 ILE B N 1
ATOM 3437 C CA . ILE B 1 202 ? -5.848 -21.547 -3.738 1 98.06 202 ILE B CA 1
ATOM 3438 C C . ILE B 1 202 ? -5.094 -20.984 -2.537 1 98.06 202 ILE B C 1
ATOM 3440 O O . ILE B 1 202 ? -5.633 -20.156 -1.79 1 98.06 202 ILE B O 1
ATOM 3444 N N . LEU B 1 203 ? -3.912 -21.484 -2.301 1 98.44 203 LEU B N 1
ATOM 3445 C CA . LEU B 1 203 ? -3.049 -20.938 -1.262 1 98.44 203 LEU B CA 1
ATOM 3446 C C . LEU B 1 203 ? -2.396 -19.641 -1.729 1 98.44 203 LEU B C 1
ATOM 3448 O O . LEU B 1 203 ? -1.837 -19.578 -2.826 1 98.44 203 LEU B O 1
ATOM 3452 N N . VAL B 1 204 ? -2.539 -18.562 -0.973 1 98.44 204 VAL B N 1
ATOM 3453 C CA . VAL B 1 204 ? -1.909 -17.297 -1.291 1 98.44 204 VAL B CA 1
ATOM 3454 C C .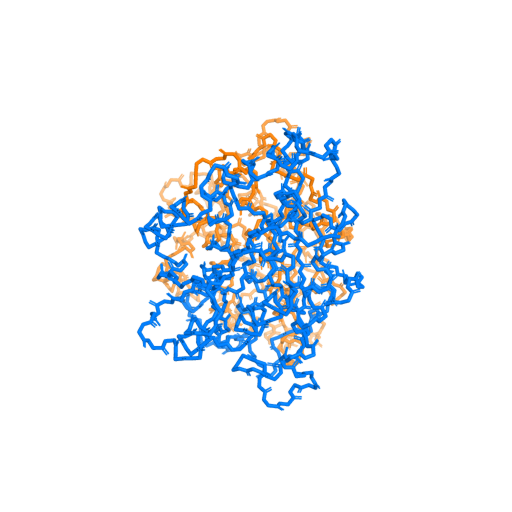 VAL B 1 204 ? -0.915 -16.922 -0.194 1 98.44 204 VAL B C 1
ATOM 3456 O O . VAL B 1 204 ? -1.262 -16.906 0.989 1 98.44 204 VAL B O 1
ATOM 3459 N N . THR B 1 205 ? 0.312 -16.656 -0.59 1 98 205 THR B N 1
ATOM 3460 C CA . THR B 1 205 ? 1.323 -16.328 0.408 1 98 205 THR B CA 1
ATOM 3461 C C . THR B 1 205 ? 2.352 -15.359 -0.166 1 98 205 THR B C 1
ATOM 3463 O O . THR B 1 205 ? 2.268 -14.977 -1.335 1 98 205 THR B O 1
ATOM 3466 N N . CYS B 1 206 ? 3.186 -14.852 0.728 1 97.44 206 CYS B N 1
ATOM 3467 C CA . CYS B 1 206 ? 4.27 -13.945 0.367 1 97.44 206 CYS B CA 1
ATOM 3468 C C . CYS B 1 206 ? 5.605 -14.445 0.905 1 97.44 206 CYS B C 1
ATOM 3470 O O . CYS B 1 206 ? 5.715 -14.789 2.084 1 97.44 206 CYS B O 1
ATOM 3472 N N . LEU B 1 207 ? 6.602 -14.57 0.045 1 96.69 207 LEU B N 1
ATOM 3473 C CA . LEU B 1 207 ? 7.938 -15.008 0.432 1 96.69 207 LEU B CA 1
ATOM 3474 C C . LEU B 1 207 ? 8.977 -13.938 0.119 1 96.69 207 LEU B C 1
ATOM 3476 O O . LEU B 1 207 ? 8.914 -13.297 -0.931 1 96.69 207 LEU B O 1
ATOM 3480 N N . HIS B 1 208 ? 9.859 -13.766 0.966 1 92.38 208 HIS B N 1
ATOM 3481 C CA . HIS B 1 208 ? 10.992 -12.859 0.815 1 92.38 208 HIS B CA 1
ATOM 3482 C C . HIS B 1 208 ? 12.242 -13.609 0.346 1 92.38 208 HIS B C 1
ATOM 3484 O O . HIS B 1 208 ? 12.688 -14.547 1.004 1 92.38 208 HIS B O 1
ATOM 3490 N N . PRO B 1 209 ? 12.742 -13.188 -0.692 1 89.88 209 PRO B N 1
ATOM 3491 C CA . PRO B 1 209 ? 13.898 -13.914 -1.226 1 89.88 209 PRO B CA 1
ATOM 3492 C C . PRO B 1 209 ? 15.188 -13.617 -0.454 1 89.88 209 PRO B C 1
ATOM 3494 O O . PRO B 1 209 ? 16.188 -14.32 -0.631 1 89.88 209 PRO B O 1
ATOM 3497 N N . GLY B 1 210 ? 15.164 -12.617 0.436 1 80.31 210 GLY B N 1
ATOM 3498 C CA . GLY B 1 210 ? 16.391 -12.109 1.052 1 80.31 210 GLY B CA 1
ATOM 3499 C C . GLY B 1 210 ? 17.016 -10.961 0.281 1 80.31 210 GLY B C 1
ATOM 3500 O O . GLY B 1 210 ? 16.469 -10.523 -0.734 1 80.31 210 GLY B O 1
ATOM 3501 N N . TRP B 1 211 ? 17.984 -10.367 0.855 1 76.31 211 TRP B N 1
ATOM 3502 C CA . TRP B 1 211 ? 18.797 -9.398 0.131 1 76.31 211 TRP B CA 1
ATOM 3503 C C . TRP B 1 211 ? 19.766 -10.102 -0.809 1 76.31 211 TRP B C 1
ATOM 3505 O O . TRP B 1 211 ? 20.781 -10.648 -0.367 1 76.31 211 TRP B O 1
ATOM 3515 N N . VAL B 1 212 ? 19.422 -10.125 -2.027 1 80.38 212 VAL B N 1
ATOM 3516 C CA . VAL B 1 212 ? 20.078 -10.984 -3.01 1 80.38 212 VAL B CA 1
ATOM 3517 C C . VAL B 1 212 ? 20.906 -10.141 -3.971 1 80.38 212 VAL B C 1
ATOM 3519 O O . VAL B 1 212 ? 20.484 -9.047 -4.367 1 80.38 212 VAL B O 1
ATOM 3522 N N . ASP B 1 213 ? 22.047 -10.625 -4.266 1 75.88 213 ASP B N 1
ATOM 3523 C CA . ASP B 1 213 ? 22.891 -9.984 -5.262 1 75.88 213 ASP B CA 1
ATOM 3524 C C . ASP B 1 213 ? 22.266 -10.047 -6.648 1 75.88 213 ASP B C 1
ATOM 3526 O O . ASP B 1 213 ? 22.469 -11.016 -7.391 1 75.88 213 ASP B O 1
ATOM 3530 N N . SER B 1 214 ? 21.484 -9.102 -6.992 1 76.12 214 SER B N 1
ATOM 3531 C CA . SER B 1 214 ? 20.766 -8.898 -8.25 1 76.12 214 SER B CA 1
ATOM 3532 C C . SER B 1 214 ? 20.766 -7.434 -8.656 1 76.12 214 SER B C 1
ATOM 3534 O O . SER B 1 214 ? 21.359 -6.594 -7.984 1 76.12 214 SER B O 1
ATOM 3536 N N . GLU B 1 215 ? 20.219 -7.234 -9.828 1 67.75 215 GLU B N 1
ATOM 3537 C CA . GLU B 1 215 ? 20.141 -5.848 -10.281 1 67.75 215 GLU B CA 1
ATOM 3538 C C . GLU B 1 215 ? 19.422 -4.969 -9.258 1 67.75 215 GLU B C 1
ATOM 3540 O O . GLU B 1 215 ? 19.812 -3.811 -9.055 1 67.75 215 GLU B O 1
ATOM 3545 N N . LEU B 1 216 ? 18.516 -5.52 -8.547 1 71.38 216 LEU B N 1
ATOM 3546 C CA . LEU B 1 216 ? 17.75 -4.738 -7.582 1 71.38 216 LEU B CA 1
ATOM 3547 C C . LEU B 1 216 ? 18.469 -4.688 -6.238 1 71.38 216 LEU B C 1
ATOM 3549 O O . LEU B 1 216 ? 18.469 -3.656 -5.562 1 71.38 216 LEU B O 1
ATOM 3553 N N . GLY B 1 217 ? 19.094 -5.754 -5.812 1 72.69 217 GLY B N 1
ATOM 3554 C CA . GLY B 1 217 ? 19.688 -5.859 -4.488 1 72.69 217 GLY B CA 1
ATOM 3555 C C . GLY B 1 217 ? 21.078 -5.27 -4.418 1 72.69 217 GLY B C 1
ATOM 3556 O O . GLY B 1 217 ? 21.531 -4.84 -3.352 1 72.69 217 GLY B O 1
ATOM 3557 N N . GLY B 1 218 ? 21.766 -5.324 -5.562 1 71 218 GLY B N 1
ATOM 3558 C CA . GLY B 1 218 ? 23.109 -4.758 -5.629 1 71 218 GLY B CA 1
ATOM 3559 C C . GLY B 1 218 ? 24.188 -5.727 -5.188 1 71 218 GLY B C 1
ATOM 3560 O O . GLY B 1 218 ? 23.891 -6.75 -4.57 1 71 218 GLY B O 1
ATOM 3561 N N . PRO B 1 219 ? 25.391 -5.395 -5.492 1 69.44 219 PRO B N 1
ATOM 3562 C CA . PRO B 1 219 ? 26.516 -6.293 -5.285 1 69.44 219 PRO B CA 1
ATOM 3563 C C . PRO B 1 219 ? 26.859 -6.496 -3.811 1 69.44 219 PRO B C 1
ATOM 3565 O O . PRO B 1 219 ? 27.578 -7.434 -3.459 1 69.44 219 PRO B O 1
ATOM 3568 N N . GLU B 1 220 ? 26.328 -5.711 -2.912 1 70.25 220 GLU B N 1
ATOM 3569 C CA . GLU B 1 220 ? 26.641 -5.82 -1.489 1 70.25 220 GLU B CA 1
ATOM 3570 C C . GLU B 1 220 ? 25.75 -6.859 -0.812 1 70.25 220 GLU B C 1
ATOM 3572 O O . GLU B 1 220 ? 25.953 -7.191 0.358 1 70.25 220 GLU B O 1
ATOM 3577 N N . ALA B 1 221 ? 24.891 -7.457 -1.592 1 73.62 221 ALA B N 1
ATOM 3578 C CA . ALA B 1 221 ? 23.953 -8.43 -1.016 1 73.62 221 ALA B CA 1
ATOM 3579 C C . ALA B 1 221 ? 24.672 -9.727 -0.655 1 73.62 221 ALA B C 1
ATOM 3581 O O . ALA B 1 221 ? 25.406 -10.281 -1.469 1 73.62 221 ALA B O 1
ATOM 3582 N N . PRO B 1 222 ? 24.422 -10.312 0.486 1 77.75 222 PRO B N 1
ATOM 3583 C CA . PRO B 1 222 ? 25.172 -11.469 0.985 1 77.75 222 PRO B CA 1
ATOM 3584 C C . PRO B 1 222 ? 24.703 -12.789 0.373 1 77.75 222 PRO B C 1
ATOM 3586 O O . PRO B 1 222 ? 25.422 -13.789 0.415 1 77.75 222 PRO B O 1
ATOM 3589 N N . VAL B 1 223 ? 23.578 -12.828 -0.182 1 83.44 223 VAL B N 1
ATOM 3590 C CA . VAL B 1 223 ? 23 -14.086 -0.657 1 83.44 223 VAL B CA 1
ATOM 3591 C C . VAL B 1 223 ? 23.031 -14.117 -2.184 1 83.44 223 VAL B C 1
ATOM 3593 O O . VAL B 1 223 ? 22.672 -13.141 -2.84 1 83.44 223 VAL B O 1
ATOM 3596 N N . THR B 1 224 ? 23.516 -15.266 -2.703 1 87.94 224 THR B N 1
ATOM 3597 C CA . THR B 1 224 ? 23.531 -15.398 -4.156 1 87.94 224 THR B CA 1
ATOM 3598 C C . THR B 1 224 ? 22.125 -15.695 -4.684 1 87.94 224 THR B C 1
ATOM 3600 O O . THR B 1 224 ? 21.266 -16.172 -3.941 1 87.94 224 THR B O 1
ATOM 3603 N N . VAL B 1 225 ? 21.984 -15.5 -5.93 1 91.75 225 VAL B N 1
ATOM 3604 C CA . VAL B 1 225 ? 20.703 -15.773 -6.578 1 91.75 225 VAL B CA 1
ATOM 3605 C C . VAL B 1 225 ? 20.375 -17.266 -6.48 1 91.75 225 VAL B C 1
ATOM 3607 O O . VAL B 1 225 ? 19.25 -17.641 -6.129 1 91.75 225 VAL B O 1
ATOM 3610 N N . LYS B 1 226 ? 21.359 -18.094 -6.715 1 92.56 226 LYS B N 1
ATOM 3611 C CA . LYS B 1 226 ? 21.156 -19.547 -6.699 1 92.56 226 LYS B CA 1
ATOM 3612 C C . LYS B 1 226 ? 20.75 -20.031 -5.312 1 92.56 226 LYS B C 1
ATOM 3614 O O . LYS B 1 226 ? 19.812 -20.812 -5.18 1 92.56 226 LYS B O 1
ATOM 3619 N N . GLU B 1 227 ? 21.438 -19.547 -4.312 1 91.69 227 GLU B N 1
ATOM 3620 C CA . GLU B 1 227 ? 21.109 -19.922 -2.941 1 91.69 227 GLU B CA 1
ATOM 3621 C C . GLU B 1 227 ? 19.703 -19.469 -2.561 1 91.69 227 GLU B C 1
ATOM 3623 O O . GLU B 1 227 ? 18.922 -20.234 -1.988 1 91.69 227 GLU B O 1
ATOM 3628 N N . SER B 1 228 ? 19.406 -18.281 -2.895 1 93.5 228 SER B N 1
ATOM 3629 C CA . SER B 1 228 ? 18.109 -17.703 -2.543 1 93.5 228 SER B CA 1
ATOM 3630 C C . SER B 1 228 ? 16.969 -18.438 -3.254 1 93.5 228 SER B C 1
ATOM 3632 O O . SER B 1 228 ? 16.016 -18.875 -2.613 1 93.5 228 SER B O 1
ATOM 3634 N N . THR B 1 229 ? 17.109 -18.625 -4.508 1 95.75 229 THR B N 1
ATOM 3635 C CA . THR B 1 229 ? 16 -19.156 -5.293 1 95.75 229 THR B CA 1
ATOM 3636 C C . THR B 1 229 ? 15.852 -20.656 -5.059 1 95.75 229 THR B C 1
ATOM 3638 O O . THR B 1 229 ? 14.742 -21.188 -5.105 1 95.75 229 THR B O 1
ATOM 3641 N N . GLY B 1 230 ? 16.969 -21.344 -4.773 1 96.19 230 GLY B N 1
ATOM 3642 C CA . GLY B 1 230 ? 16.859 -22.734 -4.355 1 96.19 230 GLY B CA 1
ATOM 3643 C C . GLY B 1 230 ? 16.047 -22.906 -3.084 1 96.19 230 GLY B C 1
ATOM 3644 O O . GLY B 1 230 ? 15.164 -23.781 -3.014 1 96.19 230 GLY B O 1
ATOM 3645 N N . ALA B 1 231 ? 16.344 -22.062 -2.139 1 95.38 231 ALA B N 1
ATOM 3646 C CA . ALA B 1 231 ? 15.594 -22.109 -0.882 1 95.38 231 ALA B CA 1
ATOM 3647 C C . ALA B 1 231 ? 14.133 -21.734 -1.1 1 95.38 231 ALA B C 1
ATOM 3649 O O . ALA B 1 231 ? 13.234 -22.344 -0.506 1 95.38 231 ALA B O 1
ATOM 3650 N N . LEU B 1 232 ? 13.867 -20.781 -1.949 1 96.81 232 LEU B N 1
ATOM 3651 C CA . LEU B 1 232 ? 12.516 -20.312 -2.236 1 96.81 232 LEU B CA 1
ATOM 3652 C C . LEU B 1 232 ? 11.68 -21.438 -2.842 1 96.81 232 LEU B C 1
ATOM 3654 O O . LEU B 1 232 ? 10.555 -21.688 -2.398 1 96.81 232 LEU B O 1
ATOM 3658 N N . VAL B 1 233 ? 12.227 -22.094 -3.824 1 98 233 VAL B N 1
ATOM 3659 C CA . VAL B 1 233 ? 11.484 -23.141 -4.516 1 98 233 VAL B CA 1
ATOM 3660 C C . VAL B 1 233 ? 11.242 -24.312 -3.572 1 98 233 VAL B C 1
ATOM 3662 O O . VAL B 1 233 ? 10.156 -24.891 -3.555 1 98 233 VAL B O 1
ATOM 3665 N N . LYS B 1 234 ? 12.25 -24.672 -2.787 1 97 234 LYS B N 1
ATOM 3666 C CA . LYS B 1 234 ? 12.055 -25.688 -1.769 1 97 234 LYS B CA 1
ATOM 3667 C C . LYS B 1 234 ? 10.914 -25.312 -0.825 1 97 234 LYS B C 1
ATOM 3669 O O . LYS B 1 234 ? 10.086 -26.156 -0.469 1 97 234 LYS B O 1
ATOM 3674 N N . SER B 1 235 ? 10.906 -24.109 -0.419 1 97.44 235 SER B N 1
ATOM 3675 C CA . SER B 1 235 ? 9.859 -23.609 0.471 1 97.44 235 SER B CA 1
ATOM 3676 C C . SER B 1 235 ? 8.492 -23.656 -0.209 1 97.44 235 SER B C 1
ATOM 3678 O O . SER B 1 235 ? 7.488 -23.984 0.425 1 97.44 235 SER B O 1
ATOM 3680 N N . ILE B 1 236 ? 8.445 -23.297 -1.498 1 98.06 236 ILE B N 1
ATOM 3681 C CA . ILE B 1 236 ? 7.188 -23.344 -2.24 1 98.06 236 ILE B CA 1
ATOM 3682 C C . ILE B 1 236 ? 6.629 -24.766 -2.225 1 98.06 236 ILE B C 1
ATOM 3684 O O . ILE B 1 236 ? 5.43 -24.969 -2.018 1 98.06 236 ILE B O 1
ATOM 3688 N N . PHE B 1 237 ? 7.488 -25.781 -2.355 1 97.44 237 PHE B N 1
ATOM 3689 C CA . PHE B 1 237 ? 7.074 -27.188 -2.352 1 97.44 237 PHE B CA 1
ATOM 3690 C C . PHE B 1 237 ? 6.508 -27.578 -0.993 1 97.44 237 PHE B C 1
ATOM 3692 O O . PHE B 1 237 ? 5.75 -28.547 -0.887 1 97.44 237 PHE B O 1
ATOM 3699 N N . ASN B 1 238 ? 6.832 -26.766 0.023 1 97.06 238 ASN B N 1
ATOM 3700 C CA . ASN B 1 238 ? 6.473 -27.141 1.386 1 97.06 238 ASN B CA 1
ATOM 3701 C C . ASN B 1 238 ? 5.375 -26.25 1.946 1 97.06 238 ASN B C 1
ATOM 3703 O O . ASN B 1 238 ? 5.102 -26.266 3.146 1 97.06 238 ASN B O 1
ATOM 3707 N N . LEU B 1 239 ? 4.789 -25.453 1.151 1 97.44 239 LEU B N 1
ATOM 3708 C CA . LEU B 1 239 ? 3.723 -24.562 1.597 1 97.44 239 LEU B CA 1
ATOM 3709 C C . LEU B 1 239 ? 2.514 -25.359 2.078 1 97.44 239 LEU B C 1
ATOM 3711 O O . LEU B 1 239 ? 2.145 -26.359 1.465 1 97.44 239 LEU B O 1
ATOM 3715 N N . THR B 1 240 ? 1.909 -24.953 3.17 1 96.62 240 THR B N 1
ATOM 3716 C CA . THR B 1 240 ? 0.679 -25.5 3.74 1 96.62 240 THR B CA 1
ATOM 3717 C C . THR B 1 240 ? -0.277 -24.375 4.125 1 96.62 240 THR B C 1
ATOM 3719 O O . THR B 1 240 ? 0.04 -23.188 3.947 1 96.62 240 THR B O 1
ATOM 3722 N N . GLU B 1 241 ? -1.383 -24.766 4.613 1 96.31 241 GLU B N 1
ATOM 3723 C CA . GLU B 1 241 ? -2.408 -23.812 5.023 1 96.31 241 GLU B CA 1
ATOM 3724 C C . GLU B 1 241 ? -1.859 -22.828 6.047 1 96.31 241 GLU B C 1
ATOM 3726 O O . GLU B 1 241 ? -2.285 -21.656 6.086 1 96.31 241 GLU B O 1
ATOM 3731 N N . THR B 1 242 ? -0.87 -23.188 6.82 1 96.19 242 THR B N 1
ATOM 3732 C CA . THR B 1 242 ? -0.331 -22.328 7.875 1 96.19 242 THR B CA 1
ATOM 3733 C C . THR B 1 242 ? 0.451 -21.172 7.277 1 96.19 242 THR B C 1
ATOM 3735 O O . THR B 1 242 ? 0.761 -20.203 7.977 1 96.19 242 THR B O 1
ATOM 3738 N N . HIS B 1 243 ? 0.725 -21.203 6.02 1 96.88 243 HIS B N 1
ATOM 3739 C CA . HIS B 1 243 ? 1.528 -20.172 5.371 1 96.88 243 HIS B CA 1
ATOM 3740 C C . HIS B 1 243 ? 0.649 -19.188 4.602 1 96.88 243 HIS B C 1
ATOM 3742 O O . HIS B 1 243 ? 1.151 -18.219 4.023 1 96.88 243 HIS B O 1
ATOM 3748 N N . ALA B 1 244 ? -0.638 -19.422 4.598 1 96.88 244 ALA B N 1
ATOM 3749 C CA . ALA B 1 244 ? -1.553 -18.594 3.824 1 96.88 244 ALA B CA 1
ATOM 3750 C C . ALA B 1 244 ? -1.662 -17.188 4.43 1 96.88 244 ALA B C 1
ATOM 3752 O O . ALA B 1 244 ? -1.824 -17.047 5.645 1 96.88 244 ALA B O 1
ATOM 3753 N N . GLY B 1 245 ? -1.506 -16.188 3.611 1 95.5 245 GLY B N 1
ATOM 3754 C CA . GLY B 1 245 ? -1.827 -14.812 3.947 1 95.5 245 GLY B CA 1
ATOM 3755 C C . GLY B 1 245 ? -0.75 -14.133 4.77 1 95.5 245 GLY B C 1
ATOM 3756 O O . GLY B 1 245 ? -0.982 -13.07 5.348 1 95.5 245 GLY B O 1
ATOM 3757 N N . ARG B 1 246 ? 0.43 -14.727 4.82 1 92.62 246 ARG B N 1
ATOM 3758 C CA . ARG B 1 246 ? 1.476 -14.188 5.684 1 92.62 246 ARG B CA 1
ATOM 3759 C C . ARG B 1 246 ? 2.77 -13.969 4.906 1 92.62 246 ARG B C 1
ATOM 3761 O O . ARG B 1 246 ? 2.801 -14.133 3.686 1 92.62 246 ARG B O 1
ATOM 3768 N N . LEU B 1 247 ? 3.672 -13.391 5.598 1 94.31 247 LEU B N 1
ATOM 3769 C CA . LEU B 1 247 ? 4.992 -13.117 5.043 1 94.31 247 LEU B CA 1
ATOM 3770 C C . LEU B 1 247 ? 6.047 -14.016 5.672 1 94.31 247 LEU B C 1
ATOM 3772 O O . LEU B 1 247 ? 6.125 -14.125 6.898 1 94.31 247 LEU B O 1
ATOM 3776 N N . PHE B 1 248 ? 6.875 -14.617 4.805 1 95.69 248 PHE B N 1
ATOM 3777 C CA . PHE B 1 248 ? 7.91 -15.523 5.293 1 95.69 248 PHE B CA 1
ATOM 3778 C C . PHE B 1 248 ? 9.242 -15.25 4.605 1 95.69 248 PHE B C 1
ATOM 3780 O O . PHE B 1 248 ? 9.266 -14.742 3.479 1 95.69 248 PHE B O 1
ATOM 3787 N N . GLU B 1 249 ? 10.289 -15.594 5.262 1 94.31 249 GLU B N 1
ATOM 3788 C CA . GLU B 1 249 ? 11.602 -15.656 4.625 1 94.31 249 GLU B CA 1
ATOM 3789 C C . GLU B 1 249 ? 11.672 -16.797 3.621 1 94.31 249 GLU B C 1
ATOM 3791 O O . GLU B 1 249 ? 10.781 -17.656 3.572 1 94.31 249 GLU B O 1
ATOM 3796 N N . ARG B 1 250 ? 12.734 -16.891 2.9 1 93.88 250 ARG B N 1
ATOM 3797 C CA . ARG B 1 250 ? 12.914 -17.906 1.867 1 93.88 250 ARG B CA 1
ATOM 3798 C C . ARG B 1 250 ? 12.938 -19.297 2.471 1 93.88 250 ARG B C 1
ATOM 3800 O O . ARG B 1 250 ? 12.734 -20.297 1.764 1 93.88 250 ARG B O 1
ATOM 3807 N N . ASP B 1 251 ? 13.148 -19.438 3.793 1 93.44 251 ASP B N 1
ATOM 3808 C CA . ASP B 1 251 ? 13.172 -20.75 4.449 1 93.44 251 ASP B CA 1
ATOM 3809 C C . ASP B 1 251 ? 11.898 -20.984 5.258 1 93.44 251 ASP B C 1
ATOM 3811 O O . ASP B 1 251 ? 11.859 -21.844 6.133 1 93.44 251 ASP B O 1
ATOM 3815 N N . LEU B 1 252 ? 10.891 -20.109 5.102 1 95.5 252 LEU B N 1
ATOM 3816 C CA . LEU B 1 252 ? 9.555 -20.188 5.68 1 95.5 252 LEU B CA 1
ATOM 3817 C C . LEU B 1 252 ? 9.57 -19.719 7.133 1 95.5 252 LEU B C 1
ATOM 3819 O O . LEU B 1 252 ? 8.602 -19.938 7.863 1 95.5 252 LEU B O 1
ATOM 3823 N N . THR B 1 253 ? 10.711 -19.125 7.551 1 95 253 THR B N 1
ATOM 3824 C CA . THR B 1 253 ? 10.672 -18.438 8.844 1 95 253 THR B CA 1
ATOM 3825 C C . THR B 1 253 ? 9.703 -17.266 8.805 1 95 253 THR B C 1
ATOM 3827 O O . THR B 1 253 ? 9.742 -16.453 7.879 1 95 253 THR B O 1
ATOM 3830 N N . PRO B 1 254 ? 8.805 -17.219 9.758 1 93.75 254 PRO B N 1
ATOM 3831 C CA . PRO B 1 254 ? 7.844 -16.109 9.75 1 93.75 254 PRO B CA 1
ATOM 3832 C C . PRO B 1 254 ? 8.508 -14.75 9.898 1 93.75 254 PRO B C 1
ATOM 3834 O O . PRO B 1 254 ? 9.477 -14.609 10.648 1 93.75 254 PRO B O 1
ATOM 3837 N N . MET B 1 255 ? 8.078 -13.828 9.141 1 90.88 255 MET B N 1
ATOM 3838 C CA . MET B 1 255 ? 8.5 -12.438 9.273 1 90.88 255 MET B CA 1
ATOM 3839 C C . MET B 1 255 ? 7.387 -11.594 9.891 1 90.88 255 MET B C 1
ATOM 3841 O O . MET B 1 255 ? 6.207 -11.82 9.617 1 90.88 255 MET B O 1
ATOM 3845 N N . PRO B 1 256 ? 7.809 -10.664 10.719 1 85.19 256 PRO B N 1
ATOM 3846 C CA . PRO B 1 256 ? 6.785 -9.789 11.297 1 85.19 256 PRO B CA 1
ATOM 3847 C C . PRO B 1 256 ? 6.188 -8.828 10.273 1 85.19 256 PRO B C 1
ATOM 3849 O O . PRO B 1 256 ? 6.879 -8.391 9.344 1 85.19 256 PRO B O 1
ATOM 3852 N N . PHE B 1 257 ? 4.945 -8.508 10.492 1 80 257 PHE B N 1
ATOM 3853 C CA . PHE B 1 257 ? 4.34 -7.488 9.641 1 80 257 PHE B CA 1
ATOM 3854 C C . PHE B 1 257 ? 4.855 -6.102 10.008 1 80 257 PHE B C 1
ATOM 3856 O O . PHE B 1 257 ? 5.059 -5.797 11.18 1 80 257 PHE B O 1
#

Organism: NCBI:txid2777116

Solvent-accessible surface area (backbone atoms only — not comparable to full-atom values): 24459 Å² total; per-residue (Å²): 98,61,30,46,26,38,37,32,30,44,22,58,47,51,62,27,29,27,38,53,54,39,49,67,70,39,82,67,38,58,34,40,36,34,22,18,70,54,60,88,73,21,56,66,53,54,59,48,36,76,78,36,82,41,46,42,80,39,52,33,39,73,81,34,70,67,38,43,52,53,32,49,55,54,46,46,72,72,44,46,84,50,24,36,9,29,40,34,44,47,44,64,68,78,44,78,31,36,77,85,46,76,77,51,68,66,56,39,50,49,25,30,38,45,39,21,50,21,49,51,43,50,53,52,71,44,42,65,39,22,49,35,8,23,48,46,39,26,72,75,67,68,56,83,66,45,20,26,46,22,4,23,40,39,34,56,50,45,72,51,33,15,61,71,66,57,74,30,25,66,95,69,17,32,36,30,34,22,20,11,31,25,18,31,49,40,44,28,25,26,42,26,38,41,26,55,78,67,68,42,69,51,32,20,25,30,34,17,59,67,61,28,42,29,89,85,51,30,87,83,28,85,35,50,39,64,61,29,20,42,38,34,48,55,36,46,39,63,42,41,66,88,47,45,34,40,47,20,38,27,80,62,47,78,48,70,76,99,61,31,46,24,38,37,34,30,42,23,58,48,52,62,28,31,28,36,54,53,40,49,66,72,39,82,66,38,59,36,39,35,34,22,18,69,54,58,87,73,20,55,66,54,53,59,49,35,75,78,37,83,41,47,42,83,39,52,32,39,70,79,35,70,66,37,42,53,54,31,51,55,54,47,46,70,72,44,46,84,52,24,36,9,29,41,34,43,48,45,63,69,78,45,78,30,35,77,85,46,75,76,51,69,68,55,40,50,49,24,28,38,44,39,21,51,21,49,50,43,49,53,49,70,45,40,66,39,22,47,35,8,22,49,45,38,27,72,74,67,69,58,83,67,45,21,26,47,22,3,23,40,37,35,59,50,44,71,50,32,16,61,71,66,57,74,30,25,66,96,70,16,34,36,31,34,22,22,12,31,24,18,32,49,39,43,28,24,26,43,25,38,42,26,57,76,66,68,43,69,52,32,20,24,30,36,16,60,67,61,28,41,29,90,86,51,30,84,83,28,85,35,48,38,63,61,28,20,43,37,34,48,54,36,47,37,62,40,41,66,88,47,44,32,42,48,21,36,27,81,62,47,78,48,69,77

Foldseek 3Di:
DAAQEEEFEPQLFFLNVLLQVLNLVDPNHQAYEYEDQDPVPSVVLVVVCVPRVNYHYAYADLLDVVRLVVRVVVVCVVCPQLFHLEYEADFADAQAAFPPPDDDPVSLVVRQSGQAVSLVVSCVVRLVRLLSNLVSQCVVPVDLFQASRRHEYEYEAAVLLAPVSDPGCPPRRRPSVSVNRVNNLVVQQVVLVVCVVVVRRYAGAYEYLAQECTPNNHPVGPHYSNRSSNLQSVVRRVDGNVRGSAYAYSVRHGDHD/DAAQAEEFEPQLFFLNVLLQVLNLVDPNHQAYEYEDQDPVPSVVLVVVCVPRVNYHYAYADLLDVVRLVVRVVVVCVVCPQLFHLEYEYDFADAQAAFPPPDDDPVSLVVRQSGQAVSLVVSCVVRLVRLLSNLVSQCVVPVDLFQASRRHEYEYEAAVLLAPVSDPGCPPRRRPSVSVNRVNNLVVQQVVLVVCVVVVRRYAGAYEYLAQECTPRNHPVGPHYSNRSSNLQSVVRRVDGNVRGSAYAYSVRHGDHD

pLDDT: mean 94.16, std 6.75, range [67.25, 98.94]

Sequence (514 aa):
MAPRAVFVTGASRGIGLGIVKAFLEDPSVEIVIAGARNVDGAVDLKKIQEVDERLHIVQLDVVDDESIDNALVEIDKIVGEAGLNVLVNNAGIIVPYRAETAPDRAKIETAMSVNATSPLILSQKIAGRLQKAANYYFEKTGDDSLSANRAAIVNIGSDSSSMALNDGSGQFEVLAHRMSKTALLSFTRTLAMDYKKAEIPILVTCLHPGWVDSELGGPEAPVTVKESTGALVKSIFNLTETHAGRLFERDLTPMPFMAPRAVFVTGASRGIGLGIVKAFLEDPSVEIVIAGARNVDGAVDLKKIQEVDERLHIVQLDVVDDESIDNALVEIDKIVGEAGLNVLVNNAGIIVPYRAETAPDRAKIETAMSVNATSPLILSQKIAGRLQKAANYYFEKTGDDSLSANRAAIVNIGSDSSSMALNDGSGQFEVLAHRMSKTALLSFTRTLAMDYKKAEIPILVTCLHPGWVDSELGGPEAPVTVKESTGALVKSIFNLTETHAGRLFERDLTPMPF

Secondary structure (DSSP, 8-state):
---SEEEESS-SSHHHHHHHHHHHTSTT--EEEEEES-STT-HHHHHHHHH-TTEEEEE--TT-HHHHHHHHHHHHHHHGGG---EEEE-------B-TTSPP-HHHHHHHHIIIIIHHHHHHHHHHHHHHHHHHHHHHHH-----STTT-EEEEE--GGG-STT---STTTTBHHHHHHHHHHHHHHHHHHHHHHHHT---EEEEEE--SBSSTTT-TT-SB-HHHHHHHHHHHHHT--GGGTT-EEETT--B---/---SEEEESS-SSHHHHHHHHHHHTSTT--EEEEEES-STT-HHHHHHHHH-TTEEEEE--TT-HHHHHHHHHHHHHHHGGG---EEEE-------B-TTSPP-HHHHHHHHIIIIIHHHHHHHHHHHHHHHHHHHHHHHH-----STTT-EEEEE--GGG-STT---STTTTBHHHHHHHHHHHHHHHHHHHHHHHTT---EEEEEE--SBSSTTT-TT-SB-HHHHHHHHHHHHHT--GGGTT-EEETT--B---

Radius of gyration: 24.13 Å; Cα contacts (8 Å, |Δi|>4): 1205; chains: 2; bounding box: 52×72×52 Å

InterPro domains:
  IPR002347 Short-chain dehydrogenase/reductase SDR [PF00106] (5-217)
  IPR002347 Short-chain dehydrogenase/reductase SDR [PR00080] (82-93)
  IPR002347 Short-chain dehydrogenase/reductase SDR [PR00080] (151-159)
  IPR002347 Short-chain dehydrogenase/reductase SDR [PR00080] (177-196)
  IPR002347 Short-chain dehydrogenase/reductase SDR [PR00081] (5-22)
  IPR002347 Short-chain dehydrogenase/reductase SDR [PR00081] (82-93)
  IPR002347 Short-chain dehydrogenase/reductase SDR [PR00081] (145-161)
  IPR002347 Short-chain dehydrogenase/reductase SDR [PR00081] (177-196)
  IPR002347 Short-chain dehydrogenase/reductase SDR [PR00081] (200-217)
  IPR036291 NAD(P)-binding domain superfamily [SSF51735] (5-257)
  IPR051468 Fungal Secondary Metabolite SDRs [PTHR43544] (5-256)